Protein AF-A0A060T8F5-F1 (afdb_monomer_lite)

Structure (mmCIF, N/CA/C/O backbone):
data_AF-A0A060T8F5-F1
#
_entry.id   AF-A0A060T8F5-F1
#
loop_
_atom_site.group_PDB
_atom_site.id
_atom_site.type_symbol
_atom_site.label_atom_id
_atom_site.label_alt_id
_atom_site.label_comp_id
_atom_site.label_asym_id
_atom_site.label_entity_id
_atom_site.label_seq_id
_atom_site.pdbx_PDB_ins_code
_atom_site.Cartn_x
_atom_site.Cartn_y
_atom_site.Cartn_z
_atom_site.occupancy
_atom_site.B_iso_or_equiv
_atom_site.auth_seq_id
_atom_site.auth_comp_id
_atom_site.auth_asym_id
_atom_site.auth_atom_id
_atom_site.pdbx_PDB_model_num
ATOM 1 N N . MET A 1 1 ? 33.736 33.006 -17.320 1.00 47.75 1 MET A N 1
ATOM 2 C CA . MET A 1 1 ? 34.765 32.594 -16.337 1.00 47.75 1 MET A CA 1
ATOM 3 C C . MET A 1 1 ? 36.110 33.322 -16.463 1.00 47.75 1 MET A C 1
ATOM 5 O O . MET A 1 1 ? 36.777 33.414 -15.450 1.00 47.75 1 MET A O 1
ATOM 9 N N . ILE A 1 2 ? 36.495 33.928 -17.602 1.00 40.06 2 ILE A N 1
ATOM 10 C CA . ILE A 1 2 ? 37.771 34.688 -17.709 1.00 40.06 2 ILE A CA 1
ATOM 11 C C . ILE A 1 2 ? 37.631 36.182 -17.318 1.00 40.06 2 ILE A C 1
ATOM 13 O O . ILE A 1 2 ? 38.547 36.765 -16.749 1.00 40.06 2 ILE A O 1
ATOM 17 N N . ARG A 1 3 ? 36.452 36.802 -17.501 1.00 36.38 3 ARG A N 1
ATOM 18 C CA . ARG A 1 3 ? 36.210 38.214 -17.112 1.00 36.38 3 ARG A CA 1
ATOM 19 C C . ARG A 1 3 ? 36.099 38.466 -15.600 1.00 36.38 3 ARG A C 1
ATOM 21 O O . ARG A 1 3 ? 36.427 39.557 -15.153 1.00 36.38 3 ARG A O 1
ATOM 28 N N . ALA A 1 4 ? 35.692 37.468 -14.813 1.00 43.38 4 ALA A N 1
ATOM 29 C CA . ALA A 1 4 ? 35.615 37.589 -13.351 1.00 43.38 4 ALA A CA 1
ATOM 30 C C . ALA A 1 4 ? 36.998 37.516 -12.673 1.00 43.38 4 ALA A C 1
ATOM 32 O O . ALA A 1 4 ? 37.165 38.043 -11.580 1.00 43.38 4 ALA A O 1
ATOM 33 N N . ALA A 1 5 ? 37.993 36.921 -13.343 1.00 42.16 5 ALA A N 1
ATOM 34 C CA . ALA A 1 5 ? 39.367 36.846 -12.849 1.00 42.16 5 ALA A CA 1
ATOM 35 C C . ALA A 1 5 ? 40.129 38.174 -13.018 1.00 42.16 5 ALA A C 1
ATOM 37 O O . ALA A 1 5 ? 40.972 38.503 -12.193 1.00 42.16 5 ALA A O 1
ATOM 38 N N . TYR A 1 6 ? 39.806 38.979 -14.038 1.00 38.91 6 TYR A N 1
ATOM 39 C CA . TYR A 1 6 ? 40.457 40.281 -14.244 1.00 38.91 6 TYR A CA 1
ATOM 40 C C . TYR A 1 6 ? 39.983 41.358 -13.254 1.00 38.91 6 TYR A C 1
ATOM 42 O O . TYR A 1 6 ? 40.784 42.184 -12.826 1.00 38.91 6 TYR A O 1
ATOM 50 N N . GLY A 1 7 ? 38.712 41.319 -12.835 1.00 41.12 7 GLY A N 1
ATOM 51 C CA . GLY A 1 7 ? 38.159 42.279 -11.869 1.00 41.12 7 GLY A CA 1
ATOM 52 C C . GLY A 1 7 ? 38.635 42.080 -10.424 1.00 41.12 7 GLY A C 1
ATOM 53 O O . GLY A 1 7 ? 38.581 43.015 -9.629 1.00 41.12 7 GLY A O 1
ATOM 54 N N . SER A 1 8 ? 39.126 40.886 -10.066 1.00 44.28 8 SER A N 1
ATOM 55 C CA . SER A 1 8 ? 39.681 40.625 -8.730 1.00 44.28 8 SER A CA 1
ATOM 56 C C . SER A 1 8 ? 41.169 40.960 -8.621 1.00 44.28 8 SER A C 1
ATOM 58 O O . SER A 1 8 ? 41.644 41.228 -7.522 1.00 44.28 8 SER A O 1
ATOM 60 N N . VAL A 1 9 ? 41.907 40.979 -9.737 1.00 43.19 9 VAL A N 1
ATOM 61 C CA . VAL A 1 9 ? 43.336 41.345 -9.753 1.00 43.19 9 VAL A CA 1
ATOM 62 C C . VAL A 1 9 ? 43.525 42.853 -9.550 1.00 43.19 9 VAL A C 1
ATOM 64 O O . VAL A 1 9 ? 44.496 43.267 -8.920 1.00 43.19 9 VAL A O 1
ATOM 67 N N . THR A 1 10 ? 42.581 43.684 -10.000 1.00 43.75 10 THR A N 1
ATOM 68 C CA . THR A 1 10 ? 42.615 45.136 -9.756 1.00 43.75 10 THR A CA 1
ATOM 69 C C . THR A 1 10 ? 42.258 45.494 -8.313 1.00 43.75 10 THR A C 1
ATOM 71 O O . THR A 1 10 ? 42.968 46.295 -7.714 1.00 43.75 10 THR A O 1
ATOM 74 N N . ARG A 1 11 ? 41.264 44.831 -7.697 1.00 42.28 11 ARG A N 1
ATOM 75 C CA . ARG A 1 11 ? 40.965 45.010 -6.259 1.00 42.28 11 ARG A CA 1
ATOM 76 C C . ARG A 1 11 ? 42.057 44.475 -5.336 1.00 42.28 11 ARG A C 1
ATOM 78 O O . ARG A 1 11 ? 42.319 45.087 -4.309 1.00 42.28 11 ARG A O 1
ATOM 85 N N . ALA A 1 12 ? 42.731 43.387 -5.716 1.00 42.69 12 ALA A N 1
ATOM 86 C CA . ALA A 1 12 ? 43.883 42.890 -4.965 1.00 42.69 12 ALA A CA 1
ATOM 87 C C . ALA A 1 12 ? 45.044 43.899 -4.958 1.00 42.69 12 ALA A C 1
ATOM 89 O O . ALA A 1 12 ? 45.800 43.949 -3.996 1.00 42.69 12 ALA A O 1
ATOM 90 N N . ARG A 1 13 ? 45.170 44.733 -6.001 1.00 42.34 13 ARG A N 1
ATOM 91 C CA . ARG A 1 13 ? 46.188 45.789 -6.073 1.00 42.34 13 ARG A CA 1
ATOM 92 C C . ARG A 1 13 ? 45.905 46.959 -5.126 1.00 42.34 13 ARG A C 1
ATOM 94 O O . ARG A 1 13 ? 46.855 47.544 -4.621 1.00 42.34 13 ARG A O 1
ATOM 101 N N . GLU A 1 14 ? 44.636 47.259 -4.853 1.00 43.53 14 GLU A N 1
ATOM 102 C CA . GLU A 1 14 ? 44.235 48.309 -3.902 1.00 43.53 14 GLU A CA 1
ATOM 103 C C . GLU A 1 14 ? 44.240 47.827 -2.443 1.00 43.53 14 GLU A C 1
ATOM 105 O O . GLU A 1 14 ? 44.524 48.613 -1.547 1.00 43.53 14 GLU A O 1
ATOM 110 N N . SER A 1 15 ? 44.011 46.533 -2.180 1.00 45.06 15 SER A N 1
ATOM 111 C CA . SER A 1 15 ? 44.070 45.968 -0.820 1.00 45.06 15 SER A CA 1
ATOM 112 C C . SER A 1 15 ? 45.477 45.547 -0.365 1.00 45.06 15 SER A C 1
ATOM 114 O O . SER A 1 15 ? 45.664 45.222 0.803 1.00 45.06 15 SER A O 1
ATOM 116 N N . LEU A 1 16 ? 46.467 45.538 -1.267 1.00 42.34 16 LEU A N 1
ATOM 117 C CA . LEU A 1 16 ? 47.881 45.242 -0.979 1.00 42.34 16 LEU A CA 1
ATOM 118 C C . LEU A 1 16 ? 48.726 46.498 -0.717 1.00 42.34 16 LEU A C 1
ATOM 120 O O . LEU A 1 16 ? 49.955 46.439 -0.766 1.00 42.34 16 LEU A O 1
ATOM 124 N N . THR A 1 17 ? 48.111 47.629 -0.359 1.00 44.22 17 THR A N 1
ATOM 125 C CA . THR A 1 17 ? 48.830 48.658 0.400 1.00 44.22 17 THR A CA 1
ATOM 126 C C . THR A 1 17 ? 49.016 48.149 1.827 1.00 44.22 17 THR A C 1
ATOM 128 O O . THR A 1 17 ? 48.292 48.534 2.745 1.00 44.22 17 THR A O 1
ATOM 131 N N . LEU A 1 18 ? 49.979 47.241 2.012 1.00 48.50 18 LEU A N 1
ATOM 132 C CA . LEU A 1 18 ? 50.565 46.971 3.319 1.00 48.50 18 LEU A CA 1
ATOM 133 C C . LEU A 1 18 ? 50.968 48.331 3.894 1.00 48.50 18 LEU A C 1
ATOM 135 O O . LEU A 1 18 ? 51.899 48.965 3.397 1.00 48.50 18 LEU A O 1
ATOM 139 N N . ARG A 1 19 ? 50.229 48.812 4.901 1.00 45.88 19 ARG A N 1
ATOM 140 C CA . ARG A 1 19 ? 50.664 49.933 5.735 1.00 45.88 19 ARG A CA 1
ATOM 141 C C . ARG A 1 19 ? 52.030 49.524 6.273 1.00 45.88 19 ARG A C 1
ATOM 143 O O . ARG A 1 19 ? 52.108 48.643 7.126 1.00 45.88 19 ARG A O 1
ATOM 150 N N . ALA A 1 20 ? 53.093 50.098 5.714 1.00 46.47 20 ALA A N 1
ATOM 151 C CA . ALA A 1 20 ? 54.439 49.854 6.196 1.00 46.47 20 ALA A CA 1
ATOM 152 C C . ALA A 1 20 ? 54.451 50.219 7.688 1.00 46.47 20 ALA A C 1
ATOM 154 O O . ALA A 1 20 ? 54.057 51.339 8.032 1.00 46.47 20 ALA A O 1
ATOM 155 N N . PRO A 1 21 ? 54.817 49.291 8.585 1.00 47.00 21 PRO A N 1
ATOM 156 C CA . PRO A 1 21 ? 54.898 49.610 9.995 1.00 47.00 21 PRO A CA 1
ATOM 157 C C . PRO A 1 21 ? 55.969 50.688 10.158 1.00 47.00 21 PRO A C 1
ATOM 159 O O . PRO A 1 21 ? 57.104 50.531 9.710 1.00 47.00 21 PRO A O 1
ATOM 162 N N . SER A 1 22 ? 55.590 51.816 10.753 1.00 49.50 22 SER A N 1
ATOM 163 C CA . SER A 1 22 ? 56.523 52.878 11.109 1.00 49.50 22 SER A CA 1
ATOM 164 C C . SER A 1 22 ? 57.575 52.305 12.059 1.00 49.50 22 SER A C 1
ATOM 166 O O . SER A 1 22 ? 57.242 51.908 13.176 1.00 49.50 22 SER A O 1
ATOM 168 N N . PHE A 1 23 ? 58.829 52.237 11.608 1.00 46.91 23 PHE A N 1
ATOM 169 C CA . PHE A 1 23 ? 59.956 51.815 12.435 1.00 46.91 23 PHE A CA 1
ATOM 170 C C . PHE A 1 23 ? 60.158 52.820 13.583 1.00 46.91 23 PHE A C 1
ATOM 172 O O . PHE A 1 23 ? 60.399 53.996 13.303 1.00 46.91 23 PHE A O 1
ATOM 179 N N . PRO A 1 24 ? 60.105 52.403 14.861 1.00 50.03 24 PRO A N 1
ATOM 180 C CA . PRO A 1 24 ? 60.522 53.263 15.957 1.00 50.03 24 PRO A CA 1
ATOM 181 C C . PRO A 1 24 ? 62.050 53.386 15.923 1.00 50.03 24 PRO A C 1
ATOM 183 O O . PRO A 1 24 ? 62.775 52.416 16.145 1.00 50.03 24 PRO A O 1
ATOM 186 N N . THR A 1 25 ? 62.554 54.578 15.613 1.00 52.16 25 THR A N 1
ATOM 187 C CA . THR A 1 25 ? 63.979 54.920 15.684 1.00 52.16 25 THR A CA 1
ATOM 188 C C . THR A 1 25 ? 64.357 55.313 17.107 1.00 52.16 25 THR A C 1
ATOM 190 O O . THR A 1 25 ? 64.558 56.486 17.400 1.00 52.16 25 THR A O 1
ATOM 193 N N . THR A 1 26 ? 64.464 54.332 17.993 1.00 51.72 26 THR A N 1
ATOM 194 C CA . THR A 1 26 ? 65.253 54.404 19.231 1.00 51.72 26 THR A CA 1
ATOM 195 C C . THR A 1 26 ? 65.775 53.000 19.531 1.00 51.72 26 THR A C 1
ATOM 197 O O . THR A 1 26 ? 65.230 52.018 19.030 1.00 51.72 26 THR A O 1
ATOM 200 N N . ALA A 1 27 ? 66.898 52.891 20.244 1.00 55.97 27 ALA A N 1
ATOM 201 C CA . ALA A 1 27 ? 67.583 51.629 20.520 1.00 55.97 27 ALA A CA 1
ATOM 202 C C . ALA A 1 27 ? 66.697 50.682 21.348 1.00 55.97 27 ALA A C 1
ATOM 204 O O . ALA A 1 27 ? 66.729 50.679 22.573 1.00 55.97 27 ALA A O 1
ATOM 205 N N . VAL A 1 28 ? 65.870 49.912 20.648 1.00 57.38 28 VAL A N 1
ATOM 206 C CA . VAL A 1 28 ? 65.001 48.881 21.201 1.00 57.38 28 VAL A CA 1
ATOM 207 C C . VAL A 1 28 ? 65.767 47.560 21.204 1.00 57.38 28 VAL A C 1
ATOM 209 O O . VAL A 1 28 ? 66.386 47.180 20.201 1.00 57.38 28 VAL A O 1
ATOM 212 N N . ASP A 1 29 ? 65.736 46.909 22.363 1.00 66.69 29 ASP A N 1
ATOM 213 C CA . ASP A 1 29 ? 66.496 45.720 22.729 1.00 66.69 29 ASP A CA 1
ATOM 214 C C . ASP A 1 29 ? 66.274 44.575 21.723 1.00 66.69 29 ASP A C 1
ATOM 216 O O . ASP A 1 29 ? 65.180 44.406 21.176 1.00 66.69 29 ASP A O 1
ATOM 220 N N . VAL A 1 30 ? 67.304 43.764 21.451 1.00 67.88 30 VAL A N 1
ATOM 221 C CA . VAL A 1 30 ? 67.250 42.687 20.431 1.00 67.88 30 VAL A CA 1
ATOM 222 C C . VAL A 1 30 ? 66.065 41.738 20.676 1.00 67.88 30 VAL A C 1
ATOM 224 O O . VAL A 1 30 ? 65.455 41.233 19.731 1.00 67.88 30 VAL A O 1
ATOM 227 N N . ARG A 1 31 ? 65.682 41.568 21.947 1.00 70.06 31 ARG A N 1
ATOM 228 C CA . ARG A 1 31 ? 64.527 40.782 22.392 1.00 70.06 31 ARG A CA 1
ATOM 229 C C . ARG A 1 31 ? 63.195 41.302 21.845 1.00 70.06 31 ARG A C 1
ATOM 231 O O . ARG A 1 31 ? 62.372 40.506 21.401 1.00 70.06 31 ARG A O 1
ATOM 238 N N . ASP A 1 32 ? 62.997 42.613 21.820 1.00 73.94 32 ASP A N 1
ATOM 239 C CA . ASP A 1 32 ? 61.736 43.227 21.396 1.00 73.94 32 ASP A CA 1
ATOM 240 C C . ASP A 1 32 ? 61.579 43.179 19.869 1.00 73.94 32 ASP A C 1
ATOM 242 O O . ASP A 1 32 ? 60.474 42.989 19.357 1.00 73.94 32 ASP A O 1
ATOM 246 N N . LYS A 1 33 ? 62.694 43.223 19.124 1.00 76.62 33 LYS A N 1
ATOM 247 C CA . LYS A 1 33 ? 62.691 42.958 17.674 1.00 76.62 33 LYS A CA 1
ATOM 248 C C . LYS A 1 33 ? 62.319 41.509 17.359 1.00 76.62 33 LYS A C 1
ATOM 250 O O . LYS A 1 33 ? 61.544 41.274 16.436 1.00 76.62 33 LYS A O 1
ATOM 255 N N . ILE A 1 34 ? 62.829 40.544 18.130 1.00 79.00 34 ILE A N 1
ATOM 256 C CA . ILE A 1 34 ? 62.482 39.122 17.971 1.00 79.00 34 ILE A CA 1
ATOM 257 C C . ILE A 1 34 ? 60.999 38.886 18.285 1.00 79.00 34 ILE A C 1
ATOM 259 O O . ILE A 1 34 ? 60.323 38.190 17.528 1.00 79.00 34 ILE A O 1
ATOM 263 N N . LEU A 1 35 ? 60.473 39.503 19.349 1.00 80.12 35 LEU A N 1
ATOM 264 C CA . LEU A 1 35 ? 59.050 39.428 19.700 1.00 80.12 35 LEU A CA 1
ATOM 265 C C . LEU A 1 35 ? 58.154 40.035 18.613 1.00 80.12 35 LEU A C 1
ATOM 267 O O . LEU A 1 35 ? 57.124 39.454 18.280 1.00 80.12 35 LEU A O 1
ATOM 271 N N . TRP A 1 36 ? 58.561 41.156 18.014 1.00 82.56 36 TRP A N 1
ATOM 272 C CA . TRP A 1 36 ? 57.813 41.776 16.920 1.00 82.56 36 TRP A CA 1
ATOM 273 C C . TRP A 1 36 ? 57.826 40.926 15.642 1.00 82.56 36 TRP A C 1
ATOM 275 O O . TRP A 1 36 ? 56.794 40.777 14.991 1.00 82.56 36 TRP A O 1
ATOM 285 N N . ILE A 1 37 ? 58.964 40.306 15.311 1.00 84.06 37 ILE A N 1
ATOM 286 C CA . ILE A 1 37 ? 59.059 39.359 14.192 1.00 84.06 37 ILE A CA 1
ATOM 287 C C . ILE A 1 37 ? 58.152 38.150 14.455 1.00 84.06 37 ILE A C 1
ATOM 289 O O . ILE A 1 37 ? 57.360 37.795 13.588 1.00 84.06 37 ILE A O 1
ATOM 293 N N . LEU A 1 38 ? 58.194 37.556 15.651 1.00 82.31 38 LEU A N 1
ATOM 294 C CA . LEU A 1 38 ? 57.297 36.458 16.032 1.00 82.31 38 LEU A CA 1
ATOM 295 C C . LEU A 1 38 ? 55.821 36.851 15.915 1.00 82.31 38 LEU A C 1
ATOM 297 O O . LEU A 1 38 ? 55.038 36.093 15.349 1.00 82.31 38 LEU A O 1
ATOM 301 N N . TYR A 1 39 ? 55.449 38.043 16.384 1.00 86.06 39 TYR A N 1
ATOM 302 C CA . TYR A 1 39 ? 54.090 38.569 16.251 1.00 86.06 39 TYR A CA 1
ATOM 303 C C . TYR A 1 39 ? 53.672 38.726 14.781 1.00 86.06 39 TYR A C 1
ATOM 305 O O . TYR A 1 39 ? 52.582 38.300 14.406 1.00 86.06 39 TYR A O 1
ATOM 313 N N . ALA A 1 40 ? 54.549 39.263 13.927 1.00 83.44 40 ALA A N 1
ATOM 314 C CA . ALA A 1 40 ? 54.289 39.401 12.495 1.00 83.44 40 ALA A CA 1
ATOM 315 C C . ALA A 1 40 ? 54.142 38.039 11.790 1.00 83.44 40 ALA A C 1
ATOM 317 O O . ALA A 1 40 ? 53.263 37.873 10.946 1.00 83.44 40 ALA A O 1
ATOM 318 N N . TRP A 1 41 ? 54.955 37.046 12.163 1.00 87.38 41 TRP A N 1
ATOM 319 C CA . TRP A 1 41 ? 54.850 35.682 11.639 1.00 87.38 41 TRP A CA 1
ATOM 320 C C . TRP A 1 41 ? 53.562 34.989 12.085 1.00 87.38 41 TRP A C 1
ATOM 322 O O . TRP A 1 41 ? 52.891 34.372 11.260 1.00 87.38 41 TRP A O 1
ATOM 332 N N . ILE A 1 42 ? 53.186 35.117 13.361 1.00 86.19 42 ILE A N 1
ATOM 333 C CA . ILE A 1 42 ? 51.917 34.589 13.878 1.00 86.19 42 ILE A CA 1
ATOM 334 C C . ILE A 1 42 ? 50.745 35.252 13.148 1.00 86.19 42 ILE A C 1
ATOM 336 O O . ILE A 1 42 ? 49.880 34.532 12.661 1.00 86.19 42 ILE A O 1
ATOM 340 N N . GLY A 1 43 ? 50.765 36.581 12.987 1.00 86.06 43 GLY A N 1
ATOM 341 C CA . GLY A 1 43 ? 49.755 37.331 12.234 1.00 86.06 43 GLY A CA 1
ATOM 342 C C . GLY A 1 43 ? 49.615 36.854 10.785 1.00 86.06 43 GLY A C 1
ATOM 343 O O . GLY A 1 43 ? 48.513 36.578 10.317 1.00 86.06 43 GLY A O 1
ATOM 344 N N . MET A 1 44 ? 50.737 36.647 10.091 1.00 89.69 44 MET A N 1
ATOM 345 C CA . MET A 1 44 ? 50.735 36.111 8.728 1.00 89.69 44 MET A CA 1
ATOM 346 C C . MET A 1 44 ? 50.142 34.695 8.670 1.00 89.69 44 MET A C 1
ATOM 348 O O . MET A 1 44 ? 49.341 34.397 7.785 1.00 89.69 44 MET A O 1
ATOM 352 N N . PHE A 1 45 ? 50.503 33.810 9.605 1.00 89.00 45 PHE A N 1
ATOM 353 C CA . PHE A 1 45 ? 49.947 32.457 9.647 1.00 89.00 45 PHE A CA 1
ATOM 354 C C . PHE A 1 45 ? 48.456 32.448 9.987 1.00 89.00 45 PHE A C 1
ATOM 356 O O . PHE A 1 45 ? 47.718 31.668 9.386 1.00 89.00 45 PHE A O 1
ATOM 363 N N . THR A 1 46 ? 47.995 33.311 10.896 1.00 87.31 46 THR A N 1
ATOM 364 C CA . THR A 1 46 ? 46.567 33.438 11.212 1.00 87.31 46 THR A CA 1
ATOM 365 C C . THR A 1 46 ? 45.771 33.978 10.032 1.00 87.31 46 THR A C 1
ATOM 367 O O . THR A 1 46 ? 44.688 33.462 9.776 1.00 87.31 46 THR A O 1
ATOM 370 N N . ASP A 1 47 ? 46.318 34.929 9.271 1.00 87.12 47 ASP A N 1
ATOM 371 C CA . ASP A 1 47 ? 45.663 35.492 8.083 1.00 87.12 47 ASP A CA 1
ATOM 372 C C . ASP A 1 47 ? 45.610 34.489 6.923 1.00 87.12 47 ASP A C 1
ATOM 374 O O . ASP A 1 47 ? 44.606 34.370 6.221 1.00 87.12 47 ASP A O 1
ATOM 378 N N . VAL A 1 48 ? 46.674 33.706 6.728 1.00 87.06 48 VAL A N 1
ATOM 379 C CA . VAL A 1 48 ? 46.686 32.630 5.728 1.00 87.06 48 VAL A CA 1
ATOM 380 C C . VAL A 1 48 ? 45.722 31.515 6.135 1.00 87.06 48 VAL A C 1
ATOM 382 O O . VAL A 1 48 ? 44.978 31.007 5.294 1.00 87.06 48 VAL A O 1
ATOM 385 N N . PHE A 1 49 ? 45.699 31.141 7.415 1.00 88.88 49 PHE A N 1
ATOM 386 C CA . PHE A 1 49 ? 44.771 30.139 7.925 1.00 88.88 49 PHE A CA 1
ATOM 387 C C . PHE A 1 49 ? 43.320 30.616 7.805 1.00 88.88 49 PHE A C 1
ATOM 389 O O . PHE A 1 49 ? 42.499 29.879 7.264 1.00 88.88 49 PHE A O 1
ATOM 396 N N . SER A 1 50 ? 43.001 31.851 8.202 1.00 83.62 50 SER A N 1
ATOM 397 C CA . SER A 1 50 ? 41.654 32.419 8.068 1.00 83.62 50 SER A CA 1
ATOM 398 C C . SER A 1 50 ? 41.219 32.471 6.600 1.00 83.62 50 SER A C 1
ATOM 400 O O . SER A 1 50 ? 40.169 31.924 6.267 1.00 83.62 50 SER A O 1
ATOM 402 N N . PHE A 1 51 ? 42.072 32.951 5.690 1.00 86.62 51 PHE A N 1
ATOM 403 C CA . PHE A 1 51 ? 41.797 32.976 4.250 1.00 86.62 51 PHE A CA 1
ATOM 404 C C . PHE A 1 51 ? 41.492 31.586 3.673 1.00 86.62 51 PHE A C 1
ATOM 406 O O . PHE A 1 51 ? 40.523 31.407 2.928 1.00 86.62 51 PHE A O 1
ATOM 413 N N . TRP A 1 52 ? 42.305 30.577 4.005 1.00 83.94 52 TRP A N 1
ATOM 414 C CA . TRP A 1 52 ? 42.066 29.217 3.522 1.00 83.94 52 TRP A CA 1
ATOM 415 C C . TRP A 1 52 ? 40.856 28.575 4.193 1.00 83.94 52 TRP A C 1
ATOM 417 O O . TRP A 1 52 ? 40.109 27.880 3.507 1.00 83.94 52 TRP A O 1
ATOM 427 N N . THR A 1 53 ? 40.601 28.835 5.478 1.00 82.69 53 THR A N 1
ATOM 428 C CA . THR A 1 53 ? 39.382 28.353 6.141 1.00 82.69 53 THR A CA 1
ATOM 429 C C . THR A 1 53 ? 38.131 28.968 5.528 1.00 82.69 53 THR A C 1
ATOM 431 O O . THR A 1 53 ? 37.228 28.214 5.193 1.00 82.69 53 THR A O 1
ATOM 434 N N . GLU A 1 54 ? 38.088 30.274 5.256 1.00 81.12 54 GLU A N 1
ATOM 435 C CA . GLU A 1 54 ? 36.958 30.927 4.584 1.00 81.12 54 GLU A CA 1
ATOM 436 C C . GLU A 1 54 ? 36.762 30.419 3.155 1.00 81.12 54 GLU A C 1
ATOM 438 O O . GLU A 1 54 ? 35.633 30.206 2.716 1.00 81.12 54 GLU A O 1
ATOM 443 N N . ARG A 1 55 ? 37.847 30.169 2.415 1.00 80.81 55 ARG A N 1
ATOM 444 C CA . ARG A 1 55 ? 37.768 29.689 1.030 1.00 80.81 55 ARG A CA 1
ATOM 445 C C . ARG A 1 55 ? 37.360 28.220 0.938 1.00 80.81 55 ARG A C 1
ATOM 447 O O . ARG A 1 55 ? 36.549 27.867 0.082 1.00 80.81 55 ARG A O 1
ATOM 454 N N . VAL A 1 56 ? 37.893 27.368 1.815 1.00 78.19 56 VAL A N 1
ATOM 455 C CA . VAL A 1 56 ? 37.497 25.956 1.929 1.00 78.19 56 VAL A CA 1
ATOM 456 C C . VAL A 1 56 ? 36.071 25.865 2.456 1.00 78.19 56 VAL A C 1
ATOM 458 O O . VAL A 1 56 ? 35.273 25.123 1.892 1.00 78.19 56 VAL A O 1
ATOM 461 N N . TRP A 1 57 ? 35.712 26.670 3.456 1.00 74.00 57 TRP A N 1
ATOM 462 C CA . TRP A 1 57 ? 34.345 26.763 3.955 1.00 74.00 57 TRP A CA 1
ATOM 463 C C . TRP A 1 57 ? 33.396 27.260 2.871 1.00 74.00 57 TRP A C 1
ATOM 465 O O . TRP A 1 57 ? 32.344 26.666 2.692 1.00 74.00 57 TRP A O 1
ATOM 475 N N . GLY A 1 58 ? 33.773 28.268 2.084 1.00 71.75 58 GLY A N 1
ATOM 476 C CA . GLY A 1 58 ? 32.992 28.764 0.952 1.00 71.75 58 GLY A CA 1
ATOM 477 C C . GLY A 1 58 ? 32.782 27.703 -0.128 1.00 71.75 58 GLY A C 1
ATOM 478 O O . GLY A 1 58 ? 31.660 27.509 -0.579 1.00 71.75 58 GLY A O 1
ATOM 479 N N . TYR A 1 59 ? 33.825 26.952 -0.490 1.00 71.44 59 TYR A N 1
ATOM 480 C CA . TYR A 1 59 ? 33.731 25.870 -1.477 1.00 71.44 59 TYR A CA 1
ATOM 481 C C . TYR A 1 59 ? 32.915 24.667 -0.972 1.00 71.44 59 TYR A C 1
ATOM 483 O O . TYR A 1 59 ? 32.128 24.088 -1.717 1.00 71.44 59 TYR A O 1
ATOM 491 N N . VAL A 1 60 ? 33.059 24.303 0.306 1.00 70.50 60 VAL A N 1
ATOM 492 C CA . VAL A 1 60 ? 32.282 23.224 0.944 1.00 70.50 60 VAL A CA 1
ATOM 493 C C . VAL A 1 60 ? 30.835 23.658 1.216 1.00 70.50 60 VAL A C 1
ATOM 495 O O . VAL A 1 60 ? 29.930 22.826 1.172 1.00 70.50 60 VAL A O 1
ATOM 498 N N . SER A 1 61 ? 30.598 24.951 1.451 1.00 68.38 61 SER A N 1
ATOM 499 C CA . SER A 1 61 ? 29.275 25.512 1.747 1.00 68.38 61 SER A CA 1
ATOM 500 C C . SER A 1 61 ? 28.485 25.908 0.505 1.00 68.38 61 SER A C 1
ATOM 502 O O . SER A 1 61 ? 27.276 26.098 0.625 1.00 68.38 61 SER A O 1
ATOM 504 N N . THR A 1 62 ? 29.101 26.033 -0.681 1.00 71.31 62 THR A N 1
ATOM 505 C CA . THR A 1 62 ? 28.324 26.240 -1.911 1.00 71.31 62 THR A CA 1
ATOM 506 C C . THR A 1 62 ? 27.462 25.006 -2.174 1.00 71.31 62 THR A C 1
ATOM 508 O O . THR A 1 62 ? 28.010 23.931 -2.440 1.00 71.31 62 THR A O 1
ATOM 511 N N . PRO A 1 63 ? 26.123 25.116 -2.102 1.00 75.00 63 PRO A N 1
ATOM 512 C CA . PRO A 1 63 ? 25.261 23.966 -2.301 1.00 75.00 63 PRO A CA 1
ATOM 513 C C . PRO A 1 63 ? 25.397 23.487 -3.749 1.00 75.00 63 PRO A C 1
ATOM 515 O O . PRO A 1 63 ? 25.245 24.258 -4.700 1.00 75.00 63 PRO A O 1
ATOM 518 N N . THR A 1 64 ? 25.711 22.206 -3.930 1.00 82.75 64 THR A N 1
ATOM 519 C CA . THR A 1 64 ? 25.734 21.584 -5.253 1.00 82.75 64 THR A CA 1
ATOM 520 C C . THR A 1 64 ? 24.338 21.627 -5.877 1.00 82.75 64 THR A C 1
ATOM 522 O O . THR A 1 64 ? 23.327 21.572 -5.181 1.00 82.75 64 THR A O 1
ATOM 525 N N . LYS A 1 65 ? 24.250 21.672 -7.214 1.00 84.31 65 LYS A N 1
ATOM 526 C CA . LYS A 1 65 ? 22.950 21.603 -7.916 1.00 84.31 65 LYS A CA 1
ATOM 527 C C . LYS A 1 65 ? 22.116 20.395 -7.465 1.00 84.31 65 LYS A C 1
ATOM 529 O O . LYS A 1 65 ? 20.905 20.498 -7.318 1.00 84.31 65 LYS A O 1
ATOM 534 N N . GLU A 1 66 ? 22.788 19.280 -7.180 1.00 84.62 66 GLU A N 1
ATOM 535 C CA . GLU A 1 66 ? 22.191 18.078 -6.598 1.00 84.62 66 GLU A CA 1
ATOM 536 C C . GLU A 1 66 ? 21.569 18.327 -5.215 1.00 84.62 66 GLU A C 1
ATOM 538 O O . GLU A 1 66 ? 20.447 17.891 -4.968 1.00 84.62 66 GLU A O 1
ATOM 543 N N . SER A 1 67 ? 22.260 19.020 -4.301 1.00 84.12 67 SER A N 1
ATOM 544 C CA . SER A 1 67 ? 21.726 19.273 -2.958 1.00 84.12 67 SER A CA 1
ATOM 545 C C . SER A 1 67 ? 20.539 20.236 -2.985 1.00 84.12 67 SER A C 1
ATOM 547 O O . SER A 1 67 ? 19.583 20.033 -2.236 1.00 84.12 67 SER A O 1
ATOM 549 N N . ILE A 1 68 ? 20.554 21.219 -3.893 1.00 88.31 68 ILE A N 1
ATOM 550 C CA . ILE A 1 68 ? 19.429 22.135 -4.127 1.00 88.31 68 ILE A CA 1
ATOM 551 C C . ILE A 1 68 ? 18.204 21.357 -4.615 1.00 88.31 68 ILE A C 1
ATOM 553 O O . ILE A 1 68 ? 17.135 21.480 -4.023 1.00 88.31 68 ILE A O 1
ATOM 557 N N . LEU A 1 69 ? 18.359 20.514 -5.641 1.00 87.38 69 LEU A N 1
ATOM 558 C CA . LEU A 1 69 ? 17.253 19.715 -6.179 1.00 87.38 69 LEU A CA 1
ATOM 559 C C . LEU A 1 69 ? 16.710 18.713 -5.163 1.00 87.38 69 LEU A C 1
ATOM 561 O O . LEU A 1 69 ? 15.503 18.539 -5.072 1.00 87.38 69 LEU A O 1
ATOM 565 N N . ARG A 1 70 ? 17.573 18.085 -4.357 1.00 86.31 70 ARG A N 1
ATOM 566 C CA . ARG A 1 70 ? 17.127 17.203 -3.266 1.00 86.31 70 ARG A CA 1
ATOM 567 C C . ARG A 1 70 ? 16.306 17.954 -2.222 1.00 86.31 70 ARG A C 1
ATOM 569 O O . ARG A 1 70 ? 15.316 17.417 -1.738 1.00 86.31 70 ARG A O 1
ATOM 576 N N . LYS A 1 71 ? 16.693 19.189 -1.891 1.00 86.12 71 LYS A N 1
ATOM 577 C CA . LYS A 1 71 ? 15.920 20.037 -0.979 1.00 86.12 71 LYS A CA 1
ATOM 578 C C . LYS A 1 71 ? 14.562 20.409 -1.583 1.00 86.12 71 LYS A C 1
ATOM 580 O O . LYS A 1 71 ? 13.553 20.282 -0.904 1.00 86.12 71 LYS A O 1
ATOM 585 N N . GLN A 1 72 ? 14.531 20.782 -2.863 1.00 89.75 72 GLN A N 1
ATOM 586 C CA . GLN A 1 72 ? 13.283 21.055 -3.586 1.00 89.75 72 GLN A CA 1
ATOM 587 C C . GLN A 1 72 ? 12.378 19.816 -3.655 1.00 89.75 72 GLN A C 1
ATOM 589 O O . GLN A 1 72 ? 11.175 19.931 -3.458 1.00 89.75 72 GLN A O 1
ATOM 594 N N . LEU A 1 73 ? 12.956 18.627 -3.853 1.00 86.75 73 LEU A N 1
ATOM 595 C CA . LEU A 1 73 ? 12.231 17.355 -3.859 1.00 86.75 73 LEU A CA 1
ATOM 596 C C . LEU A 1 73 ? 11.565 17.071 -2.499 1.00 86.75 73 LEU A C 1
ATOM 598 O O . LEU A 1 73 ? 10.412 16.652 -2.458 1.00 86.75 73 LEU A O 1
ATOM 602 N N . ASP A 1 74 ? 12.269 17.332 -1.391 1.00 81.88 74 ASP A N 1
ATOM 603 C CA . ASP A 1 74 ? 11.735 17.176 -0.027 1.00 81.88 74 ASP A CA 1
ATOM 604 C C . ASP A 1 74 ? 10.658 18.249 0.306 1.00 81.88 74 ASP A C 1
ATOM 606 O O . ASP A 1 74 ? 9.786 18.042 1.161 1.00 81.88 74 ASP A O 1
ATOM 610 N N . GLU A 1 75 ? 10.676 19.397 -0.380 1.00 86.94 75 GLU A N 1
ATOM 611 C CA . GLU A 1 75 ? 9.730 20.511 -0.205 1.00 86.94 75 GLU A CA 1
ATOM 612 C C . GLU A 1 75 ? 8.517 20.462 -1.158 1.00 86.94 75 GLU A C 1
ATOM 614 O O . GLU A 1 75 ? 7.528 21.155 -0.894 1.00 86.94 75 GLU A O 1
ATOM 619 N N . ALA A 1 76 ? 8.532 19.597 -2.179 1.00 88.44 76 ALA A N 1
ATOM 620 C CA . ALA A 1 76 ? 7.508 19.497 -3.224 1.00 88.44 76 ALA A CA 1
ATOM 621 C C . ALA A 1 76 ? 6.080 19.345 -2.667 1.00 88.44 76 ALA A C 1
ATOM 623 O O . ALA A 1 76 ? 5.824 18.589 -1.719 1.00 88.44 76 ALA A O 1
ATOM 624 N N . LYS A 1 77 ? 5.125 20.094 -3.227 1.00 87.12 77 LYS A N 1
ATOM 625 C CA . LYS A 1 77 ? 3.739 20.146 -2.728 1.00 87.12 77 LYS A CA 1
ATOM 626 C C . LYS A 1 77 ? 2.801 19.197 -3.458 1.00 87.12 77 LYS A C 1
ATOM 628 O O . LYS A 1 77 ? 1.802 18.813 -2.862 1.00 87.12 77 LYS A O 1
ATOM 633 N N . SER A 1 78 ? 3.118 18.841 -4.698 1.00 90.44 78 SER A N 1
ATOM 634 C CA . SER A 1 78 ? 2.314 17.950 -5.534 1.00 90.44 78 SER A CA 1
ATOM 635 C C . SER A 1 78 ? 3.160 16.811 -6.095 1.00 90.44 78 SER A C 1
ATOM 637 O O . SER A 1 78 ? 4.378 16.942 -6.229 1.00 90.44 78 SER A O 1
ATOM 639 N N . TYR A 1 79 ? 2.500 15.712 -6.464 1.00 90.19 79 TYR A N 1
ATOM 640 C CA . TYR A 1 79 ? 3.169 14.595 -7.123 1.00 90.19 79 TYR A CA 1
ATOM 641 C C . TYR A 1 79 ? 3.783 15.001 -8.471 1.00 90.19 79 TYR A C 1
ATOM 643 O O . TYR A 1 79 ? 4.923 14.652 -8.734 1.00 90.19 79 TYR A O 1
ATOM 651 N N . HIS A 1 80 ? 3.081 15.803 -9.277 1.00 92.06 80 HIS A N 1
ATOM 652 C CA . HIS A 1 80 ? 3.588 16.276 -10.571 1.00 92.06 80 HIS A CA 1
ATOM 653 C C . HIS A 1 80 ? 4.882 17.093 -10.425 1.00 92.06 80 HIS A C 1
ATOM 655 O O . HIS A 1 80 ? 5.861 16.869 -11.132 1.00 92.06 80 HIS A O 1
ATOM 661 N N . GLU A 1 81 ? 4.925 18.016 -9.457 1.00 93.38 81 GLU A N 1
ATOM 662 C CA . GLU A 1 81 ? 6.145 18.768 -9.137 1.00 93.38 81 GLU A CA 1
ATOM 663 C C . GLU A 1 81 ? 7.276 17.833 -8.681 1.00 93.38 81 GLU A C 1
ATOM 665 O O . GLU A 1 81 ? 8.419 17.971 -9.120 1.00 93.38 81 GLU A O 1
ATOM 670 N N . TRP A 1 82 ? 6.958 16.861 -7.821 1.00 91.94 82 TRP A N 1
ATOM 671 C CA . TRP A 1 82 ? 7.920 15.863 -7.362 1.00 91.94 82 TRP A CA 1
ATOM 672 C C . TRP A 1 82 ? 8.469 15.024 -8.525 1.00 91.94 82 TRP A C 1
ATOM 674 O O . TRP A 1 82 ? 9.677 14.804 -8.605 1.00 91.94 82 TRP A O 1
ATOM 684 N N . GLU A 1 83 ? 7.609 14.612 -9.455 1.00 92.00 83 GLU A N 1
ATOM 685 C CA . GLU A 1 83 ? 7.966 13.832 -10.635 1.00 92.00 83 GLU A CA 1
ATOM 686 C C . GLU A 1 83 ? 8.886 14.629 -11.572 1.00 92.00 83 GLU A C 1
ATOM 688 O O . GLU A 1 83 ? 9.960 14.146 -11.937 1.00 92.00 83 GLU A O 1
ATOM 693 N N . GLU A 1 84 ? 8.559 15.880 -11.900 1.00 93.06 84 GLU A N 1
ATOM 694 C CA . GLU A 1 84 ? 9.436 16.725 -12.721 1.00 93.06 84 GLU A CA 1
ATOM 695 C C . GLU A 1 84 ? 10.826 16.920 -12.095 1.00 93.06 84 GLU A C 1
ATOM 697 O O . GLU A 1 84 ? 11.854 16.882 -12.783 1.00 93.06 84 GLU A O 1
ATOM 702 N N . LEU A 1 85 ? 10.871 17.154 -10.779 1.00 92.88 85 LEU A N 1
ATOM 703 C CA . LEU A 1 85 ? 12.123 17.285 -10.035 1.00 92.88 85 LEU A CA 1
ATOM 704 C C . LEU A 1 85 ? 12.902 15.966 -10.024 1.00 92.88 85 LEU A C 1
ATOM 706 O O . LEU A 1 85 ? 14.132 15.990 -10.124 1.00 92.88 85 LEU A O 1
ATOM 710 N N . SER A 1 86 ? 12.204 14.830 -9.966 1.00 91.06 86 SER A N 1
ATOM 711 C CA . SER A 1 86 ? 12.797 13.495 -10.035 1.00 91.06 86 SER A CA 1
ATOM 712 C C . SER A 1 86 ? 13.533 13.265 -11.361 1.00 91.06 86 SER A C 1
ATOM 714 O O . SER A 1 86 ? 14.691 12.844 -11.349 1.00 91.06 86 SER A O 1
ATOM 716 N N . TYR A 1 87 ? 12.932 13.656 -12.493 1.00 91.94 87 TYR A N 1
ATOM 717 C CA . TYR A 1 87 ? 13.555 13.569 -13.818 1.00 91.94 87 TYR A CA 1
ATOM 718 C C . TYR A 1 87 ? 14.790 14.468 -13.933 1.00 91.94 87 TYR A C 1
ATOM 720 O O . TYR A 1 87 ? 15.841 14.036 -14.413 1.00 91.94 87 TYR A O 1
ATOM 728 N N . LYS A 1 88 ? 14.696 15.716 -13.449 1.00 92.31 88 LYS A N 1
ATOM 729 C CA . LYS A 1 88 ? 15.829 16.661 -13.435 1.00 92.31 88 LYS A CA 1
ATOM 730 C C . LYS A 1 88 ? 16.988 16.129 -12.589 1.00 92.31 88 LYS A C 1
ATOM 732 O O . LYS A 1 88 ? 18.147 16.234 -12.993 1.00 92.31 88 LYS A O 1
ATOM 737 N N . LEU A 1 89 ? 16.685 15.545 -11.430 1.00 90.44 89 LEU A N 1
ATOM 738 C CA . LEU A 1 89 ? 17.681 14.954 -10.542 1.00 90.44 89 LEU A CA 1
ATOM 739 C C . LEU A 1 89 ? 18.335 13.720 -11.176 1.00 90.44 89 LEU A C 1
ATOM 741 O O . LEU A 1 89 ? 19.558 13.593 -11.129 1.00 90.44 89 LEU A O 1
ATOM 745 N N . ASP A 1 90 ? 17.550 12.850 -11.812 1.00 91.38 90 ASP A N 1
ATOM 746 C CA . ASP A 1 90 ? 18.062 11.665 -12.500 1.00 91.38 90 ASP A CA 1
ATOM 747 C C . ASP A 1 90 ? 18.988 12.012 -13.668 1.00 91.38 90 ASP A C 1
ATOM 749 O O . ASP A 1 90 ? 20.016 11.353 -13.825 1.00 91.38 90 ASP A O 1
ATOM 753 N N . SER A 1 91 ? 18.683 13.067 -14.429 1.00 91.31 91 SER A N 1
ATOM 754 C CA . SER A 1 91 ? 19.545 13.543 -15.518 1.00 91.31 91 SER A CA 1
ATOM 755 C C . SER A 1 91 ? 20.906 14.039 -15.013 1.00 91.31 91 SER A C 1
ATOM 757 O O . SER A 1 91 ? 21.944 13.736 -15.599 1.00 91.31 91 SER A O 1
ATOM 759 N N . ILE A 1 92 ? 20.943 14.736 -13.870 1.00 89.69 92 ILE A N 1
ATOM 760 C CA . ILE A 1 92 ? 22.208 15.188 -13.261 1.00 89.69 92 ILE A CA 1
ATOM 761 C C . ILE A 1 92 ? 23.012 14.013 -12.690 1.00 89.69 92 ILE A C 1
ATOM 763 O O . ILE A 1 92 ? 24.242 14.032 -12.730 1.00 89.69 92 ILE A O 1
ATOM 767 N N . LEU A 1 93 ? 22.333 12.995 -12.157 1.00 87.69 93 LEU A N 1
ATOM 768 C CA . LEU A 1 93 ? 22.971 11.801 -11.597 1.00 87.69 93 LEU A CA 1
ATOM 769 C C . LEU A 1 93 ? 23.390 10.774 -12.665 1.00 87.69 93 LEU A C 1
ATOM 771 O O . LEU A 1 93 ? 24.114 9.831 -12.337 1.00 87.69 93 LEU A O 1
ATOM 775 N N . GLY A 1 94 ? 22.953 10.933 -13.920 1.00 88.62 94 GLY A N 1
ATOM 776 C CA . GLY A 1 94 ? 23.162 9.957 -14.997 1.00 88.62 94 GLY A CA 1
ATOM 777 C C . GLY A 1 94 ? 22.326 8.678 -14.834 1.00 88.62 94 GLY A C 1
ATOM 778 O O . GLY A 1 94 ? 22.690 7.608 -15.335 1.00 88.62 94 GLY A O 1
ATOM 779 N N . ASN A 1 95 ? 21.235 8.749 -14.068 1.00 89.94 95 ASN A N 1
ATOM 780 C CA . ASN A 1 95 ? 20.331 7.625 -13.829 1.00 89.94 95 ASN A CA 1
ATOM 781 C C . ASN A 1 95 ? 19.439 7.334 -15.042 1.00 89.94 95 ASN A C 1
ATOM 783 O O . ASN A 1 95 ? 19.071 6.184 -15.266 1.00 89.94 95 ASN A O 1
ATOM 787 N N . ASP A 1 96 ? 19.144 8.346 -15.846 1.00 91.19 96 ASP A N 1
ATOM 788 C CA . ASP A 1 96 ? 18.504 8.261 -17.160 1.00 91.19 96 ASP A CA 1
ATOM 789 C C . ASP A 1 96 ? 19.243 7.302 -18.110 1.00 91.19 96 ASP A C 1
ATOM 791 O O . ASP A 1 96 ? 18.644 6.366 -18.647 1.00 91.19 96 ASP A O 1
ATOM 795 N N . ILE A 1 97 ? 20.567 7.439 -18.226 1.00 92.56 97 ILE A N 1
ATOM 796 C CA . ILE A 1 97 ? 21.416 6.533 -19.019 1.00 92.56 97 ILE A CA 1
ATOM 797 C C . ILE A 1 97 ? 21.327 5.106 -18.464 1.00 92.56 97 ILE A C 1
ATOM 799 O O . ILE A 1 97 ? 21.275 4.118 -19.206 1.00 92.56 97 ILE A O 1
ATOM 803 N N . TRP A 1 98 ? 21.275 4.968 -17.136 1.00 92.25 98 TRP A N 1
ATOM 804 C CA . TRP A 1 98 ? 21.075 3.664 -16.519 1.00 92.25 98 TRP A CA 1
ATOM 805 C C . TRP A 1 98 ? 19.697 3.074 -16.835 1.00 92.25 98 TRP A C 1
ATOM 807 O O . TRP A 1 98 ? 19.638 1.867 -17.067 1.00 92.25 98 TRP A O 1
ATOM 817 N N . ARG A 1 99 ? 18.613 3.860 -16.857 1.00 93.00 99 ARG A N 1
ATOM 818 C CA . ARG A 1 99 ? 17.265 3.374 -17.207 1.00 93.00 99 ARG A CA 1
ATOM 819 C C . ARG A 1 99 ? 17.208 2.859 -18.645 1.00 93.00 99 ARG A C 1
ATOM 821 O O . ARG A 1 99 ? 16.608 1.810 -18.878 1.00 93.00 99 ARG A O 1
ATOM 828 N N . GLN A 1 100 ? 17.884 3.548 -19.569 1.00 93.62 100 GLN A N 1
ATOM 829 C CA . GLN A 1 100 ? 17.972 3.168 -20.983 1.00 93.62 100 GLN A CA 1
ATOM 830 C C . GLN A 1 100 ? 18.762 1.876 -21.209 1.00 93.62 100 GLN A C 1
ATOM 832 O O . GLN A 1 100 ? 18.409 1.080 -22.073 1.00 93.62 100 GLN A O 1
ATOM 837 N N . ASN A 1 101 ? 19.819 1.629 -20.431 1.00 94.31 101 ASN A N 1
ATOM 838 C CA . ASN A 1 101 ? 20.590 0.396 -20.561 1.00 94.31 101 ASN A CA 1
ATOM 839 C C . ASN A 1 101 ? 19.810 -0.805 -19.981 1.00 94.31 101 ASN A C 1
ATOM 841 O O . ASN A 1 101 ? 19.656 -0.885 -18.758 1.00 94.31 101 ASN A O 1
ATOM 845 N N . PRO A 1 102 ? 19.385 -1.797 -20.787 1.00 93.69 102 PRO A N 1
ATOM 846 C CA . PRO A 1 102 ? 18.632 -2.940 -20.276 1.00 93.69 102 PRO A CA 1
ATOM 847 C C . PRO A 1 102 ? 19.487 -3.873 -19.405 1.00 93.69 102 PRO A C 1
ATOM 849 O O . PRO A 1 102 ? 18.957 -4.566 -18.540 1.00 93.69 102 PRO A O 1
ATOM 852 N N . VAL A 1 103 ? 20.811 -3.895 -19.564 1.00 94.06 103 VAL A N 1
ATOM 853 C CA . VAL A 1 103 ? 21.668 -4.879 -18.895 1.00 94.06 103 VAL A CA 1
ATOM 854 C C . VAL A 1 103 ? 21.733 -4.619 -17.386 1.00 94.06 103 VAL A C 1
ATOM 856 O O . VAL A 1 103 ? 22.068 -3.529 -16.914 1.00 94.06 103 VAL A O 1
ATOM 859 N N . SER A 1 104 ? 21.428 -5.650 -16.599 1.00 91.19 104 SER A N 1
ATOM 860 C CA . SER A 1 104 ? 21.553 -5.636 -15.141 1.00 91.19 104 SER A CA 1
ATOM 861 C C . SER A 1 104 ? 21.690 -7.056 -14.600 1.00 91.19 104 SER A C 1
ATOM 863 O O . SER A 1 104 ? 21.188 -8.002 -15.192 1.00 91.19 104 SER A O 1
ATOM 865 N N . ARG A 1 105 ? 22.342 -7.200 -13.442 1.00 90.31 105 ARG A N 1
ATOM 866 C CA . ARG A 1 105 ? 22.406 -8.468 -12.689 1.00 90.31 105 ARG A CA 1
ATOM 867 C C . ARG A 1 105 ? 21.193 -8.691 -11.781 1.00 90.31 105 ARG A C 1
ATOM 869 O O . ARG A 1 105 ? 21.068 -9.748 -11.182 1.00 90.31 105 ARG A O 1
ATOM 876 N N . LYS A 1 106 ? 20.355 -7.664 -11.602 1.00 87.75 106 LYS A N 1
ATOM 877 C CA . LYS A 1 106 ? 19.228 -7.678 -10.654 1.00 87.75 106 LYS A CA 1
ATOM 878 C C . LYS A 1 106 ? 17.940 -8.258 -11.247 1.00 87.75 106 LYS A C 1
ATOM 880 O O . LYS A 1 106 ? 17.033 -8.564 -10.486 1.00 87.75 106 LYS A O 1
ATOM 885 N N . TYR A 1 107 ? 17.874 -8.405 -12.569 1.00 94.19 107 TYR A N 1
ATOM 886 C CA . TYR A 1 107 ? 16.756 -9.022 -13.276 1.00 94.19 107 TYR A CA 1
ATOM 887 C C . TYR A 1 107 ? 17.250 -9.688 -14.562 1.00 94.19 107 TYR A C 1
ATOM 889 O O . TYR A 1 107 ? 18.298 -9.311 -15.096 1.00 94.19 107 TYR A O 1
ATOM 897 N N . ASP A 1 108 ? 16.502 -10.671 -15.051 1.00 95.06 108 ASP A N 1
ATOM 898 C CA . ASP A 1 108 ? 16.829 -11.382 -16.283 1.00 95.06 108 ASP A CA 1
ATOM 899 C C . ASP A 1 108 ? 16.331 -10.607 -17.509 1.00 95.06 108 ASP A C 1
ATOM 901 O O . ASP A 1 108 ? 15.260 -10.857 -18.063 1.00 95.06 108 ASP A O 1
ATOM 905 N N . TYR A 1 109 ? 17.137 -9.641 -17.946 1.00 95.00 109 TYR A N 1
ATOM 906 C CA . TYR A 1 109 ? 16.825 -8.819 -19.116 1.00 95.00 109 TYR A CA 1
ATOM 907 C C . TYR A 1 109 ? 16.718 -9.635 -20.417 1.00 95.00 109 TYR A C 1
ATOM 909 O O . TYR A 1 109 ? 16.037 -9.202 -21.347 1.00 95.00 109 TYR A O 1
ATOM 917 N N . ARG A 1 110 ? 17.373 -10.804 -20.509 1.00 95.94 110 ARG A N 1
ATOM 918 C CA . ARG A 1 110 ? 17.331 -11.651 -21.713 1.00 95.94 110 ARG A CA 1
ATOM 919 C C . ARG A 1 110 ? 15.992 -12.358 -21.813 1.00 95.94 110 ARG A C 1
ATOM 921 O O . ARG A 1 110 ? 15.381 -12.324 -22.879 1.00 95.94 110 ARG A O 1
ATOM 928 N N . LEU A 1 111 ? 15.518 -12.918 -20.699 1.00 94.75 111 LEU A N 1
ATOM 929 C CA . LEU A 1 111 ? 14.188 -13.511 -20.608 1.00 94.75 111 LEU A CA 1
ATOM 930 C C . LEU A 1 111 ? 13.107 -12.487 -20.971 1.00 94.75 111 LEU A C 1
ATOM 932 O O . LEU A 1 111 ? 12.269 -12.761 -21.827 1.00 94.75 111 LEU A O 1
ATOM 936 N N . ILE A 1 112 ? 13.155 -11.292 -20.372 1.00 95.06 112 ILE A N 1
ATOM 937 C CA . ILE A 1 112 ? 12.165 -10.238 -20.637 1.00 95.06 112 ILE A CA 1
ATOM 938 C C . ILE A 1 112 ? 12.214 -9.782 -22.098 1.00 95.06 112 ILE A C 1
ATOM 940 O O . ILE A 1 112 ? 11.173 -9.686 -22.740 1.00 95.06 112 ILE A O 1
ATOM 944 N N . SER A 1 113 ? 13.408 -9.573 -22.660 1.00 95.50 113 SER A N 1
ATOM 945 C CA . SER A 1 113 ? 13.551 -9.173 -24.064 1.00 95.50 113 SER A CA 1
ATOM 946 C C . SER A 1 113 ? 13.057 -10.248 -25.040 1.00 95.50 113 SER A C 1
ATOM 948 O O . SER A 1 113 ? 12.398 -9.908 -26.021 1.00 95.50 113 SER A O 1
ATOM 950 N N . SER A 1 114 ? 13.326 -11.534 -24.778 1.00 95.06 114 SER A N 1
ATOM 951 C CA . SER A 1 114 ? 12.811 -12.636 -25.609 1.00 95.06 114 SER A CA 1
ATOM 952 C C . SER A 1 114 ? 11.288 -12.657 -25.599 1.00 95.06 114 SER A C 1
ATOM 954 O O . S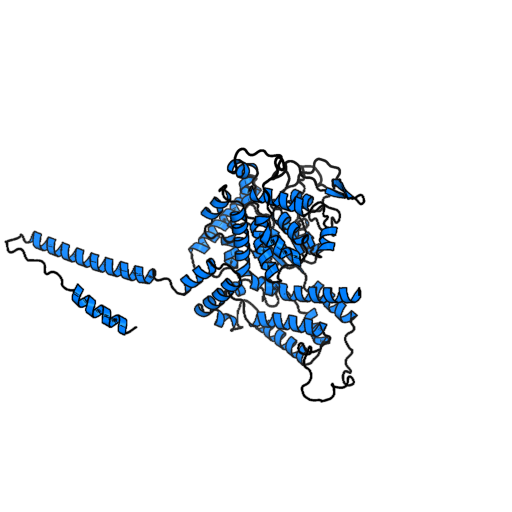ER A 1 114 ? 10.659 -12.623 -26.654 1.00 95.06 114 SER A O 1
ATOM 956 N N . ARG A 1 115 ? 10.687 -12.605 -24.405 1.00 93.88 115 ARG A N 1
ATOM 957 C CA . ARG A 1 115 ? 9.228 -12.611 -24.245 1.00 93.88 115 ARG A CA 1
ATOM 958 C C . ARG A 1 115 ? 8.567 -11.398 -24.884 1.00 93.88 115 ARG A C 1
ATOM 960 O O . ARG A 1 115 ? 7.534 -11.544 -25.525 1.00 93.88 115 ARG A O 1
ATOM 967 N N . LEU A 1 116 ? 9.170 -10.218 -24.747 1.00 94.38 116 LEU A N 1
ATOM 968 C CA . LEU A 1 116 ? 8.695 -9.005 -25.407 1.00 94.38 116 LEU A CA 1
ATOM 969 C C . LEU A 1 116 ? 8.606 -9.211 -26.924 1.00 94.38 116 LEU A C 1
ATOM 971 O O . LEU A 1 116 ? 7.566 -8.950 -27.520 1.00 94.38 116 LEU A O 1
ATOM 975 N N . LYS A 1 117 ? 9.672 -9.740 -27.539 1.00 94.94 117 LYS A N 1
ATOM 976 C CA . LYS A 1 117 ? 9.705 -10.030 -28.980 1.00 94.94 117 LYS A CA 1
ATOM 977 C C . LYS A 1 117 ? 8.665 -11.072 -29.378 1.00 94.94 117 LYS A C 1
ATOM 979 O O . LYS A 1 117 ? 8.026 -10.909 -30.409 1.00 94.94 117 LYS A O 1
ATOM 984 N N . GLU A 1 118 ? 8.473 -12.112 -28.570 1.00 93.25 118 GLU A N 1
ATOM 985 C CA . GLU A 1 118 ? 7.461 -13.145 -28.816 1.00 93.25 118 GLU A CA 1
ATOM 986 C C . GLU A 1 118 ? 6.035 -12.582 -28.782 1.00 93.25 118 GLU A C 1
ATOM 988 O O . GLU A 1 118 ? 5.242 -12.882 -29.674 1.00 93.25 118 GLU A O 1
ATOM 993 N N . LEU A 1 119 ? 5.709 -11.742 -27.794 1.00 93.38 119 LEU A N 1
ATOM 994 C CA . LEU A 1 119 ? 4.391 -11.109 -27.676 1.00 93.38 119 LEU A CA 1
ATOM 995 C C . LEU A 1 119 ? 4.124 -10.142 -28.832 1.00 93.38 119 LEU A C 1
ATOM 997 O O . LEU A 1 119 ? 3.050 -10.189 -29.436 1.00 93.38 119 LEU A O 1
ATOM 1001 N N . VAL A 1 120 ? 5.114 -9.316 -29.181 1.00 93.12 120 VAL A N 1
ATOM 1002 C CA . VAL A 1 120 ? 5.030 -8.401 -30.328 1.00 93.12 120 VAL A CA 1
ATOM 1003 C C . VAL A 1 120 ? 4.856 -9.190 -31.625 1.00 93.12 120 VAL A C 1
ATOM 1005 O O . VAL A 1 120 ? 3.913 -8.930 -32.365 1.00 93.12 120 VAL A O 1
ATOM 1008 N N . ALA A 1 121 ? 5.666 -10.224 -31.863 1.00 92.62 121 ALA A N 1
ATOM 1009 C CA . ALA A 1 121 ? 5.546 -11.060 -33.054 1.00 92.62 121 ALA A CA 1
ATOM 1010 C C . ALA A 1 121 ? 4.187 -11.778 -33.132 1.00 92.62 121 ALA A C 1
ATOM 1012 O O . ALA A 1 121 ? 3.589 -11.851 -34.204 1.00 92.62 121 ALA A O 1
ATOM 1013 N N . ALA A 1 122 ? 3.663 -12.298 -32.016 1.00 89.88 122 ALA A N 1
ATOM 1014 C CA . ALA A 1 122 ? 2.348 -12.941 -31.985 1.00 89.88 122 ALA A CA 1
ATOM 1015 C C . ALA A 1 122 ? 1.212 -11.951 -32.300 1.00 89.88 122 ALA A C 1
ATOM 1017 O O . ALA A 1 122 ? 0.285 -12.294 -33.042 1.00 89.88 122 ALA A O 1
ATOM 1018 N N . ARG A 1 123 ? 1.306 -10.721 -31.777 1.00 88.56 123 ARG A N 1
ATOM 1019 C CA . ARG A 1 123 ? 0.369 -9.627 -32.060 1.00 88.56 123 ARG A CA 1
ATOM 1020 C C . ARG A 1 123 ? 0.429 -9.201 -33.527 1.00 88.56 123 ARG A C 1
ATOM 1022 O O . ARG A 1 123 ? -0.612 -9.129 -34.175 1.00 88.56 123 ARG A O 1
ATOM 1029 N N . ASP A 1 124 ? 1.625 -8.973 -34.060 1.00 88.62 124 ASP A N 1
ATOM 1030 C CA . ASP A 1 124 ? 1.831 -8.474 -35.424 1.00 88.62 124 ASP A CA 1
ATOM 1031 C C . ASP A 1 124 ? 1.417 -9.521 -36.474 1.00 88.62 124 ASP A C 1
ATOM 1033 O O . ASP A 1 124 ? 0.764 -9.191 -37.465 1.00 88.62 124 ASP A O 1
ATOM 1037 N N . ASN A 1 125 ? 1.660 -10.807 -36.192 1.00 88.00 125 ASN A N 1
ATOM 1038 C CA . ASN A 1 125 ? 1.162 -11.937 -36.987 1.00 88.00 125 ASN A CA 1
ATOM 1039 C C . ASN A 1 125 ? -0.347 -12.204 -36.805 1.00 88.00 125 ASN A C 1
ATOM 1041 O O . ASN A 1 125 ? -0.878 -13.165 -37.367 1.00 88.00 125 ASN A O 1
ATOM 1045 N N . ARG A 1 126 ? -1.048 -11.395 -35.996 1.00 85.75 126 ARG A N 1
ATOM 1046 C CA . ARG A 1 126 ? -2.485 -11.517 -35.684 1.00 85.75 126 ARG A CA 1
ATOM 1047 C C . ARG A 1 126 ? -2.870 -12.917 -35.197 1.00 85.75 126 ARG A C 1
ATOM 1049 O O . ARG A 1 126 ? -3.962 -13.430 -35.473 1.00 85.75 126 ARG A O 1
ATOM 1056 N N . ASN A 1 127 ? -1.962 -13.577 -34.476 1.00 87.06 127 ASN A N 1
ATOM 1057 C CA . ASN A 1 127 ? -2.199 -14.910 -33.950 1.00 87.06 127 ASN A CA 1
ATOM 1058 C C . ASN A 1 127 ? -2.725 -14.851 -32.516 1.00 87.06 127 ASN A C 1
ATOM 1060 O O . ASN A 1 127 ? -1.985 -15.040 -31.555 1.00 87.06 127 ASN A O 1
ATOM 1064 N N . ILE A 1 128 ? -4.026 -14.586 -32.390 1.00 87.31 128 ILE A N 1
ATOM 1065 C CA . ILE A 1 128 ? -4.666 -14.369 -31.090 1.00 87.31 128 ILE A CA 1
ATOM 1066 C C . ILE A 1 128 ? -4.628 -15.630 -30.214 1.00 87.31 128 ILE A C 1
ATOM 1068 O O . ILE A 1 128 ? -4.451 -15.512 -29.011 1.00 87.31 128 ILE A O 1
ATOM 1072 N N . GLU A 1 129 ? -4.747 -16.830 -30.789 1.00 88.56 129 GLU A N 1
ATOM 1073 C CA . GLU A 1 129 ? -4.689 -18.078 -30.010 1.00 88.56 129 GLU A CA 1
ATOM 1074 C C . GLU A 1 129 ? -3.321 -18.271 -29.360 1.00 88.56 129 GLU A C 1
ATOM 1076 O O . GLU A 1 129 ? -3.240 -18.438 -28.148 1.00 88.56 129 GLU A O 1
ATOM 1081 N N . LEU A 1 130 ? -2.248 -18.111 -30.140 1.00 90.19 130 LEU A N 1
ATOM 1082 C CA . LEU A 1 130 ? -0.888 -18.140 -29.607 1.00 90.19 130 LEU A CA 1
ATOM 1083 C C . LEU A 1 130 ? -0.677 -17.052 -28.546 1.00 90.19 130 LEU A C 1
ATOM 1085 O O . LEU A 1 130 ? -0.009 -17.290 -27.543 1.00 90.19 130 LEU A O 1
ATOM 1089 N N . LEU A 1 131 ? -1.241 -15.860 -28.758 1.00 91.38 131 LEU A N 1
ATOM 1090 C CA . LEU A 1 131 ? -1.140 -14.764 -27.800 1.00 91.38 131 LEU A CA 1
ATOM 1091 C C . LEU A 1 131 ? -1.851 -15.098 -26.480 1.00 91.38 131 LEU A C 1
ATOM 1093 O O . LEU A 1 131 ? -1.261 -14.910 -25.418 1.00 91.38 131 LEU A O 1
ATOM 1097 N N . MET A 1 132 ? -3.074 -15.635 -26.537 1.00 91.44 132 MET A N 1
ATOM 1098 C CA . MET A 1 132 ? -3.810 -16.098 -25.355 1.00 91.44 132 MET A CA 1
ATOM 1099 C C . MET A 1 132 ? -3.029 -17.184 -24.613 1.00 91.44 132 MET A C 1
ATOM 1101 O O . MET A 1 132 ? -2.869 -17.090 -23.399 1.00 91.44 132 MET A O 1
ATOM 1105 N N . ASP A 1 133 ? -2.479 -18.167 -25.325 1.00 91.06 133 ASP A N 1
ATOM 1106 C CA . ASP A 1 133 ? -1.705 -19.244 -24.706 1.00 91.06 133 ASP A CA 1
ATOM 1107 C C . ASP A 1 133 ? -0.464 -18.698 -23.983 1.00 91.06 133 ASP A C 1
ATOM 1109 O O . ASP A 1 133 ? -0.188 -19.070 -22.842 1.00 91.06 133 ASP A O 1
ATOM 1113 N N . ARG A 1 134 ? 0.264 -17.763 -24.608 1.00 91.88 134 ARG A N 1
ATOM 1114 C CA . ARG A 1 134 ? 1.483 -17.155 -24.042 1.00 91.88 134 ARG A CA 1
ATOM 1115 C C . ARG A 1 134 ? 1.211 -16.228 -22.861 1.00 91.88 134 ARG A C 1
ATOM 1117 O O . ARG A 1 134 ? 2.023 -16.193 -21.931 1.00 91.88 134 ARG A O 1
ATOM 1124 N N . LEU A 1 135 ? 0.104 -15.485 -22.897 1.00 92.25 135 LEU A N 1
ATOM 1125 C CA . LEU A 1 135 ? -0.338 -14.648 -21.783 1.00 92.25 135 LEU A CA 1
ATOM 1126 C C . LEU A 1 135 ? -0.780 -15.530 -20.610 1.00 92.25 135 LEU A C 1
ATOM 1128 O O . LEU A 1 135 ? -0.261 -15.382 -19.507 1.00 92.25 135 LEU A O 1
ATOM 1132 N N . ARG A 1 136 ? -1.635 -16.528 -20.855 1.00 90.12 136 ARG A N 1
ATOM 1133 C CA . ARG A 1 136 ? -2.114 -17.442 -19.810 1.00 90.12 136 ARG A CA 1
ATOM 1134 C C . ARG A 1 136 ? -0.974 -18.206 -19.135 1.00 90.12 136 ARG A C 1
ATOM 1136 O O . ARG A 1 136 ? -0.977 -18.360 -17.922 1.00 90.12 136 ARG A O 1
ATOM 1143 N N . SER A 1 137 ? 0.003 -18.694 -19.902 1.00 87.94 137 SER A N 1
ATOM 1144 C CA . SER A 1 137 ? 1.056 -19.564 -19.363 1.00 87.94 137 SER A CA 1
ATOM 1145 C C . SER A 1 137 ? 2.244 -18.823 -18.746 1.00 87.94 137 SER A C 1
ATOM 1147 O O . SER A 1 137 ? 3.152 -19.471 -18.231 1.00 87.94 137 SER A O 1
ATOM 1149 N N . GLY A 1 138 ? 2.335 -17.497 -18.877 1.00 83.69 138 GLY A N 1
ATOM 1150 C CA . GLY A 1 138 ? 3.575 -16.794 -18.544 1.00 83.69 138 GLY A CA 1
ATOM 1151 C C . GLY A 1 138 ? 3.423 -15.396 -17.966 1.00 83.69 138 GLY A C 1
ATOM 1152 O O . GLY A 1 138 ? 4.417 -14.671 -17.881 1.00 83.69 138 GLY A O 1
ATOM 1153 N N . LEU A 1 139 ? 2.216 -15.019 -17.549 1.00 88.00 139 LEU A N 1
ATOM 1154 C CA . LEU A 1 139 ? 2.001 -13.858 -16.698 1.00 88.00 139 LEU A CA 1
ATOM 1155 C C . LEU A 1 139 ? 2.292 -14.232 -15.244 1.00 88.00 139 LEU A C 1
ATOM 1157 O O . LEU A 1 139 ? 1.466 -14.806 -14.547 1.00 88.00 139 LEU A O 1
ATOM 1161 N N . LEU A 1 140 ? 3.497 -13.891 -14.791 1.00 88.44 140 LEU A N 1
ATOM 1162 C CA . LEU A 1 140 ? 3.885 -13.952 -13.386 1.00 88.44 140 LEU A CA 1
ATOM 1163 C C . LEU A 1 140 ? 4.245 -12.545 -12.919 1.00 88.44 140 LEU A C 1
ATOM 1165 O O . LEU A 1 140 ? 5.020 -11.851 -13.581 1.00 88.44 140 LEU A O 1
ATOM 1169 N N . ARG A 1 141 ? 3.736 -12.146 -11.750 1.00 86.94 141 ARG A N 1
ATOM 1170 C CA . ARG A 1 141 ? 3.904 -10.787 -11.207 1.00 86.94 141 ARG A CA 1
ATOM 1171 C C . ARG A 1 141 ? 5.371 -10.364 -11.049 1.00 86.94 141 ARG A C 1
ATOM 1173 O O . ARG A 1 141 ? 5.704 -9.202 -11.241 1.00 86.94 141 ARG A O 1
ATOM 1180 N N . ASN A 1 142 ? 6.260 -11.307 -10.729 1.00 87.56 142 ASN A N 1
ATOM 1181 C CA . ASN A 1 142 ? 7.700 -11.064 -10.589 1.00 87.56 142 ASN A CA 1
ATOM 1182 C C . ASN A 1 142 ? 8.541 -11.914 -11.560 1.00 87.56 142 ASN A C 1
ATOM 1184 O O . ASN A 1 142 ? 9.561 -12.495 -11.180 1.00 87.56 142 ASN A O 1
ATOM 1188 N N . ILE A 1 143 ? 8.108 -12.017 -12.819 1.00 90.12 143 ILE A N 1
ATOM 1189 C CA . ILE A 1 143 ? 8.863 -12.735 -13.853 1.00 90.12 143 ILE A CA 1
ATOM 1190 C C . ILE A 1 143 ? 10.273 -12.158 -14.015 1.00 90.12 143 ILE A C 1
ATOM 1192 O O . ILE A 1 143 ? 10.450 -10.950 -14.112 1.00 90.12 143 ILE A O 1
ATOM 1196 N N . GLY A 1 144 ? 11.300 -13.010 -13.997 1.00 87.06 144 GLY A N 1
ATOM 1197 C CA . GLY A 1 144 ? 12.691 -12.571 -14.157 1.00 87.06 144 GLY A CA 1
ATOM 1198 C C . GLY A 1 144 ? 13.164 -11.535 -13.126 1.00 87.06 144 GLY A C 1
ATOM 1199 O O . GLY A 1 144 ? 14.127 -10.828 -13.407 1.00 87.06 144 GLY A O 1
ATOM 1200 N N . SER A 1 145 ? 12.513 -11.419 -11.961 1.00 90.50 145 SER A N 1
ATOM 1201 C CA . SER A 1 145 ? 12.812 -10.423 -10.916 1.00 90.50 145 SER A CA 1
ATOM 1202 C C . SER A 1 145 ? 12.576 -8.951 -11.311 1.00 90.50 145 SER A C 1
ATOM 1204 O O . SER A 1 145 ? 13.232 -8.048 -10.774 1.00 90.50 145 SER A O 1
ATOM 1206 N N . ILE A 1 146 ? 11.625 -8.682 -12.219 1.00 89.75 146 ILE A N 1
ATOM 1207 C CA . ILE A 1 146 ? 11.266 -7.312 -12.647 1.00 89.75 146 ILE A CA 1
ATOM 1208 C C . ILE A 1 146 ? 10.708 -6.426 -11.523 1.00 89.75 146 ILE A C 1
ATOM 1210 O O . ILE A 1 146 ? 10.813 -5.202 -11.593 1.00 89.75 146 ILE A O 1
ATOM 1214 N N . ALA A 1 147 ? 10.154 -7.021 -10.464 1.00 86.62 147 ALA A N 1
ATOM 1215 C CA . ALA A 1 147 ? 9.568 -6.311 -9.328 1.00 86.62 147 ALA A CA 1
ATOM 1216 C C . ALA A 1 147 ? 10.542 -6.188 -8.136 1.00 86.62 147 ALA A C 1
ATOM 1218 O O . ALA A 1 147 ? 10.118 -5.968 -6.993 1.00 86.62 147 ALA A O 1
ATOM 1219 N N . SER A 1 148 ? 11.848 -6.357 -8.381 1.00 85.88 148 SER A N 1
ATOM 1220 C CA . SER A 1 148 ? 12.885 -6.239 -7.354 1.00 85.88 148 SER A CA 1
ATOM 1221 C C . SER A 1 148 ? 13.110 -4.782 -6.935 1.00 85.88 148 SER A C 1
ATOM 1223 O O . SER A 1 148 ? 13.404 -3.915 -7.754 1.00 85.88 148 SER A O 1
ATOM 1225 N N . THR A 1 149 ? 13.043 -4.518 -5.628 1.00 81.69 149 THR A N 1
ATOM 1226 C CA . THR A 1 149 ? 13.180 -3.173 -5.027 1.00 81.69 149 THR A CA 1
ATOM 1227 C C . THR A 1 149 ? 14.460 -2.448 -5.442 1.00 81.69 149 THR A C 1
ATOM 1229 O O . THR A 1 149 ? 14.451 -1.257 -5.729 1.00 81.69 149 THR A O 1
ATOM 1232 N N . HIS A 1 150 ? 15.562 -3.184 -5.595 1.00 82.44 150 HIS A N 1
ATOM 1233 C CA . HIS A 1 150 ? 16.860 -2.648 -6.009 1.00 82.44 150 HIS A CA 1
ATOM 1234 C C . HIS A 1 150 ? 16.845 -1.892 -7.346 1.00 82.44 150 HIS A C 1
ATOM 1236 O O . HIS A 1 150 ? 17.718 -1.051 -7.563 1.00 82.44 150 HIS A O 1
ATOM 1242 N N . LEU A 1 151 ? 15.920 -2.213 -8.255 1.00 86.44 151 LEU A N 1
ATOM 1243 C CA . LEU A 1 151 ? 15.781 -1.505 -9.528 1.00 86.44 151 LEU A CA 1
ATOM 1244 C C . LEU A 1 151 ? 15.106 -0.144 -9.329 1.00 86.44 151 LEU A C 1
ATOM 1246 O O . LEU A 1 151 ? 15.598 0.859 -9.835 1.00 86.44 151 LEU A O 1
ATOM 1250 N N . TYR A 1 152 ? 14.049 -0.103 -8.523 1.00 87.19 152 TYR A N 1
ATOM 1251 C CA . TYR A 1 152 ? 13.250 1.098 -8.253 1.00 87.19 152 TYR A CA 1
ATOM 1252 C C . TYR A 1 152 ? 13.926 2.074 -7.280 1.00 87.19 152 TYR A C 1
ATOM 1254 O O . TYR A 1 152 ? 13.460 3.192 -7.111 1.00 87.19 152 TYR A O 1
ATOM 1262 N N . ASN A 1 153 ? 15.048 1.678 -6.671 1.00 83.12 153 ASN A N 1
ATOM 1263 C CA . ASN A 1 153 ? 15.851 2.539 -5.793 1.00 83.12 153 ASN A CA 1
ATOM 1264 C C . ASN A 1 153 ? 16.953 3.304 -6.519 1.00 83.12 153 ASN A C 1
ATOM 1266 O O . ASN A 1 153 ? 17.688 4.061 -5.878 1.00 83.12 153 ASN A O 1
ATOM 1270 N N . ARG A 1 154 ? 17.178 3.012 -7.806 1.00 83.56 154 ARG A N 1
ATOM 1271 C CA . ARG A 1 154 ? 18.318 3.560 -8.542 1.00 83.56 154 ARG A CA 1
ATOM 1272 C C . ARG A 1 154 ? 17.978 4.807 -9.346 1.00 83.56 154 ARG A C 1
ATOM 1274 O O . ARG A 1 154 ? 18.848 5.669 -9.402 1.00 83.56 154 ARG A O 1
ATOM 1281 N N . ALA A 1 155 ? 16.767 4.944 -9.891 1.00 85.94 155 ALA A N 1
ATOM 1282 C CA . ALA A 1 155 ? 16.324 6.152 -10.600 1.00 85.94 155 ALA A CA 1
ATOM 1283 C C . ALA A 1 155 ? 14.983 6.676 -10.061 1.00 85.94 155 ALA A C 1
ATOM 1285 O O . ALA A 1 155 ? 14.006 5.933 -10.050 1.00 85.94 155 ALA A O 1
ATOM 1286 N N . TYR A 1 156 ? 14.928 7.933 -9.606 1.00 84.12 156 TYR A N 1
ATOM 1287 C CA . TYR A 1 156 ? 13.755 8.480 -8.902 1.00 84.12 156 TYR A CA 1
ATOM 1288 C C . TYR A 1 156 ? 12.487 8.448 -9.763 1.00 84.12 156 TYR A C 1
ATOM 1290 O O . TYR A 1 156 ? 11.399 8.192 -9.255 1.00 84.12 156 TYR A O 1
ATOM 1298 N N . SER A 1 157 ? 12.655 8.668 -11.064 1.00 84.94 157 SER A N 1
ATOM 1299 C CA . SER A 1 157 ? 11.586 8.737 -12.058 1.00 84.94 157 SER A CA 1
ATOM 1300 C C . SER A 1 157 ? 11.032 7.380 -12.506 1.00 84.94 157 SER A C 1
ATOM 1302 O O . SER A 1 157 ? 10.027 7.352 -13.207 1.00 84.94 157 SER A O 1
ATOM 1304 N N . GLY A 1 158 ? 11.656 6.246 -12.155 1.00 85.69 158 GLY A N 1
ATOM 1305 C CA . GLY A 1 158 ? 11.182 4.942 -12.629 1.00 85.69 158 GLY A CA 1
ATOM 1306 C C . GLY A 1 158 ? 12.205 3.816 -12.574 1.00 85.69 158 GLY A C 1
ATOM 1307 O O . GLY A 1 158 ? 13.178 3.839 -11.824 1.00 85.69 158 GLY A O 1
ATOM 1308 N N . THR A 1 159 ? 11.980 2.790 -13.388 1.00 91.75 159 THR A N 1
ATOM 1309 C CA . THR A 1 159 ? 12.851 1.614 -13.465 1.00 91.75 159 THR A CA 1
ATOM 1310 C C . THR A 1 159 ? 13.508 1.529 -14.843 1.00 91.75 159 THR A C 1
ATOM 1312 O O . THR A 1 159 ? 13.637 2.516 -15.568 1.00 91.75 159 THR A O 1
ATOM 1315 N N . LYS A 1 160 ? 14.015 0.350 -15.196 1.00 94.56 160 LYS A N 1
ATOM 1316 C CA . LYS A 1 160 ? 14.520 0.059 -16.537 1.00 94.56 160 LYS A CA 1
ATOM 1317 C C . LYS A 1 160 ? 13.402 0.211 -17.566 1.00 94.56 160 LYS A C 1
ATOM 1319 O O . LYS A 1 160 ? 12.365 -0.428 -17.412 1.00 94.56 160 LYS A O 1
ATOM 1324 N N . LEU A 1 161 ? 13.672 0.929 -18.658 1.00 94.62 161 LEU A N 1
ATOM 1325 C CA . LEU A 1 161 ? 12.694 1.123 -19.737 1.00 94.62 161 LEU A CA 1
ATOM 1326 C C . LEU A 1 161 ? 12.209 -0.211 -20.320 1.00 94.62 161 LEU A C 1
ATOM 1328 O O . LEU A 1 161 ? 11.023 -0.380 -20.540 1.00 94.62 161 LEU A O 1
ATOM 1332 N N . LEU A 1 162 ? 13.088 -1.218 -20.430 1.00 95.38 162 LEU A N 1
ATOM 1333 C CA . LEU A 1 162 ? 12.702 -2.563 -20.884 1.00 95.38 162 LEU A CA 1
ATOM 1334 C C . LEU A 1 162 ? 11.578 -3.197 -20.037 1.00 95.38 162 LEU A C 1
ATOM 1336 O O . LEU A 1 162 ? 10.783 -3.975 -20.559 1.00 95.38 162 LEU A O 1
ATOM 1340 N N . ILE A 1 163 ? 11.531 -2.910 -18.732 1.00 94.88 163 ILE A N 1
ATOM 1341 C CA . ILE A 1 163 ? 10.490 -3.429 -17.834 1.00 94.88 163 ILE A CA 1
ATOM 1342 C C . ILE A 1 163 ? 9.181 -2.676 -18.067 1.00 94.88 163 ILE A C 1
ATOM 1344 O O . ILE A 1 163 ? 8.134 -3.308 -18.180 1.00 94.88 163 ILE A O 1
ATOM 1348 N N . GLU A 1 164 ? 9.252 -1.349 -18.169 1.00 94.56 164 GLU A N 1
ATOM 1349 C CA . GLU A 1 164 ? 8.100 -0.487 -18.458 1.00 94.56 164 GLU A CA 1
ATOM 1350 C C . GLU A 1 164 ? 7.483 -0.849 -19.821 1.00 94.56 164 GLU A C 1
ATOM 1352 O O . GLU A 1 164 ? 6.283 -1.109 -19.908 1.00 94.56 164 GLU A O 1
ATOM 1357 N N . ASP A 1 165 ? 8.312 -1.005 -20.857 1.00 95.06 165 ASP A N 1
ATOM 1358 C CA . ASP A 1 165 ? 7.911 -1.446 -22.196 1.00 95.06 165 ASP A CA 1
ATOM 1359 C C . ASP A 1 165 ? 7.251 -2.827 -22.171 1.00 95.06 165 ASP A C 1
ATOM 1361 O O . ASP A 1 165 ? 6.230 -3.043 -22.823 1.00 95.06 165 ASP A O 1
ATOM 1365 N N . TYR A 1 166 ? 7.802 -3.772 -21.403 1.00 95.44 166 TYR A N 1
ATOM 1366 C CA . TYR A 1 166 ? 7.221 -5.107 -21.268 1.00 95.44 166 TYR A CA 1
ATOM 1367 C C . TYR A 1 166 ? 5.821 -5.078 -20.663 1.00 95.44 166 TYR A C 1
ATOM 1369 O O . TYR A 1 166 ? 4.911 -5.704 -21.206 1.00 95.44 166 TYR A O 1
ATOM 1377 N N . ILE A 1 167 ? 5.635 -4.332 -19.575 1.00 94.94 167 ILE A N 1
ATOM 1378 C CA . ILE A 1 167 ? 4.335 -4.201 -18.910 1.00 94.94 167 ILE A CA 1
ATOM 1379 C C . ILE A 1 167 ? 3.325 -3.540 -19.853 1.00 94.94 167 ILE A C 1
ATOM 1381 O O . ILE A 1 167 ? 2.224 -4.061 -20.035 1.00 94.94 167 ILE A O 1
ATOM 1385 N N . ASN A 1 168 ? 3.726 -2.463 -20.530 1.00 95.44 168 ASN A N 1
ATOM 1386 C CA . ASN A 1 168 ? 2.880 -1.765 -21.495 1.00 95.44 168 ASN A CA 1
ATOM 1387 C C . ASN A 1 168 ? 2.485 -2.658 -22.680 1.00 95.44 168 ASN A C 1
ATOM 1389 O O . ASN A 1 168 ? 1.323 -2.669 -23.083 1.00 95.44 168 ASN A O 1
ATOM 1393 N N . VAL A 1 169 ? 3.413 -3.449 -23.227 1.00 94.69 169 VAL A N 1
ATOM 1394 C CA . VAL A 1 169 ? 3.102 -4.393 -24.312 1.00 94.69 169 VAL A CA 1
ATOM 1395 C C . VAL A 1 169 ? 2.154 -5.490 -23.838 1.00 94.69 169 VAL A C 1
ATOM 1397 O O . VAL A 1 169 ? 1.232 -5.838 -24.571 1.00 94.69 169 VAL A O 1
ATOM 1400 N N . VAL A 1 170 ? 2.323 -6.014 -22.622 1.00 95.06 170 VAL A N 1
ATOM 1401 C CA . VAL A 1 170 ? 1.383 -6.988 -22.047 1.00 95.06 170 VAL A CA 1
ATOM 1402 C C . VAL A 1 170 ? -0.027 -6.402 -21.953 1.00 95.06 170 VAL A C 1
ATOM 1404 O O . VAL A 1 170 ? -0.974 -7.053 -22.393 1.00 95.06 170 VAL A O 1
ATOM 1407 N N . ILE A 1 171 ? -0.164 -5.173 -21.446 1.00 94.62 171 ILE A N 1
ATOM 1408 C CA . ILE A 1 171 ? -1.448 -4.461 -21.359 1.00 94.62 171 ILE A CA 1
ATOM 1409 C C . ILE A 1 171 ? -2.072 -4.306 -22.752 1.00 94.62 171 ILE A C 1
ATOM 1411 O O . ILE A 1 171 ? -3.198 -4.746 -22.979 1.00 94.62 171 ILE A O 1
ATOM 1415 N N . GLN A 1 172 ? -1.306 -3.809 -23.727 1.00 93.12 172 GLN A N 1
ATOM 1416 C CA . GLN A 1 172 ? -1.762 -3.682 -25.117 1.00 93.12 172 GLN A CA 1
ATOM 1417 C C . GLN A 1 172 ? -2.180 -5.029 -25.725 1.00 93.12 172 GLN A C 1
ATOM 1419 O O . GLN A 1 172 ? -3.115 -5.096 -26.521 1.00 93.12 172 GLN A O 1
ATOM 1424 N N . CYS A 1 173 ? -1.485 -6.116 -25.387 1.00 92.94 173 CYS A N 1
ATOM 1425 C CA . CYS A 1 173 ? -1.831 -7.459 -25.838 1.00 92.94 173 CYS A CA 1
ATOM 1426 C C . CYS A 1 173 ? -3.149 -7.952 -25.221 1.00 92.94 173 CYS A C 1
ATOM 1428 O O . CYS A 1 173 ? -3.939 -8.570 -25.934 1.00 92.94 173 CYS A O 1
ATOM 1430 N N . LEU A 1 174 ? -3.418 -7.662 -23.944 1.00 93.00 174 LEU A N 1
ATOM 1431 C CA . LEU A 1 174 ? -4.694 -7.985 -23.293 1.00 93.00 174 LEU A CA 1
ATOM 1432 C C . LEU A 1 174 ? -5.861 -7.226 -23.938 1.00 93.00 174 LEU A C 1
ATOM 1434 O O . LEU A 1 174 ? -6.862 -7.840 -24.312 1.00 93.00 174 LEU A O 1
ATOM 1438 N N . GLU A 1 175 ? -5.695 -5.925 -24.174 1.00 91.56 175 GLU A N 1
ATOM 1439 C CA . GLU A 1 175 ? -6.670 -5.096 -24.897 1.00 91.56 175 GLU A CA 1
ATOM 1440 C C . GLU A 1 175 ? -6.875 -5.571 -26.346 1.00 91.56 175 GLU A C 1
ATOM 1442 O O . GLU A 1 175 ? -7.984 -5.556 -26.881 1.00 91.56 175 GLU A O 1
ATOM 1447 N N . TYR A 1 176 ? -5.818 -6.045 -27.007 1.00 89.75 176 TYR A N 1
ATOM 1448 C CA . TYR A 1 176 ? -5.915 -6.600 -28.356 1.00 89.75 176 TYR A CA 1
ATOM 1449 C C . TYR A 1 176 ? -6.731 -7.906 -28.394 1.00 89.75 176 TYR A C 1
ATOM 1451 O O . TYR A 1 176 ? -7.539 -8.111 -29.310 1.00 89.75 176 TYR A O 1
ATOM 1459 N N . VAL A 1 177 ? -6.561 -8.783 -27.395 1.00 89.50 177 VAL A N 1
ATOM 1460 C CA . VAL A 1 177 ? -7.367 -10.009 -27.236 1.00 89.50 177 VAL A CA 1
ATOM 1461 C C . VAL A 1 177 ? -8.836 -9.661 -26.979 1.00 89.50 177 VAL A C 1
ATOM 1463 O O . VAL A 1 177 ? -9.728 -10.243 -27.611 1.00 89.50 177 VAL A O 1
ATOM 1466 N N . GLU A 1 178 ? -9.088 -8.678 -26.112 1.00 87.75 178 GLU A N 1
ATOM 1467 C CA . GLU A 1 178 ? -10.418 -8.141 -25.807 1.00 87.75 178 GLU A CA 1
ATOM 1468 C C . GLU A 1 178 ? -11.141 -7.755 -27.108 1.00 87.75 178 GLU A C 1
ATOM 1470 O O . GLU A 1 178 ? -12.152 -8.376 -27.471 1.00 87.75 178 GLU A O 1
ATOM 1475 N N . ARG A 1 179 ? -10.521 -6.888 -27.917 1.00 84.50 179 ARG A N 1
ATOM 1476 C CA . ARG A 1 179 ? -11.073 -6.390 -29.189 1.00 84.50 179 ARG A CA 1
ATOM 1477 C C . ARG A 1 179 ? -11.184 -7.452 -30.289 1.00 84.50 179 ARG A C 1
ATOM 1479 O O . ARG A 1 179 ? -11.643 -7.164 -31.394 1.00 84.50 179 ARG A O 1
ATOM 1486 N N . GLY A 1 180 ? -10.769 -8.694 -30.024 1.00 79.19 180 GLY A N 1
ATOM 1487 C CA . GLY A 1 180 ? -10.830 -9.803 -30.979 1.00 79.19 180 GLY A CA 1
ATOM 1488 C C . GLY A 1 180 ? -9.825 -9.674 -32.114 1.00 79.19 180 GLY A C 1
ATOM 1489 O O . GLY A 1 180 ? -10.111 -10.095 -33.230 1.00 79.19 180 GLY A O 1
ATOM 1490 N N . GLY A 1 181 ? -8.670 -9.074 -31.832 1.00 72.38 181 GLY A N 1
ATOM 1491 C CA . GLY A 1 181 ? -7.593 -8.900 -32.795 1.00 72.38 181 GLY A CA 1
ATOM 1492 C C . GLY A 1 181 ? -7.744 -7.695 -33.724 1.00 72.38 181 GLY A C 1
ATOM 1493 O O . GLY A 1 181 ? -7.045 -7.604 -34.738 1.00 72.38 181 GLY A O 1
ATOM 1494 N N . ARG A 1 182 ? -8.641 -6.757 -33.394 1.00 71.38 182 ARG A N 1
ATOM 1495 C CA . ARG A 1 182 ? -8.731 -5.469 -34.090 1.00 71.38 182 ARG A CA 1
ATOM 1496 C C . ARG A 1 182 ? -7.609 -4.534 -33.609 1.00 71.38 182 ARG A C 1
ATOM 1498 O O . ARG A 1 182 ? -7.361 -4.477 -32.404 1.00 71.38 182 ARG A O 1
ATOM 1505 N N . PRO A 1 183 ? -6.932 -3.798 -34.510 1.00 64.69 183 PRO A N 1
ATOM 1506 C CA . PRO A 1 183 ? -5.893 -2.845 -34.126 1.00 64.69 183 PRO A CA 1
ATOM 1507 C C . PRO A 1 183 ? -6.405 -1.777 -33.151 1.00 64.69 183 PRO A C 1
ATOM 1509 O O . PRO A 1 183 ? -7.554 -1.340 -33.246 1.00 64.69 183 PRO A O 1
ATOM 1512 N N . LEU A 1 184 ? -5.530 -1.311 -32.253 1.00 59.97 184 LEU A N 1
ATOM 1513 C CA . LEU A 1 184 ? -5.861 -0.290 -31.250 1.00 59.97 184 LEU A CA 1
ATOM 1514 C C . LEU A 1 184 ? -6.316 1.047 -31.878 1.00 59.97 184 LEU A C 1
ATOM 1516 O O . LEU A 1 184 ? -7.150 1.742 -31.304 1.00 59.97 184 LEU A O 1
ATOM 1520 N N . THR A 1 185 ? -5.834 1.354 -33.086 1.00 56.09 185 THR A N 1
ATOM 1521 C CA . THR A 1 185 ? -6.090 2.586 -33.856 1.00 56.09 185 THR A CA 1
ATOM 1522 C C . THR A 1 185 ? -7.367 2.560 -34.705 1.00 56.09 185 THR A C 1
ATOM 1524 O O . THR A 1 185 ? -7.640 3.508 -35.434 1.00 56.09 185 THR A O 1
ATOM 1527 N N . ALA A 1 186 ? -8.162 1.487 -34.644 1.00 49.97 186 ALA A N 1
ATOM 1528 C CA . ALA A 1 186 ? -9.347 1.333 -35.492 1.00 49.97 186 ALA A CA 1
ATOM 1529 C C . ALA A 1 186 ? -10.599 2.085 -34.990 1.00 49.97 186 ALA A C 1
ATOM 1531 O O . ALA A 1 186 ? -11.646 2.002 -35.630 1.00 49.97 186 ALA A O 1
ATOM 1532 N N . SER A 1 187 ? -10.505 2.838 -33.889 1.00 42.12 187 SER A N 1
ATOM 1533 C CA . SER A 1 187 ? -11.507 3.856 -33.555 1.00 42.12 187 SER A CA 1
ATOM 1534 C C . SER A 1 187 ? -11.105 5.181 -34.203 1.00 42.12 187 SER A C 1
ATOM 1536 O O . SER A 1 187 ? -10.111 5.784 -33.818 1.00 42.12 187 SER A O 1
ATOM 1538 N N . ALA A 1 188 ? -11.908 5.624 -35.174 1.00 40.47 188 ALA A N 1
ATOM 1539 C CA . ALA A 1 188 ? -11.907 6.967 -35.764 1.00 40.47 188 ALA A CA 1
ATOM 1540 C C . ALA A 1 188 ? -10.776 7.346 -36.748 1.00 40.47 188 ALA A C 1
ATOM 1542 O O . ALA A 1 188 ? -10.189 8.419 -36.645 1.00 40.47 188 ALA A O 1
ATOM 1543 N N . SER A 1 189 ? -10.582 6.575 -37.823 1.00 34.75 189 SER A N 1
ATOM 1544 C CA . SER A 1 189 ? -10.209 7.206 -39.101 1.00 34.75 189 SER A CA 1
ATOM 1545 C C . SER A 1 189 ? -11.249 6.888 -40.171 1.00 34.75 189 SER A C 1
ATOM 1547 O O . SER A 1 189 ? -11.370 5.766 -40.659 1.00 34.75 189 SER A O 1
ATOM 1549 N N . LYS A 1 190 ? -12.031 7.915 -40.533 1.00 38.78 190 LYS A N 1
ATOM 1550 C CA . LYS A 1 190 ? -12.586 8.018 -41.883 1.00 38.78 190 LYS A CA 1
ATOM 1551 C C . LYS A 1 190 ? -11.412 7.821 -42.839 1.00 38.78 190 LYS A C 1
ATOM 1553 O O . LYS A 1 190 ? -10.442 8.572 -42.780 1.00 38.78 190 LYS A O 1
ATOM 1558 N N . ILE A 1 191 ? -11.494 6.795 -43.671 1.00 38.38 191 ILE A N 1
ATOM 1559 C CA . ILE A 1 191 ? -10.528 6.524 -44.731 1.00 38.38 191 ILE A CA 1
ATOM 1560 C C . ILE A 1 191 ? -10.496 7.768 -45.648 1.00 38.38 191 ILE A C 1
ATOM 1562 O O . ILE A 1 191 ? -11.549 8.119 -46.180 1.00 38.38 191 ILE A O 1
ATOM 1566 N N . PRO A 1 192 ? -9.353 8.458 -45.855 1.00 39.75 192 PRO A N 1
ATOM 1567 C CA . PRO A 1 192 ? -9.297 9.644 -46.715 1.00 39.75 192 PRO A CA 1
ATOM 1568 C C . PRO A 1 192 ? -9.313 9.354 -48.217 1.00 39.75 192 PRO A C 1
ATOM 1570 O O . PRO A 1 192 ? -9.067 10.268 -48.985 1.00 39.75 192 PRO A O 1
ATOM 1573 N N . ASN A 1 193 ? -9.562 8.123 -48.661 1.00 41.38 193 ASN A N 1
ATOM 1574 C CA . ASN A 1 193 ? -9.658 7.779 -50.078 1.00 41.38 193 ASN A CA 1
ATOM 1575 C C . ASN A 1 193 ? -10.612 6.597 -50.228 1.00 41.38 193 ASN A C 1
ATOM 1577 O O . ASN A 1 193 ? -10.404 5.575 -49.581 1.00 41.38 193 ASN A O 1
ATOM 1581 N N . GLY A 1 194 ? -11.653 6.751 -51.049 1.00 40.19 194 GLY A N 1
ATOM 1582 C CA . GLY A 1 194 ? -12.740 5.790 -51.266 1.00 40.19 194 GLY A CA 1
ATOM 1583 C C . GLY A 1 194 ? -12.320 4.461 -51.902 1.00 40.19 194 GLY A C 1
ATOM 1584 O O . GLY A 1 194 ? -12.791 4.116 -52.978 1.00 40.19 194 GLY A O 1
ATOM 1585 N N . GLY A 1 195 ? -11.454 3.709 -51.230 1.00 36.12 195 GLY A N 1
ATOM 1586 C CA . GLY A 1 195 ? -11.327 2.272 -51.402 1.00 36.12 195 GLY A CA 1
ATOM 1587 C C . GLY A 1 195 ? -12.356 1.584 -50.514 1.00 36.12 195 GLY A C 1
ATOM 1588 O O . GLY A 1 195 ? -12.521 1.955 -49.349 1.00 36.12 195 GLY A O 1
ATOM 1589 N N . GLU A 1 196 ? -13.072 0.618 -51.081 1.00 36.19 196 GLU A N 1
ATOM 1590 C CA . GLU A 1 196 ? -14.047 -0.203 -50.370 1.00 36.19 196 GLU A CA 1
ATOM 1591 C C . GLU A 1 196 ? -13.477 -0.715 -49.034 1.00 36.19 196 GLU A C 1
ATOM 1593 O O . GLU A 1 196 ? -12.296 -1.082 -48.964 1.00 36.19 196 GLU A O 1
ATOM 1598 N N . PRO A 1 197 ? -14.289 -0.774 -47.960 1.00 44.38 197 PRO A N 1
ATOM 1599 C CA . PRO A 1 197 ? -13.882 -1.481 -46.757 1.00 44.38 197 PRO A CA 1
ATOM 1600 C C . PRO A 1 197 ? -13.476 -2.905 -47.161 1.00 44.38 197 PRO A C 1
ATOM 1602 O O . PRO A 1 197 ? -14.204 -3.537 -47.933 1.00 44.38 197 PRO A O 1
ATOM 1605 N N . PRO A 1 198 ? -12.328 -3.428 -46.686 1.00 42.53 198 PRO A N 1
ATOM 1606 C CA . PRO A 1 198 ? -11.903 -4.772 -47.039 1.00 42.53 198 PRO A CA 1
ATOM 1607 C C . PRO A 1 198 ? -13.050 -5.736 -46.737 1.00 42.53 198 PRO A C 1
ATOM 1609 O O . PRO A 1 198 ? -13.534 -5.817 -45.606 1.00 42.53 198 PRO A O 1
ATOM 1612 N N . SER A 1 199 ? -13.519 -6.411 -47.786 1.00 35.91 199 SER A N 1
ATOM 1613 C CA . SER A 1 199 ? -14.648 -7.333 -47.735 1.00 35.91 199 SER A CA 1
ATOM 1614 C C . SER A 1 199 ? -14.464 -8.334 -46.580 1.00 35.91 199 SER A C 1
ATOM 1616 O O . SER A 1 199 ? -13.364 -8.868 -46.422 1.00 35.91 199 SER A O 1
ATOM 1618 N N . PRO A 1 200 ? -15.512 -8.688 -45.809 1.00 46.00 200 PRO A N 1
ATOM 1619 C CA . PRO A 1 200 ? -15.400 -9.602 -44.664 1.00 46.00 200 PRO A CA 1
ATOM 1620 C C . PRO A 1 200 ? -15.063 -11.063 -45.040 1.00 46.00 200 PRO A C 1
ATOM 1622 O O . PRO A 1 200 ? -15.138 -11.955 -44.202 1.00 46.00 200 PRO A O 1
ATOM 1625 N N . ARG A 1 201 ? -14.690 -11.337 -46.296 1.00 36.69 201 ARG A N 1
ATOM 1626 C CA . ARG A 1 201 ? -14.592 -12.678 -46.893 1.00 36.69 201 ARG A CA 1
ATOM 1627 C C . ARG A 1 201 ? -13.192 -13.308 -46.904 1.00 36.69 201 ARG A C 1
ATOM 1629 O O . ARG A 1 201 ? -13.044 -14.394 -47.449 1.00 36.69 201 ARG A O 1
ATOM 1636 N N . THR A 1 202 ? -12.200 -12.712 -46.236 1.00 42.41 202 THR A N 1
ATOM 1637 C CA . THR A 1 202 ? -10.843 -13.300 -46.113 1.00 42.41 202 THR A CA 1
ATOM 1638 C C . THR A 1 202 ? -10.400 -13.484 -44.656 1.00 42.41 202 THR A C 1
ATOM 1640 O O . THR A 1 202 ? -9.223 -13.375 -44.330 1.00 42.41 202 THR A O 1
ATOM 1643 N N . TYR A 1 203 ? -11.336 -13.779 -43.751 1.00 44.84 203 TYR A N 1
ATOM 1644 C CA . TYR A 1 203 ? -11.024 -14.178 -42.374 1.00 44.84 203 TYR A CA 1
ATOM 1645 C C . TYR A 1 203 ? -11.548 -15.594 -42.097 1.00 44.84 203 TYR A C 1
ATOM 1647 O O . TYR A 1 203 ? -12.439 -15.797 -41.281 1.00 44.84 203 TYR A O 1
ATOM 1655 N N . ASN A 1 204 ? -10.959 -16.599 -42.753 1.00 41.44 204 ASN A N 1
ATOM 1656 C CA . ASN A 1 204 ? -11.118 -18.016 -42.390 1.00 41.44 204 ASN A CA 1
ATOM 1657 C C . ASN A 1 204 ? -10.294 -18.355 -41.133 1.00 41.44 204 ASN A C 1
ATOM 1659 O O . ASN A 1 204 ? -9.475 -19.271 -41.130 1.00 41.44 204 ASN A O 1
ATOM 1663 N N . LYS A 1 205 ? -10.466 -17.586 -40.057 1.00 51.09 205 LYS A N 1
ATOM 1664 C CA . LYS A 1 205 ? -9.947 -17.932 -38.733 1.00 51.09 205 LYS A CA 1
ATOM 1665 C C . LYS A 1 205 ? -11.132 -17.860 -37.775 1.00 51.09 205 LYS A C 1
ATOM 1667 O O . LYS A 1 205 ? -11.841 -16.854 -37.822 1.00 51.09 205 LYS A O 1
ATOM 1672 N N . PRO A 1 206 ? -11.400 -18.900 -36.964 1.00 52.12 206 PRO A N 1
ATOM 1673 C CA . PRO A 1 206 ? -12.565 -18.908 -36.093 1.00 52.12 206 PRO A CA 1
ATOM 1674 C C . PRO A 1 206 ? -12.519 -17.666 -35.205 1.00 52.12 206 PRO A C 1
ATOM 1676 O O . PRO A 1 206 ? -11.574 -17.455 -34.443 1.00 52.12 206 PRO A O 1
ATOM 1679 N N . MET A 1 207 ? -13.522 -16.805 -35.360 1.00 62.97 207 MET A N 1
ATOM 1680 C CA . MET A 1 207 ? -13.715 -15.653 -34.496 1.00 62.97 207 MET A CA 1
ATOM 1681 C C . MET A 1 207 ? -13.817 -16.183 -33.064 1.00 62.97 207 MET A C 1
ATOM 1683 O O . MET A 1 207 ? -14.654 -17.037 -32.780 1.00 62.97 207 MET A O 1
ATOM 1687 N N . ILE A 1 208 ? -12.921 -15.743 -32.175 1.00 75.62 208 ILE A N 1
ATOM 1688 C CA . ILE A 1 208 ? -12.885 -16.253 -30.801 1.00 75.62 208 ILE A CA 1
ATOM 1689 C C . ILE A 1 208 ? -14.232 -15.961 -30.147 1.00 75.62 208 ILE A C 1
ATOM 1691 O O . ILE A 1 208 ? -14.607 -14.796 -29.976 1.00 75.62 208 ILE A O 1
ATOM 1695 N N . THR A 1 209 ? -14.935 -17.027 -29.768 1.00 83.25 209 THR A N 1
ATOM 1696 C CA . THR A 1 209 ? -16.230 -16.957 -29.095 1.00 83.25 209 THR A CA 1
ATOM 1697 C C . THR A 1 209 ? -16.137 -16.0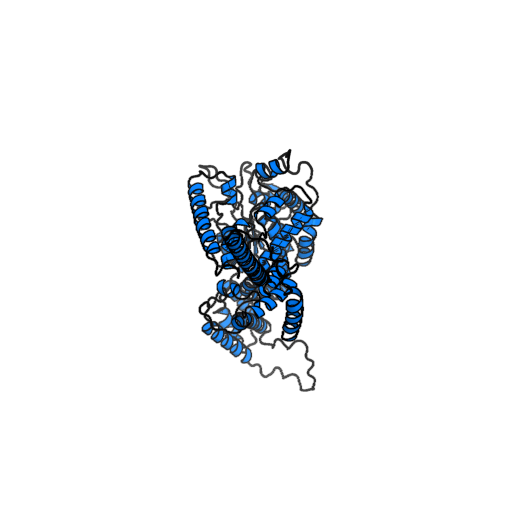95 -27.841 1.00 83.25 209 THR A C 1
ATOM 1699 O O . THR A 1 209 ? -15.155 -16.167 -27.098 1.00 83.25 209 THR A O 1
ATOM 1702 N N . ARG A 1 210 ? -17.189 -15.318 -27.560 1.00 81.75 210 ARG A N 1
ATOM 1703 C CA . ARG A 1 210 ? -17.293 -14.482 -26.353 1.00 81.75 210 ARG A CA 1
ATOM 1704 C C . ARG A 1 210 ? -16.984 -15.273 -25.076 1.00 81.75 210 ARG A C 1
ATOM 1706 O O . ARG A 1 210 ? -16.153 -14.828 -24.290 1.00 81.75 210 ARG A O 1
ATOM 1713 N N . GLN A 1 211 ? -17.539 -16.481 -24.951 1.00 85.38 211 GLN A N 1
ATOM 1714 C CA . GLN A 1 211 ? -17.285 -17.383 -23.824 1.00 85.38 211 GLN A CA 1
ATOM 1715 C C . GLN A 1 211 ? -15.806 -17.756 -23.675 1.00 85.38 211 GLN A C 1
ATOM 1717 O O . GLN A 1 211 ? -15.267 -17.750 -22.575 1.00 85.38 211 GLN A O 1
ATOM 1722 N N . ARG A 1 212 ? -15.114 -18.048 -24.785 1.00 87.38 212 ARG A N 1
ATOM 1723 C CA . ARG A 1 212 ? -13.689 -18.411 -24.753 1.00 87.38 212 ARG A CA 1
ATOM 1724 C C . ARG A 1 212 ? -12.835 -17.248 -24.249 1.00 87.38 212 ARG A C 1
ATOM 1726 O O . ARG A 1 212 ? -11.888 -17.482 -23.507 1.00 87.38 212 ARG A O 1
ATOM 1733 N N . LYS A 1 213 ? -13.195 -16.008 -24.598 1.00 87.31 213 LYS A N 1
ATOM 1734 C CA . LYS A 1 213 ? -12.538 -14.806 -24.060 1.00 87.31 213 LYS A CA 1
ATOM 1735 C C . LYS A 1 213 ? -12.802 -14.629 -22.568 1.00 87.31 213 LYS A C 1
ATOM 1737 O O . LYS A 1 213 ? -11.868 -14.352 -21.830 1.00 87.31 213 LYS A O 1
ATOM 1742 N N . LEU A 1 214 ? -14.047 -14.797 -22.128 1.00 87.62 214 LEU A N 1
ATOM 1743 C CA . LEU A 1 214 ? -14.407 -14.691 -20.712 1.00 87.62 214 LEU A CA 1
ATOM 1744 C C . LEU A 1 214 ? -13.670 -15.721 -19.862 1.00 87.62 214 LEU A C 1
ATOM 1746 O O . LEU A 1 214 ? -13.045 -15.350 -18.874 1.00 87.62 214 LEU A O 1
ATOM 1750 N N . ASN A 1 215 ? -13.655 -16.980 -20.303 1.00 90.44 215 ASN A N 1
ATOM 1751 C CA . ASN A 1 215 ? -12.888 -18.035 -19.648 1.00 90.44 215 ASN A CA 1
ATOM 1752 C C . ASN A 1 215 ? -11.394 -17.684 -19.631 1.00 90.44 215 ASN A C 1
ATOM 1754 O O . ASN A 1 215 ? -10.748 -17.817 -18.601 1.00 90.44 215 ASN A O 1
ATOM 1758 N N . PHE A 1 216 ? -10.848 -17.164 -20.737 1.00 91.75 216 PHE A N 1
ATOM 1759 C CA . PHE A 1 216 ? -9.459 -16.705 -20.783 1.00 91.75 216 PHE A CA 1
ATOM 1760 C C . PHE A 1 216 ? -9.165 -15.617 -19.740 1.00 91.75 216 PHE A C 1
ATOM 1762 O O . PHE A 1 216 ? -8.201 -15.765 -18.991 1.00 91.75 216 PHE A O 1
ATOM 1769 N N . PHE A 1 217 ? -9.970 -14.553 -19.657 1.00 92.06 217 PHE A N 1
ATOM 1770 C CA . PHE A 1 217 ? -9.746 -13.474 -18.690 1.00 92.06 217 PHE A CA 1
ATOM 1771 C C . PHE A 1 217 ? -9.955 -13.943 -17.250 1.00 92.06 217 PHE A C 1
ATOM 1773 O O . PHE A 1 217 ? -9.116 -13.653 -16.404 1.00 92.06 217 PHE A O 1
ATOM 1780 N N . SER A 1 218 ? -11.006 -14.723 -16.985 1.00 91.00 218 SER A N 1
ATOM 1781 C CA . SER A 1 218 ? -11.270 -15.317 -15.670 1.00 91.00 218 SER A CA 1
ATOM 1782 C C . SER A 1 218 ? -10.104 -16.191 -15.203 1.00 91.00 218 SER A C 1
ATOM 1784 O O . SER A 1 218 ? -9.577 -15.998 -14.108 1.00 91.00 218 SER A O 1
ATOM 1786 N N . ASP A 1 219 ? -9.645 -17.109 -16.056 1.00 91.75 219 ASP A N 1
ATOM 1787 C CA . ASP A 1 219 ? -8.552 -18.027 -15.735 1.00 91.75 219 ASP A CA 1
ATOM 1788 C C . ASP A 1 219 ? -7.220 -17.282 -15.577 1.00 91.75 219 ASP A C 1
ATOM 1790 O O . ASP A 1 219 ? -6.442 -17.573 -14.668 1.00 91.75 219 ASP A O 1
ATOM 1794 N N . THR A 1 220 ? -6.955 -16.298 -16.444 1.00 92.81 220 THR A N 1
ATOM 1795 C CA . THR A 1 220 ? -5.728 -15.491 -16.384 1.00 92.81 220 THR A CA 1
ATOM 1796 C C . THR A 1 220 ? -5.694 -14.662 -15.104 1.00 92.81 220 THR A C 1
ATOM 1798 O O . THR A 1 220 ? -4.686 -14.681 -14.399 1.00 92.81 220 THR A O 1
ATOM 1801 N N . ARG A 1 221 ? -6.807 -14.014 -14.747 1.00 91.44 221 ARG A N 1
ATOM 1802 C CA . ARG A 1 221 ? -6.981 -13.265 -13.496 1.00 91.44 221 ARG A CA 1
ATOM 1803 C C . ARG A 1 221 ? -6.761 -14.159 -12.276 1.00 91.44 221 ARG A C 1
ATOM 1805 O O . ARG A 1 221 ? -5.978 -13.811 -11.397 1.00 91.44 221 ARG A O 1
ATOM 1812 N N . GLN A 1 222 ? -7.367 -15.348 -12.261 1.00 90.31 222 GLN A N 1
ATOM 1813 C CA . GLN A 1 222 ? -7.179 -16.321 -11.183 1.00 90.31 222 GLN A CA 1
ATOM 1814 C C . GLN A 1 222 ? -5.712 -16.765 -11.056 1.00 90.31 222 GLN A C 1
ATOM 1816 O O . GLN A 1 222 ? -5.200 -16.880 -9.944 1.00 90.31 222 GLN A O 1
ATOM 1821 N N . SER A 1 223 ? -5.022 -16.988 -12.178 1.00 91.00 223 SER A N 1
ATOM 1822 C CA . SER A 1 223 ? -3.611 -17.398 -12.180 1.00 91.00 223 SER A CA 1
ATOM 1823 C C . SER A 1 223 ? -2.645 -16.280 -11.770 1.00 91.00 223 SER A C 1
ATOM 1825 O O . SER A 1 223 ? -1.625 -16.552 -11.138 1.00 91.00 223 SER A O 1
ATOM 1827 N N . PHE A 1 224 ? -2.967 -15.024 -12.099 1.00 91.88 224 PHE A N 1
ATOM 1828 C CA . PHE A 1 224 ? -2.146 -13.863 -11.749 1.00 91.88 224 PHE A CA 1
ATOM 1829 C C . PHE A 1 224 ? -2.286 -13.488 -10.268 1.00 91.88 224 PHE A C 1
ATOM 1831 O O . PHE A 1 224 ? -1.325 -13.011 -9.656 1.00 91.88 224 PHE A O 1
ATOM 1838 N N . GLY A 1 225 ? -3.463 -13.750 -9.690 1.00 91.75 225 GLY A N 1
ATOM 1839 C CA . GLY A 1 225 ? -3.835 -13.419 -8.317 1.00 91.75 225 GLY A CA 1
ATOM 1840 C C . GLY A 1 225 ? -4.112 -11.930 -8.112 1.00 91.75 225 GLY A C 1
ATOM 1841 O O . GLY A 1 225 ? -3.961 -11.122 -9.029 1.00 91.75 225 GLY A O 1
ATOM 1842 N N . SER A 1 226 ? -4.490 -11.569 -6.888 1.00 91.88 226 SER A N 1
ATOM 1843 C CA . SER A 1 226 ? -4.937 -10.213 -6.551 1.00 91.88 226 SER A CA 1
ATOM 1844 C C . SER A 1 226 ? -4.007 -9.487 -5.575 1.00 91.88 226 SER A C 1
ATOM 1846 O O . SER A 1 226 ? -3.227 -10.099 -4.835 1.00 91.88 226 SER A O 1
ATOM 1848 N N . THR A 1 227 ? -4.112 -8.162 -5.569 1.00 94.06 227 THR A N 1
ATOM 1849 C CA . THR A 1 227 ? -3.427 -7.252 -4.657 1.00 94.06 227 THR A CA 1
ATOM 1850 C C . THR A 1 227 ? -4.374 -6.781 -3.565 1.00 94.06 227 THR A C 1
ATOM 1852 O O . THR A 1 227 ? -5.478 -6.316 -3.844 1.00 94.06 227 THR A O 1
ATOM 1855 N N . ALA A 1 228 ? -3.909 -6.828 -2.317 1.00 94.31 228 ALA A N 1
ATOM 1856 C CA . ALA A 1 228 ? -4.595 -6.197 -1.197 1.00 94.31 228 ALA A CA 1
ATOM 1857 C C . ALA A 1 228 ? -3.798 -5.012 -0.647 1.00 94.31 228 ALA A C 1
ATOM 1859 O O . ALA A 1 228 ? -2.583 -5.098 -0.436 1.00 94.31 228 ALA A O 1
ATOM 1860 N N . LEU A 1 229 ? -4.503 -3.919 -0.360 1.00 94.56 229 LEU A N 1
ATOM 1861 C CA . LEU A 1 229 ? -3.987 -2.814 0.437 1.00 94.56 229 LEU A CA 1
ATOM 1862 C C . LEU A 1 229 ? -4.211 -3.122 1.917 1.00 94.56 229 LEU A C 1
ATOM 1864 O O . LEU A 1 229 ? -5.346 -3.208 2.375 1.00 94.56 229 LEU A O 1
ATOM 1868 N N . VAL A 1 230 ? -3.127 -3.266 2.671 1.00 92.31 230 VAL A N 1
ATOM 1869 C CA . VAL A 1 230 ? -3.145 -3.497 4.115 1.00 92.31 230 VAL A CA 1
ATOM 1870 C C . VAL A 1 230 ? -2.772 -2.204 4.829 1.00 92.31 230 VAL A C 1
ATOM 1872 O O . VAL A 1 230 ? -1.613 -1.790 4.842 1.00 92.31 230 VAL A O 1
ATOM 1875 N N . LEU A 1 231 ? -3.757 -1.569 5.452 1.00 90.94 231 LEU A N 1
ATOM 1876 C CA . LEU A 1 231 ? -3.576 -0.435 6.349 1.00 90.94 231 LEU A CA 1
ATOM 1877 C C . LEU A 1 231 ? -3.267 -0.977 7.739 1.00 90.94 231 LEU A C 1
ATOM 1879 O O . LEU A 1 231 ? -4.161 -1.235 8.550 1.00 90.94 231 LEU A O 1
ATOM 1883 N N . HIS A 1 232 ? -1.980 -1.202 7.987 1.00 85.06 232 HIS A N 1
ATOM 1884 C CA . HIS A 1 232 ? -1.526 -1.688 9.273 1.00 85.06 232 HIS A CA 1
ATOM 1885 C C . HIS A 1 232 ? -1.502 -0.529 10.269 1.00 85.06 232 HIS A C 1
ATOM 1887 O O . HIS A 1 232 ? -0.626 0.342 10.225 1.00 85.06 232 HIS A O 1
ATOM 1893 N N . GLY A 1 233 ? -2.459 -0.534 11.194 1.00 69.69 233 GLY A N 1
ATOM 1894 C CA . GLY A 1 233 ? -2.633 0.575 12.115 1.00 69.69 233 GLY A CA 1
ATOM 1895 C C . GLY A 1 233 ? -1.590 0.628 13.235 1.00 69.69 233 GLY A C 1
ATOM 1896 O O . GLY A 1 233 ? -1.200 -0.379 13.840 1.00 69.69 233 GLY A O 1
ATOM 1897 N N . GLY A 1 234 ? -1.149 1.853 13.507 1.00 64.00 234 GLY A N 1
ATOM 1898 C CA . GLY A 1 234 ? -0.460 2.287 14.716 1.00 64.00 234 GLY A CA 1
ATOM 1899 C C . GLY A 1 234 ? -1.015 3.662 15.082 1.00 64.00 234 GLY A C 1
ATOM 1900 O O . GLY A 1 234 ? -1.030 4.544 14.227 1.00 64.00 234 GLY A O 1
ATOM 1901 N N . SER A 1 235 ? -1.517 3.793 16.313 1.00 64.75 235 SER A N 1
ATOM 1902 C CA . SER A 1 235 ? -2.296 4.918 16.856 1.00 64.75 235 SER A CA 1
ATOM 1903 C C . SER A 1 235 ? -1.944 6.286 16.251 1.00 64.75 235 SER A C 1
ATOM 1905 O O . SER A 1 235 ? -2.623 6.750 15.341 1.00 64.75 235 SER A O 1
ATOM 1907 N N . LEU A 1 236 ? -0.852 6.897 16.715 1.00 65.06 236 LEU A N 1
ATOM 1908 C CA . LEU A 1 236 ? -0.515 8.319 16.558 1.00 65.06 236 LEU A CA 1
ATOM 1909 C C . LEU A 1 236 ? -0.486 8.841 15.112 1.00 65.06 236 LEU A C 1
ATOM 1911 O O . LEU A 1 236 ? -0.774 10.009 14.877 1.00 65.06 236 LEU A O 1
ATOM 1915 N N . PHE A 1 237 ? -0.145 7.988 14.148 1.00 76.19 237 PHE A N 1
ATOM 1916 C CA . PHE A 1 237 ? 0.076 8.381 12.753 1.00 76.19 237 PHE A CA 1
ATOM 1917 C C . PHE A 1 237 ? -0.942 7.755 11.796 1.00 76.19 237 PHE A C 1
ATOM 1919 O O . PHE A 1 237 ? -0.737 7.775 10.583 1.00 76.19 237 PHE A O 1
ATOM 1926 N N . GLY A 1 238 ? -2.033 7.176 12.312 1.00 81.12 238 GLY A N 1
ATOM 1927 C CA . GLY A 1 238 ? -3.026 6.484 11.489 1.00 81.12 238 GLY A CA 1
ATOM 1928 C C . GLY A 1 238 ? -3.681 7.375 10.425 1.00 81.12 238 GLY A C 1
ATOM 1929 O O . GLY A 1 238 ? -4.043 6.882 9.360 1.00 81.12 238 GLY A O 1
ATOM 1930 N N . LEU A 1 239 ? -3.742 8.694 10.643 1.00 86.81 239 LEU A N 1
ATOM 1931 C CA . LEU A 1 239 ? -4.243 9.658 9.653 1.00 86.81 239 LEU A CA 1
ATOM 1932 C C . LEU A 1 239 ? -3.364 9.748 8.392 1.00 86.81 239 LEU A C 1
ATOM 1934 O O . LEU A 1 239 ? -3.864 10.096 7.325 1.00 86.81 239 LEU A O 1
ATOM 1938 N N . CYS A 1 240 ? -2.088 9.345 8.454 1.00 88.19 240 CYS A N 1
ATOM 1939 C CA . CYS A 1 240 ? -1.233 9.245 7.266 1.00 88.19 240 CYS A CA 1
ATOM 1940 C C . CYS A 1 240 ? -1.789 8.248 6.232 1.00 88.19 240 CYS A C 1
ATOM 1942 O O . CYS A 1 240 ? -1.510 8.381 5.041 1.00 88.19 240 CYS A O 1
ATOM 1944 N N . HIS A 1 241 ? -2.587 7.257 6.656 1.00 90.94 241 HIS A N 1
ATOM 1945 C CA . HIS A 1 241 ? -3.236 6.313 5.743 1.00 90.94 241 HIS A CA 1
ATOM 1946 C C . HIS A 1 241 ? -4.181 7.013 4.756 1.00 90.94 241 HIS A C 1
ATOM 1948 O O . HIS A 1 241 ? -4.260 6.586 3.607 1.00 90.94 241 HIS A O 1
ATOM 1954 N N . ILE A 1 242 ? -4.839 8.107 5.166 1.00 91.75 242 ILE A N 1
ATOM 1955 C CA . ILE A 1 242 ? -5.721 8.893 4.290 1.00 91.75 242 ILE A CA 1
ATOM 1956 C C . ILE A 1 242 ? -4.921 9.467 3.118 1.00 91.75 242 ILE A C 1
ATOM 1958 O O . ILE A 1 242 ? -5.288 9.257 1.966 1.00 91.75 242 ILE A O 1
ATOM 1962 N N . GLY A 1 243 ? -3.781 10.107 3.395 1.00 90.69 243 GLY A N 1
ATOM 1963 C CA . GLY A 1 243 ? -2.914 10.655 2.349 1.00 90.69 243 GLY A CA 1
ATOM 1964 C C . GLY A 1 243 ? -2.344 9.595 1.410 1.00 90.69 243 GLY A C 1
ATOM 1965 O O . GLY A 1 243 ? -2.247 9.807 0.198 1.00 90.69 243 GLY A O 1
ATOM 1966 N N . MET A 1 244 ? -2.019 8.415 1.948 1.00 91.19 244 MET A N 1
ATOM 1967 C CA . MET A 1 244 ? -1.567 7.301 1.118 1.00 91.19 244 MET A CA 1
ATOM 1968 C C . MET A 1 244 ? -2.654 6.829 0.152 1.00 91.19 244 MET A C 1
ATOM 1970 O O . MET A 1 244 ? -2.392 6.691 -1.042 1.00 91.19 244 MET A O 1
ATOM 1974 N N . ILE A 1 245 ? -3.877 6.626 0.648 1.00 93.12 245 ILE A N 1
ATOM 1975 C CA . ILE A 1 245 ? -5.013 6.217 -0.183 1.00 93.12 245 ILE A CA 1
ATOM 1976 C C . ILE A 1 245 ? -5.348 7.294 -1.203 1.00 93.12 245 ILE A C 1
ATOM 1978 O O . ILE A 1 245 ? -5.529 6.961 -2.366 1.00 93.12 245 ILE A O 1
ATOM 1982 N N . LYS A 1 246 ? -5.367 8.569 -0.802 1.00 92.25 246 LYS A N 1
ATOM 1983 C CA . LYS A 1 246 ? -5.604 9.698 -1.708 1.00 92.25 246 LYS A CA 1
ATOM 1984 C C . LYS A 1 246 ? -4.610 9.695 -2.868 1.00 92.25 246 LYS A C 1
ATOM 1986 O O . LYS A 1 246 ? -5.004 9.821 -4.021 1.00 92.25 246 LYS A O 1
ATOM 1991 N N . THR A 1 247 ? -3.329 9.461 -2.584 1.00 92.50 247 THR A N 1
ATOM 1992 C CA . THR A 1 247 ? -2.302 9.366 -3.631 1.00 92.50 247 THR A CA 1
ATOM 1993 C C . THR A 1 247 ? -2.502 8.146 -4.527 1.00 92.50 247 THR A C 1
ATOM 1995 O O . THR A 1 247 ? -2.437 8.282 -5.745 1.00 92.50 247 THR A O 1
ATOM 1998 N N . LEU A 1 248 ? -2.775 6.966 -3.959 1.00 93.38 248 LEU A N 1
ATOM 1999 C CA . LEU A 1 248 ? -3.040 5.756 -4.746 1.00 93.38 248 LEU A CA 1
ATOM 2000 C C . LEU A 1 248 ? -4.287 5.909 -5.622 1.00 93.38 248 LEU A C 1
ATOM 2002 O O . LEU A 1 248 ? -4.259 5.526 -6.784 1.00 93.38 248 LEU A O 1
ATOM 2006 N N . PHE A 1 249 ? -5.352 6.504 -5.089 1.00 93.19 249 PHE A N 1
ATOM 2007 C CA . PHE A 1 249 ? -6.596 6.758 -5.805 1.00 93.19 249 PHE A CA 1
ATOM 2008 C C . PHE A 1 249 ? -6.384 7.732 -6.970 1.00 93.19 249 PHE A C 1
ATOM 2010 O O . PHE A 1 249 ? -6.734 7.407 -8.099 1.00 93.19 249 PHE A O 1
ATOM 2017 N N . ASN A 1 250 ? -5.703 8.860 -6.735 1.00 91.69 250 ASN A N 1
ATOM 2018 C CA . ASN A 1 250 ? -5.399 9.850 -7.777 1.00 91.69 250 ASN A CA 1
ATOM 2019 C C . ASN A 1 250 ? -4.541 9.290 -8.919 1.00 91.69 250 ASN A C 1
ATOM 2021 O O . ASN A 1 250 ? -4.589 9.805 -10.031 1.00 91.69 250 ASN A O 1
ATOM 2025 N N . GLN A 1 251 ? -3.732 8.266 -8.642 1.00 91.38 251 GLN A N 1
ATOM 2026 C CA . GLN A 1 251 ? -2.899 7.596 -9.641 1.00 91.38 251 GLN A CA 1
ATOM 2027 C C . GLN A 1 251 ? -3.594 6.393 -10.300 1.00 91.38 251 GLN A C 1
ATOM 2029 O O . GLN A 1 251 ? -2.974 5.712 -11.110 1.00 91.38 251 GLN A O 1
ATOM 2034 N N . GLY A 1 252 ? -4.850 6.090 -9.947 1.00 91.81 252 GLY A N 1
ATOM 2035 C CA . GLY A 1 252 ? -5.548 4.894 -10.433 1.00 91.81 252 GLY A CA 1
ATOM 2036 C C . GLY A 1 252 ? -4.904 3.587 -9.954 1.00 91.81 252 GLY A C 1
ATOM 2037 O O . GLY A 1 252 ? -4.987 2.565 -10.627 1.00 91.81 252 GLY A O 1
ATOM 2038 N N . LEU A 1 253 ? -4.214 3.625 -8.809 1.00 93.38 253 LEU A N 1
ATOM 2039 C CA . LEU A 1 253 ? -3.456 2.511 -8.240 1.00 93.38 253 LEU A CA 1
ATOM 2040 C C . LEU A 1 253 ? -4.061 1.941 -6.947 1.00 93.38 253 LEU A C 1
ATOM 2042 O O . LEU A 1 253 ? -3.397 1.172 -6.248 1.00 93.38 253 LEU A O 1
ATOM 2046 N N . LEU A 1 254 ? -5.288 2.331 -6.589 1.00 93.81 254 LEU A N 1
ATOM 2047 C CA . LEU A 1 254 ? -5.969 1.842 -5.390 1.00 93.81 254 LEU A CA 1
ATOM 2048 C C . LEU A 1 254 ? -6.531 0.425 -5.627 1.00 93.81 254 LEU A C 1
ATOM 2050 O O . LEU A 1 254 ? -7.443 0.274 -6.438 1.00 93.81 254 LEU A O 1
ATOM 2054 N N . PRO A 1 255 ? -6.058 -0.613 -4.907 1.00 93.81 255 PRO A N 1
ATOM 2055 C CA . PRO A 1 255 ? -6.605 -1.958 -5.050 1.00 93.81 255 PRO A CA 1
ATOM 2056 C C . PRO A 1 255 ? -8.042 -2.054 -4.535 1.00 93.81 255 PRO A C 1
ATOM 2058 O O . PRO A 1 255 ? -8.415 -1.413 -3.551 1.00 93.81 255 PRO A O 1
ATOM 2061 N N . ARG A 1 256 ? -8.826 -2.948 -5.142 1.00 92.12 256 ARG A N 1
ATOM 2062 C CA . ARG A 1 256 ? -10.214 -3.220 -4.742 1.00 92.12 256 ARG A CA 1
ATOM 2063 C C . ARG A 1 256 ? -10.332 -3.880 -3.362 1.00 92.12 256 ARG A C 1
ATOM 2065 O O . ARG A 1 256 ? -11.348 -3.711 -2.689 1.00 92.12 256 ARG A O 1
ATOM 2072 N N . ILE A 1 257 ? -9.326 -4.660 -2.960 1.00 95.44 257 ILE A N 1
ATOM 2073 C CA . ILE A 1 257 ? -9.284 -5.359 -1.671 1.00 95.44 257 ILE A CA 1
ATOM 2074 C C . ILE A 1 257 ? -8.536 -4.485 -0.669 1.00 95.44 257 ILE A C 1
ATOM 2076 O O . ILE A 1 257 ? -7.336 -4.248 -0.817 1.00 95.44 257 ILE A O 1
ATOM 2080 N N . ILE A 1 258 ? -9.237 -4.034 0.370 1.00 95.81 258 ILE A N 1
ATOM 2081 C CA . ILE A 1 258 ? -8.682 -3.177 1.416 1.00 95.81 258 ILE A CA 1
ATOM 2082 C C . ILE A 1 258 ? -8.869 -3.874 2.763 1.00 95.81 258 ILE A C 1
ATOM 2084 O O . ILE A 1 258 ? -9.970 -4.272 3.139 1.00 95.81 258 ILE A O 1
ATOM 2088 N N . CYS A 1 259 ? -7.774 -4.029 3.497 1.00 93.94 259 CYS A N 1
ATOM 2089 C CA . CYS A 1 259 ? -7.749 -4.576 4.843 1.00 93.94 259 CYS A CA 1
ATOM 2090 C C . CYS A 1 259 ? -7.207 -3.517 5.798 1.00 93.94 259 CYS A C 1
ATOM 2092 O O . CYS A 1 259 ? -6.111 -3.007 5.583 1.00 93.94 259 CYS A O 1
ATOM 2094 N N . GLY A 1 260 ? -7.933 -3.196 6.864 1.00 92.19 260 GLY A N 1
ATOM 2095 C CA . GLY A 1 260 ? -7.499 -2.191 7.832 1.00 92.19 260 GLY A CA 1
ATOM 2096 C C . GLY A 1 260 ? -7.533 -2.719 9.253 1.00 92.19 260 GLY A C 1
ATOM 2097 O O . GLY A 1 260 ? -8.530 -3.306 9.644 1.00 92.19 260 GLY A O 1
ATOM 2098 N N . SER A 1 261 ? -6.469 -2.495 10.029 1.00 87.94 261 SER A N 1
ATOM 2099 C CA . SER A 1 261 ? -6.406 -2.852 11.454 1.00 87.94 261 SER A CA 1
ATOM 2100 C C . SER A 1 261 ? -6.383 -1.607 12.342 1.00 87.94 261 SER A C 1
ATOM 2102 O O . SER A 1 261 ? -5.690 -0.636 12.033 1.00 87.94 261 SER A O 1
ATOM 2104 N N . THR A 1 262 ? -7.096 -1.615 13.475 1.00 87.44 262 THR A N 1
ATOM 2105 C CA . THR A 1 262 ? -7.193 -0.473 14.417 1.00 87.44 262 THR A CA 1
ATOM 2106 C C . THR A 1 262 ? -7.608 0.839 13.711 1.00 87.44 262 THR A C 1
ATOM 2108 O O . THR A 1 262 ? -8.648 0.883 13.065 1.00 87.44 262 THR A O 1
ATOM 2111 N N . VAL A 1 263 ? -6.790 1.900 13.739 1.00 88.06 263 VAL A N 1
ATOM 2112 C CA . VAL A 1 263 ? -7.050 3.167 13.020 1.00 88.06 263 VAL A CA 1
ATOM 2113 C C . VAL A 1 263 ? -7.081 2.967 11.499 1.00 88.06 263 VAL A C 1
ATOM 2115 O O . VAL A 1 263 ? -7.814 3.650 10.792 1.00 88.06 263 VAL A O 1
ATOM 2118 N N . GLY A 1 264 ? -6.340 1.986 10.978 1.00 90.19 264 GLY A N 1
ATOM 2119 C CA . GLY A 1 264 ? -6.434 1.591 9.574 1.00 90.19 264 GLY A CA 1
ATOM 2120 C C . GLY A 1 264 ? -7.812 1.027 9.216 1.00 90.19 264 GLY A C 1
ATOM 2121 O O . GLY A 1 264 ? -8.257 1.220 8.090 1.00 90.19 264 GLY A O 1
ATOM 2122 N N . ALA A 1 265 ? -8.519 0.390 10.161 1.00 92.44 265 ALA A N 1
ATOM 2123 C CA . ALA A 1 265 ? -9.884 -0.103 9.953 1.00 92.44 265 ALA A CA 1
ATOM 2124 C C . ALA A 1 265 ? -10.872 1.055 9.781 1.00 92.44 265 ALA A C 1
ATOM 2126 O O . ALA A 1 265 ? -11.720 1.005 8.895 1.00 92.44 265 ALA A O 1
ATOM 2127 N N . LEU A 1 266 ? -10.717 2.122 10.572 1.00 92.44 266 LEU A N 1
ATOM 2128 C CA . LEU A 1 266 ? -11.492 3.358 10.439 1.00 92.44 266 LEU A CA 1
ATOM 2129 C C . LEU A 1 266 ? -11.322 3.969 9.038 1.00 92.44 266 LEU A C 1
ATOM 2131 O O . LEU A 1 266 ? -12.302 4.193 8.328 1.00 92.44 266 LEU A O 1
ATOM 2135 N N . VAL A 1 267 ? -10.074 4.150 8.597 1.00 93.06 267 VAL A N 1
ATOM 2136 C CA . VAL A 1 267 ? -9.775 4.700 7.264 1.00 93.06 267 VAL A CA 1
ATOM 2137 C C . VAL A 1 267 ? -10.281 3.780 6.143 1.00 93.06 267 VAL A C 1
ATOM 2139 O O . VAL A 1 267 ? -10.898 4.256 5.192 1.00 93.06 267 VAL A O 1
ATOM 2142 N N . ALA A 1 268 ? -10.074 2.463 6.257 1.00 94.38 268 ALA A N 1
ATOM 2143 C CA . ALA A 1 268 ? -10.578 1.492 5.286 1.00 94.38 268 ALA A CA 1
ATOM 2144 C C . ALA A 1 268 ? -12.110 1.530 5.184 1.00 94.38 268 ALA A C 1
ATOM 2146 O O . ALA A 1 268 ? -12.648 1.491 4.078 1.00 94.38 268 ALA A O 1
ATOM 2147 N N . SER A 1 269 ? -12.799 1.649 6.323 1.00 94.75 269 SER A N 1
ATOM 2148 C CA . SER A 1 269 ? -14.261 1.717 6.398 1.00 94.75 269 SER A CA 1
ATOM 2149 C C . SER A 1 269 ? -14.805 2.951 5.690 1.00 94.75 269 SER A C 1
ATOM 2151 O O . SER A 1 269 ? -15.761 2.837 4.928 1.00 94.75 269 SER A O 1
ATOM 2153 N N . LEU A 1 270 ? -14.168 4.111 5.883 1.00 93.25 270 LEU A N 1
ATOM 2154 C CA . LEU A 1 270 ? -14.534 5.350 5.196 1.00 93.25 270 LEU A CA 1
ATOM 2155 C C . LEU A 1 270 ? -14.443 5.185 3.671 1.00 93.25 270 LEU A C 1
ATOM 2157 O O . LEU A 1 270 ? -15.397 5.467 2.951 1.00 93.25 270 LEU A O 1
ATOM 2161 N N . VAL A 1 271 ? -13.317 4.662 3.179 1.00 93.19 271 VAL A N 1
ATOM 2162 C CA . VAL A 1 271 ? -13.048 4.519 1.738 1.00 93.19 271 VAL A CA 1
ATOM 2163 C C . VAL A 1 271 ? -13.932 3.453 1.093 1.00 93.19 271 VAL A C 1
ATOM 2165 O O . VAL A 1 271 ? -14.421 3.649 -0.014 1.00 93.19 271 VAL A O 1
ATOM 2168 N N . CYS A 1 272 ? -14.183 2.331 1.770 1.00 93.75 272 CYS A N 1
ATOM 2169 C CA . CYS A 1 272 ? -15.042 1.267 1.235 1.00 93.75 272 CYS A CA 1
ATOM 2170 C C . CYS A 1 272 ? -16.539 1.602 1.287 1.00 93.75 272 CYS A C 1
ATOM 2172 O O . CYS A 1 272 ? -17.341 0.843 0.751 1.00 93.75 272 CYS A O 1
ATOM 2174 N N . SER A 1 273 ? -16.911 2.719 1.913 1.00 91.06 273 SER A N 1
ATOM 2175 C CA . SER A 1 273 ? -18.302 3.168 2.039 1.00 91.06 273 SER A CA 1
ATOM 2176 C C . SER A 1 273 ? -18.669 4.307 1.089 1.00 91.06 273 SER A C 1
ATOM 2178 O O . SER A 1 273 ? -19.855 4.567 0.890 1.00 91.06 273 SER A O 1
ATOM 2180 N N . CYS A 1 274 ? -17.671 4.972 0.500 1.00 89.12 274 CYS A N 1
ATOM 2181 C CA . CYS A 1 274 ? -17.858 6.066 -0.452 1.00 89.12 274 CYS A CA 1
ATOM 2182 C C . CYS A 1 274 ? -17.718 5.555 -1.892 1.00 89.12 274 CYS A C 1
ATOM 2184 O O . CYS A 1 274 ? -16.819 4.760 -2.188 1.00 89.12 274 CYS A O 1
ATOM 2186 N N . VAL A 1 275 ? -18.583 6.037 -2.784 1.00 88.69 275 VAL A N 1
ATOM 2187 C CA . VAL A 1 275 ? -18.520 5.731 -4.224 1.00 88.69 275 VAL A CA 1
ATOM 2188 C C . VAL A 1 275 ? -17.310 6.441 -4.838 1.00 88.69 275 VAL A C 1
ATOM 2190 O O . VAL A 1 275 ? -16.893 7.472 -4.323 1.00 88.69 275 VAL A O 1
ATOM 2193 N N . ASP A 1 276 ? -16.732 5.909 -5.918 1.00 85.69 276 ASP A N 1
ATOM 2194 C CA . ASP A 1 276 ? -15.504 6.433 -6.542 1.00 85.69 276 ASP A CA 1
ATOM 2195 C C . ASP A 1 276 ? -15.527 7.957 -6.774 1.00 85.69 276 ASP A C 1
ATOM 2197 O O . ASP A 1 276 ? -14.540 8.629 -6.482 1.00 85.69 276 ASP A O 1
ATOM 2201 N N . GLU A 1 277 ? -16.661 8.513 -7.204 1.00 85.25 277 GLU A N 1
ATOM 2202 C CA . GLU A 1 277 ? -16.853 9.954 -7.438 1.00 85.25 277 GLU A CA 1
ATOM 2203 C C . GLU A 1 277 ? -16.752 10.791 -6.147 1.00 85.25 277 GLU A C 1
ATOM 2205 O O . GLU A 1 277 ? -16.153 11.862 -6.137 1.00 85.25 277 GLU A O 1
ATOM 2210 N N . GLU A 1 278 ? -17.272 10.272 -5.033 1.00 86.44 278 GLU A N 1
ATOM 2211 C CA . GLU A 1 278 ? -17.330 10.954 -3.731 1.00 86.44 278 GLU A CA 1
ATOM 2212 C C . GLU A 1 278 ? -16.032 10.800 -2.921 1.00 86.44 278 GLU A C 1
ATOM 2214 O O . GLU A 1 278 ? -15.813 11.508 -1.932 1.00 86.44 278 GLU A O 1
ATOM 2219 N N . VAL A 1 279 ? -15.176 9.837 -3.286 1.00 86.00 279 VAL A N 1
ATOM 2220 C CA . VAL A 1 279 ? -13.983 9.467 -2.507 1.00 86.00 279 VAL A CA 1
ATOM 2221 C C . VAL A 1 279 ? -12.993 10.616 -2.440 1.00 86.00 279 VAL A C 1
ATOM 2223 O O . VAL A 1 279 ? -12.482 10.902 -1.360 1.00 86.00 279 VAL A O 1
ATOM 2226 N N . TYR A 1 280 ? -12.728 11.284 -3.563 1.00 86.31 280 TYR A N 1
ATOM 2227 C CA . TYR A 1 280 ? -11.766 12.383 -3.587 1.00 86.31 280 TYR A CA 1
ATOM 2228 C C . TYR A 1 280 ? -12.220 13.541 -2.691 1.00 86.31 280 TYR A C 1
ATOM 2230 O O . TYR A 1 280 ? -11.467 13.964 -1.815 1.00 86.31 280 TYR A O 1
ATOM 2238 N N . GLU A 1 281 ? -13.467 13.992 -2.856 1.00 86.56 281 GLU A N 1
ATOM 2239 C CA . GLU A 1 281 ? -14.043 15.078 -2.055 1.00 86.56 281 GLU A CA 1
ATOM 2240 C C . GLU A 1 281 ? -14.088 14.714 -0.573 1.00 86.56 281 GLU A C 1
ATOM 2242 O O . GLU A 1 281 ? -13.683 15.503 0.276 1.00 86.56 281 GLU A O 1
ATOM 2247 N N . THR A 1 282 ? -14.499 13.483 -0.257 1.00 86.19 282 THR A N 1
ATOM 2248 C CA . THR A 1 282 ? -14.510 12.988 1.120 1.00 86.19 282 THR A CA 1
ATOM 2249 C C . THR A 1 282 ? -13.118 13.020 1.735 1.00 86.19 282 THR A C 1
ATOM 2251 O O . THR A 1 282 ? -12.991 13.467 2.869 1.00 86.19 282 THR A O 1
ATOM 2254 N N . LEU A 1 283 ? -12.086 12.547 1.024 1.00 86.06 283 LEU A N 1
ATOM 2255 C CA . LEU A 1 283 ? -10.716 12.484 1.541 1.00 86.06 283 LEU A CA 1
ATOM 2256 C C . LEU A 1 283 ? -10.067 13.869 1.679 1.00 86.06 283 LEU A C 1
ATOM 2258 O O . LEU A 1 283 ? -9.235 14.049 2.567 1.00 86.06 283 LEU A O 1
ATOM 2262 N N . ASP A 1 284 ? -10.435 14.831 0.832 1.00 84.88 284 ASP A N 1
ATOM 2263 C CA . ASP A 1 284 ? -9.926 16.206 0.898 1.00 84.88 284 ASP A CA 1
ATOM 2264 C C . ASP A 1 284 ? -10.622 17.025 1.998 1.00 84.88 284 ASP A C 1
ATOM 2266 O O . ASP A 1 284 ? -9.977 17.781 2.722 1.00 84.88 284 ASP A O 1
ATOM 2270 N N . ASN A 1 285 ? -11.924 16.804 2.198 1.00 84.88 285 ASN A N 1
ATOM 2271 C CA . ASN A 1 285 ? -12.725 17.538 3.177 1.00 84.88 285 ASN A CA 1
ATOM 2272 C C . ASN A 1 285 ? -12.673 16.958 4.596 1.00 84.88 285 ASN A C 1
ATOM 2274 O O . ASN A 1 285 ? -13.206 17.590 5.509 1.00 84.88 285 ASN A O 1
ATOM 2278 N N . VAL A 1 286 ? -12.006 15.816 4.825 1.00 83.19 286 VAL A N 1
ATOM 2279 C CA . VAL A 1 286 ? -11.925 15.161 6.150 1.00 83.19 286 VAL A CA 1
ATOM 2280 C C . VAL A 1 286 ? -11.559 16.151 7.257 1.00 83.19 286 VAL A C 1
ATOM 2282 O O . VAL A 1 286 ? -12.223 16.193 8.289 1.00 83.19 286 VAL A O 1
ATOM 2285 N N . SER A 1 287 ? -10.531 16.976 7.050 1.00 79.38 287 SER A N 1
ATOM 2286 C CA . SER A 1 287 ? -10.065 17.927 8.067 1.00 79.38 287 SER A CA 1
ATOM 2287 C C . SER A 1 287 ? -11.060 19.060 8.340 1.00 79.38 287 SER A C 1
ATOM 2289 O O . SER A 1 287 ? -11.042 19.658 9.415 1.00 79.38 287 SER A O 1
ATOM 2291 N N . SER A 1 288 ? -11.936 19.360 7.380 1.00 77.44 288 SER A N 1
ATOM 2292 C CA . SER A 1 288 ? -12.958 20.402 7.484 1.00 77.44 288 SER A CA 1
ATOM 2293 C C . SER A 1 288 ? -14.277 19.884 8.064 1.00 77.44 288 SER A C 1
ATOM 2295 O O . SER A 1 288 ? -14.963 20.640 8.744 1.00 77.44 288 SER A O 1
ATOM 2297 N N . GLU A 1 289 ? -14.625 18.620 7.815 1.00 80.25 289 GLU A N 1
ATOM 2298 C CA . GLU A 1 289 ? -15.870 17.994 8.285 1.00 80.25 289 GLU A CA 1
ATOM 2299 C C . GLU A 1 289 ? -15.768 17.410 9.704 1.00 80.25 289 GLU A C 1
ATOM 2301 O O . GLU A 1 289 ? -16.789 17.138 10.342 1.00 80.25 289 GLU A O 1
ATOM 2306 N N . MET A 1 290 ? -14.548 17.228 10.221 1.00 79.12 290 MET A N 1
ATOM 2307 C CA . MET A 1 290 ? -14.303 16.801 11.598 1.00 79.12 290 MET A CA 1
ATOM 2308 C C . MET A 1 290 ? -14.881 17.812 12.598 1.00 79.12 290 MET A C 1
ATOM 2310 O O . MET A 1 290 ? -14.276 18.837 12.914 1.00 79.12 290 MET A O 1
ATOM 2314 N N . SER A 1 291 ? -16.068 17.500 13.113 1.00 72.44 291 SER A N 1
ATOM 2315 C CA . SER A 1 291 ? -16.733 18.291 14.146 1.00 72.44 291 SER A CA 1
ATOM 2316 C C . SER A 1 291 ? -16.056 18.102 15.511 1.00 72.44 291 SER A C 1
ATOM 2318 O O . SER A 1 291 ? -15.492 17.037 15.771 1.00 72.44 291 SER A O 1
ATOM 2320 N N . PRO A 1 292 ? -16.129 19.092 16.422 1.00 76.00 292 PRO A N 1
ATOM 2321 C CA . PRO A 1 292 ? -15.656 18.924 17.792 1.00 76.00 292 PRO A CA 1
ATOM 2322 C C . PRO A 1 292 ? -16.304 17.714 18.476 1.00 76.00 292 PRO A C 1
ATOM 2324 O O . PRO A 1 292 ? -17.466 17.385 18.219 1.00 76.00 292 PRO A O 1
ATOM 2327 N N . LEU A 1 293 ? -15.552 17.071 19.372 1.00 73.19 293 LEU A N 1
ATOM 2328 C CA . LEU A 1 293 ? -16.008 15.883 20.091 1.00 73.19 293 LEU A CA 1
ATOM 2329 C C . LEU A 1 293 ? -17.302 16.184 20.868 1.00 73.19 293 LEU A C 1
ATOM 2331 O O . LEU A 1 293 ? -17.362 17.147 21.639 1.00 73.19 293 LEU A O 1
ATOM 2335 N N . ARG A 1 294 ? -18.335 15.352 20.693 1.00 72.31 294 ARG A N 1
ATOM 2336 C CA . ARG A 1 294 ? -19.590 15.487 21.448 1.00 72.31 294 ARG A CA 1
ATOM 2337 C C . ARG A 1 294 ? -19.348 15.186 22.928 1.00 72.31 294 ARG A C 1
ATOM 2339 O O . ARG A 1 294 ? -18.614 14.266 23.292 1.00 72.31 294 ARG A O 1
ATOM 2346 N N . GLN A 1 295 ? -20.003 15.946 23.802 1.00 65.62 295 GLN A N 1
ATOM 2347 C CA . GLN A 1 295 ? -19.887 15.752 25.244 1.00 65.62 295 GLN A CA 1
ATOM 2348 C C . GLN A 1 295 ? -20.423 14.365 25.641 1.00 65.62 295 GLN A C 1
ATOM 2350 O O . GLN A 1 295 ? -21.565 14.031 25.339 1.00 65.62 295 GLN A O 1
ATOM 2355 N N . GLY A 1 296 ? -19.593 13.558 26.310 1.00 61.50 296 GLY A N 1
ATOM 2356 C CA . GLY A 1 296 ? -19.952 12.196 26.729 1.00 61.50 296 GLY A CA 1
ATOM 2357 C C . GLY A 1 296 ? -19.804 11.121 25.648 1.00 61.50 296 GLY A C 1
ATOM 2358 O O . GLY A 1 296 ? -20.240 9.999 25.867 1.00 61.50 296 GLY A O 1
ATOM 2359 N N . TYR A 1 297 ? -19.186 11.434 24.503 1.00 64.69 297 TYR A N 1
ATOM 2360 C CA . TYR A 1 297 ? -18.910 10.435 23.467 1.00 64.69 297 TYR A CA 1
ATOM 2361 C C . TYR A 1 297 ? -17.936 9.341 23.938 1.00 64.69 297 TYR A C 1
ATOM 2363 O O . TYR A 1 297 ? -18.025 8.198 23.500 1.00 64.69 297 TYR A O 1
ATOM 2371 N N . THR A 1 298 ? -17.036 9.681 24.863 1.00 60.38 298 THR A N 1
ATOM 2372 C CA . THR A 1 298 ? -16.139 8.734 25.529 1.00 60.38 298 THR A CA 1
ATOM 2373 C C . THR A 1 298 ? -16.473 8.623 27.014 1.00 60.38 298 THR A C 1
ATOM 2375 O O . THR A 1 298 ? -16.670 9.629 27.697 1.00 60.38 298 THR A O 1
ATOM 2378 N N . ASP A 1 299 ? -16.432 7.402 27.549 1.00 52.75 299 ASP A N 1
ATOM 2379 C CA . ASP A 1 299 ? -16.633 7.117 28.983 1.00 52.75 299 ASP A CA 1
ATOM 2380 C C . ASP A 1 299 ? -15.474 7.588 29.883 1.00 52.75 299 ASP A C 1
ATOM 2382 O O . ASP A 1 299 ? -15.504 7.422 31.112 1.00 52.75 299 ASP A O 1
ATOM 2386 N N . ILE A 1 300 ? -14.412 8.114 29.272 1.00 55.88 300 ILE A N 1
ATOM 2387 C CA . ILE A 1 300 ? -13.194 8.570 29.931 1.00 55.88 300 ILE A CA 1
ATOM 2388 C C . ILE A 1 300 ? -13.232 10.101 29.970 1.00 55.88 300 ILE A C 1
ATOM 2390 O O . ILE A 1 300 ? -13.243 10.764 28.934 1.00 55.88 300 ILE A O 1
ATOM 2394 N N . LYS A 1 301 ? -13.299 10.667 31.181 1.00 46.41 301 LYS A N 1
ATOM 2395 C CA . LYS A 1 301 ? -13.185 12.112 31.414 1.00 46.41 301 LYS A CA 1
ATOM 2396 C C . LYS A 1 301 ? -11.704 12.456 31.538 1.00 46.41 301 LYS A C 1
ATOM 2398 O O . LYS A 1 301 ? -11.055 11.979 32.462 1.00 46.41 301 LYS A O 1
ATOM 2403 N N . TYR A 1 302 ? -11.184 13.278 30.633 1.00 51.66 302 TYR A N 1
ATOM 2404 C CA . TYR A 1 302 ? -9.804 13.759 30.697 1.00 51.66 302 TYR A CA 1
ATOM 2405 C C . TYR A 1 302 ? -9.754 15.140 31.354 1.00 51.66 302 TYR A C 1
ATOM 2407 O O . TYR A 1 302 ? -10.527 16.024 30.985 1.00 51.66 302 TYR A O 1
ATOM 2415 N N . HIS A 1 303 ? -8.840 15.339 32.306 1.00 44.03 303 HIS A N 1
ATOM 2416 C CA . HIS A 1 303 ? -8.568 16.654 32.895 1.00 44.03 303 HIS A CA 1
ATOM 2417 C C . HIS A 1 303 ? -7.447 17.414 32.156 1.00 44.03 303 HIS A C 1
ATOM 2419 O O . HIS A 1 303 ? -7.375 18.636 32.267 1.00 44.03 303 HIS A O 1
ATOM 2425 N N . SER A 1 304 ? -6.633 16.734 31.329 1.00 48.56 304 SER A N 1
ATOM 2426 C CA . SER A 1 304 ? -5.667 17.355 30.406 1.00 48.56 304 SER A CA 1
ATOM 2427 C C . SER A 1 304 ? -5.430 16.519 29.134 1.00 48.56 304 SER A C 1
ATOM 2429 O O . SER A 1 304 ? -5.609 15.301 29.143 1.00 48.56 304 SER A O 1
ATOM 2431 N N . VAL A 1 305 ? -5.004 17.159 28.032 1.00 48.78 305 VAL A N 1
ATOM 2432 C CA . VAL A 1 305 ? -4.679 16.487 26.750 1.00 48.78 305 VAL A CA 1
ATOM 2433 C C . VAL A 1 305 ? -3.506 15.514 26.916 1.00 48.78 305 VAL A C 1
ATOM 2435 O O . VAL A 1 305 ? -3.548 14.409 26.385 1.00 48.78 305 VAL A O 1
ATOM 2438 N N . ALA A 1 306 ? -2.494 15.879 27.709 1.00 45.88 306 ALA A N 1
ATOM 2439 C CA . ALA A 1 306 ? -1.350 15.015 27.998 1.00 45.88 306 ALA A CA 1
ATOM 2440 C C . ALA A 1 306 ? -1.749 13.785 28.830 1.00 45.88 306 ALA A C 1
ATOM 2442 O O . ALA A 1 306 ? -1.357 12.673 28.497 1.00 45.88 306 ALA A O 1
ATOM 2443 N N . GLU A 1 307 ? -2.579 13.954 29.862 1.00 45.59 307 GLU A N 1
ATOM 2444 C CA . GLU A 1 307 ? -3.114 12.839 30.654 1.00 45.59 307 GLU A CA 1
ATOM 2445 C C . GLU A 1 307 ? -4.063 11.966 29.828 1.00 45.59 307 GLU A C 1
ATOM 2447 O O . GLU A 1 307 ? -4.081 10.754 30.004 1.00 45.59 307 GLU A O 1
ATOM 2452 N N . GLY A 1 308 ? -4.787 12.543 28.866 1.00 48.44 308 GLY A N 1
ATOM 2453 C CA . GLY A 1 308 ? -5.549 11.788 27.877 1.00 48.44 308 GLY A CA 1
ATOM 2454 C C . GLY A 1 308 ? -4.662 10.927 26.993 1.00 48.44 308 GLY A C 1
ATOM 2455 O O . GLY A 1 308 ? -4.807 9.716 26.998 1.00 48.44 308 GLY A O 1
ATOM 2456 N N . VAL A 1 309 ? -3.662 11.500 26.326 1.00 49.94 309 VAL A N 1
ATOM 2457 C CA . VA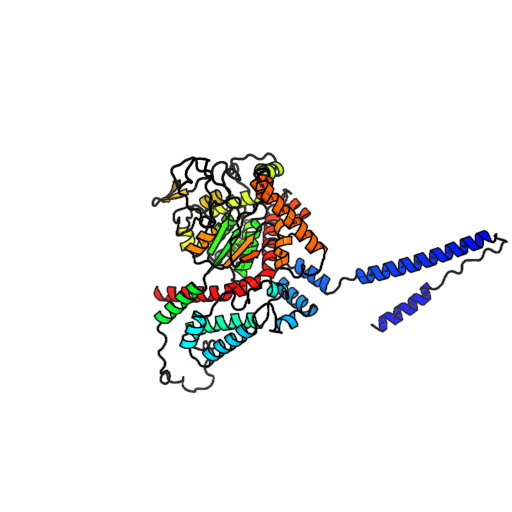L A 1 309 ? -2.767 10.733 25.443 1.00 49.94 309 VAL A CA 1
ATOM 2458 C C . VAL A 1 309 ? -1.929 9.696 26.210 1.00 49.94 309 VAL A C 1
ATOM 2460 O O . VAL A 1 309 ? -1.659 8.617 25.681 1.00 49.94 309 VAL A O 1
ATOM 2463 N N . ILE A 1 310 ? -1.550 9.984 27.460 1.00 48.66 310 ILE A N 1
ATOM 2464 C CA . ILE A 1 310 ? -0.779 9.072 28.321 1.00 48.66 310 ILE A CA 1
ATOM 2465 C C . ILE A 1 310 ? -1.673 7.983 28.945 1.00 48.66 310 ILE A C 1
ATOM 2467 O O . ILE A 1 310 ? -1.220 6.846 29.067 1.00 48.66 310 ILE A O 1
ATOM 2471 N N . SER A 1 311 ? -2.929 8.285 29.309 1.00 45.22 311 SER A N 1
ATOM 2472 C CA . SER A 1 311 ? -3.843 7.314 29.944 1.00 45.22 311 SER A CA 1
ATOM 2473 C C . SER A 1 311 ? -4.710 6.516 28.965 1.00 45.22 311 SER A C 1
ATOM 2475 O O . SER A 1 311 ? -4.987 5.353 29.241 1.00 45.22 311 SER A O 1
ATOM 2477 N N . SER A 1 312 ? -5.112 7.085 27.822 1.00 48.06 312 SER A N 1
ATOM 2478 C CA . SER A 1 312 ? -5.931 6.414 26.797 1.00 48.06 312 SER A CA 1
ATOM 2479 C C . SER A 1 312 ? -5.156 5.947 25.574 1.00 48.06 312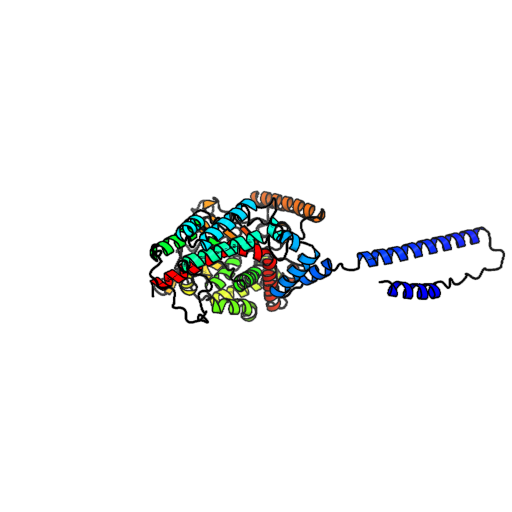 SER A C 1
ATOM 2481 O O . SER A 1 312 ? -5.731 5.330 24.681 1.00 48.06 312 SER A O 1
ATOM 2483 N N . MET A 1 313 ? -3.846 6.213 25.516 1.00 57.50 313 MET A N 1
ATOM 2484 C CA . MET A 1 313 ? -2.961 5.761 24.434 1.00 57.50 313 MET A CA 1
ATOM 2485 C C . MET A 1 313 ? -3.408 6.202 23.017 1.00 57.50 313 MET A C 1
ATOM 2487 O O . MET A 1 313 ? -2.880 5.695 22.019 1.00 57.50 313 MET A O 1
ATOM 2491 N N . CYS A 1 314 ? -4.344 7.158 22.908 1.00 65.44 314 CYS A N 1
ATOM 2492 C CA . CYS A 1 314 ? -4.936 7.635 21.658 1.00 65.44 314 CYS A CA 1
ATOM 2493 C C . CYS A 1 314 ? -4.994 9.174 21.606 1.00 65.44 314 CYS A C 1
ATOM 2495 O O . CYS A 1 314 ? -5.562 9.800 22.501 1.00 65.44 314 CYS A O 1
ATOM 2497 N N . PRO A 1 315 ? -4.452 9.800 20.546 1.00 71.75 315 PRO A N 1
ATOM 2498 C CA . PRO A 1 315 ? -4.605 11.230 20.295 1.00 71.75 315 PRO A CA 1
ATOM 2499 C C . PRO A 1 315 ? -6.060 11.678 20.148 1.00 71.75 315 PRO A C 1
ATOM 2501 O O . PRO A 1 315 ? -6.874 10.921 19.600 1.00 71.75 315 PRO A O 1
ATOM 2504 N N . PRO A 1 316 ? -6.383 12.919 20.555 1.00 74.12 316 PRO A N 1
ATOM 2505 C CA . PRO A 1 316 ? -7.727 13.476 20.414 1.00 74.12 316 PRO A CA 1
ATOM 2506 C C . PRO A 1 316 ? -8.210 13.503 18.957 1.00 74.12 316 PRO A C 1
ATOM 2508 O O . PRO A 1 316 ? -9.399 13.335 18.702 1.00 74.12 316 PRO A O 1
ATOM 2511 N N . GLU A 1 317 ? -7.303 13.635 17.988 1.00 78.69 317 GLU A N 1
ATOM 2512 C CA . GLU A 1 317 ? -7.625 13.649 16.559 1.00 78.69 317 GLU A CA 1
ATOM 2513 C C . GLU A 1 317 ? -8.242 12.321 16.092 1.00 78.69 317 GLU A C 1
ATOM 2515 O O . GLU A 1 317 ? -9.136 12.311 15.250 1.00 78.69 317 GLU A O 1
ATOM 2520 N N . ILE A 1 318 ? -7.815 11.194 16.669 1.00 82.25 318 ILE A N 1
ATOM 2521 C CA . ILE A 1 318 ? -8.346 9.866 16.327 1.00 82.25 318 ILE A CA 1
ATOM 2522 C C . ILE A 1 318 ? -9.737 9.668 16.920 1.00 82.25 318 ILE A C 1
ATOM 2524 O O . ILE A 1 318 ? -10.583 9.049 16.283 1.00 82.25 318 ILE A O 1
ATOM 2528 N N . LEU A 1 319 ? -9.986 10.206 18.117 1.00 82.12 319 LEU A N 1
ATOM 2529 C CA . LEU A 1 319 ? -11.306 10.164 18.753 1.00 82.12 319 LEU A CA 1
ATOM 2530 C C . LEU A 1 319 ? -12.333 10.940 17.928 1.00 82.12 319 LEU A C 1
ATOM 2532 O O . LEU A 1 319 ? -13.413 10.432 17.634 1.00 82.12 319 LEU A O 1
ATOM 2536 N N . ILE A 1 320 ? -11.959 12.147 17.501 1.00 84.75 320 ILE A N 1
ATOM 2537 C CA . ILE A 1 320 ? -12.778 12.975 16.612 1.00 84.75 320 ILE A CA 1
ATOM 2538 C C . ILE A 1 320 ? -13.023 12.248 15.286 1.00 84.75 320 ILE A C 1
ATOM 2540 O O . ILE A 1 320 ? -14.145 12.229 14.782 1.00 84.75 320 ILE A O 1
ATOM 2544 N N . PHE A 1 321 ? -11.991 11.602 14.738 1.00 87.62 321 PHE A N 1
ATOM 2545 C CA . PHE A 1 321 ? -12.114 10.838 13.503 1.00 87.62 321 PHE A CA 1
ATOM 2546 C C . PHE A 1 321 ? -13.043 9.626 13.632 1.00 87.62 321 PHE A C 1
ATOM 2548 O O . PHE A 1 321 ? -13.832 9.357 12.729 1.00 87.62 321 PHE A O 1
ATOM 2555 N N . GLU A 1 322 ? -12.974 8.901 14.749 1.00 88.06 322 GLU A N 1
ATOM 2556 C CA . GLU A 1 322 ? -13.846 7.760 15.029 1.00 88.06 322 GLU A CA 1
ATOM 2557 C C . GLU A 1 322 ? -15.312 8.197 15.133 1.00 88.06 322 GLU A C 1
ATOM 2559 O O . GLU A 1 322 ? -16.172 7.585 14.498 1.00 88.06 322 GLU A O 1
ATOM 2564 N N . GLN A 1 323 ? -15.583 9.310 15.825 1.00 87.56 323 GLN A N 1
ATOM 2565 C CA . GLN A 1 323 ? -16.917 9.912 15.874 1.00 87.56 323 GLN A CA 1
ATOM 2566 C C . GLN A 1 323 ? -17.408 10.318 14.478 1.00 87.56 323 GLN A C 1
ATOM 2568 O O . GLN A 1 323 ? -18.519 9.961 14.090 1.00 87.56 323 GLN A O 1
ATOM 2573 N N . TYR A 1 324 ? -16.578 11.024 13.706 1.00 89.19 324 TYR A N 1
ATOM 2574 C CA . TYR A 1 324 ? -16.905 11.436 12.339 1.00 89.19 324 TYR A CA 1
ATOM 2575 C C . TYR A 1 324 ? -17.271 10.234 11.456 1.00 89.19 324 TYR A C 1
ATOM 2577 O O . TYR A 1 324 ? -18.287 10.247 10.762 1.00 89.19 324 TYR A O 1
ATOM 2585 N N . ILE A 1 325 ? -16.486 9.156 11.529 1.00 90.12 325 ILE A N 1
ATOM 2586 C CA . ILE A 1 325 ? -16.743 7.928 10.774 1.00 90.12 325 ILE A CA 1
ATOM 2587 C C . ILE A 1 325 ? -18.048 7.271 11.205 1.00 90.12 325 ILE A C 1
ATOM 2589 O O . ILE A 1 325 ? -18.815 6.834 10.350 1.00 90.12 325 ILE A O 1
ATOM 2593 N N . ARG A 1 326 ? -18.321 7.206 12.508 1.00 90.44 326 ARG A N 1
ATOM 2594 C CA . ARG A 1 326 ? -19.566 6.634 13.022 1.00 90.44 326 ARG A CA 1
ATOM 2595 C C . ARG A 1 326 ? -20.788 7.409 12.532 1.00 90.44 326 ARG A C 1
ATOM 2597 O O . ARG A 1 326 ? -21.770 6.797 12.120 1.00 90.44 326 ARG A O 1
ATOM 2604 N N . GLU A 1 327 ? -20.718 8.738 12.538 1.00 90.06 327 GLU A N 1
ATOM 2605 C CA . GLU A 1 327 ? -21.785 9.602 12.024 1.00 90.06 327 GLU A CA 1
ATOM 2606 C C . GLU A 1 327 ? -21.974 9.433 10.508 1.00 90.06 327 GLU A C 1
ATOM 2608 O O . GLU A 1 327 ? -23.108 9.337 10.041 1.00 90.06 327 GLU A O 1
ATOM 2613 N N . LYS A 1 328 ? -20.878 9.317 9.746 1.00 89.25 328 LYS A N 1
ATOM 2614 C CA . LYS A 1 328 ? -20.912 9.179 8.281 1.00 89.25 328 LYS A CA 1
ATOM 2615 C C . LYS A 1 328 ? -21.356 7.793 7.799 1.00 89.25 328 LYS A C 1
ATOM 2617 O O . LYS A 1 328 ? -22.066 7.695 6.802 1.00 89.25 328 LYS A O 1
ATOM 2622 N N . LEU A 1 329 ? -20.947 6.723 8.482 1.00 90.69 329 LEU A N 1
ATOM 2623 C CA . LEU A 1 329 ? -21.311 5.343 8.131 1.00 90.69 329 LEU A CA 1
ATOM 2624 C C . LEU A 1 329 ? -22.754 4.992 8.510 1.00 90.69 329 LEU A C 1
ATOM 2626 O O . LEU A 1 329 ? -23.352 4.113 7.887 1.00 90.69 329 LEU A O 1
ATOM 2630 N N . GLY A 1 330 ? -23.297 5.614 9.561 1.00 90.69 330 GLY A N 1
ATOM 2631 C CA . GLY A 1 330 ? -24.565 5.189 10.149 1.00 90.69 330 GLY A CA 1
ATOM 2632 C C . GLY A 1 330 ? -24.517 3.712 10.554 1.00 90.69 330 GLY A C 1
ATOM 2633 O O . GLY A 1 330 ? -23.533 3.253 11.120 1.00 90.69 330 GLY A O 1
ATOM 2634 N N . ASN A 1 331 ? -25.556 2.938 10.234 1.00 93.31 331 ASN A N 1
ATOM 2635 C CA . ASN A 1 331 ? -25.631 1.501 10.540 1.00 93.31 331 ASN A CA 1
ATOM 2636 C C . ASN A 1 331 ? -25.371 0.618 9.310 1.00 93.31 331 ASN A C 1
ATOM 2638 O O . ASN A 1 331 ? -26.049 -0.394 9.119 1.00 93.31 331 ASN A O 1
ATOM 2642 N N . MET A 1 332 ? -24.425 1.025 8.461 1.00 94.00 332 MET A N 1
ATOM 2643 C CA . MET A 1 332 ? -24.081 0.277 7.256 1.00 94.00 332 MET A CA 1
ATOM 2644 C C . MET A 1 332 ? -23.360 -1.036 7.587 1.00 94.00 332 MET A C 1
ATOM 2646 O O . MET A 1 332 ? -22.446 -1.080 8.419 1.00 94.00 332 MET A O 1
ATOM 2650 N N . THR A 1 333 ? -23.786 -2.109 6.926 1.00 95.81 333 THR A N 1
ATOM 2651 C CA . THR A 1 333 ? -23.196 -3.449 7.048 1.00 95.81 333 THR A CA 1
ATOM 2652 C C . THR A 1 333 ? -22.107 -3.706 6.003 1.00 95.81 333 THR A C 1
ATOM 2654 O O . THR A 1 333 ? -21.965 -2.949 5.040 1.00 95.81 333 THR A O 1
ATOM 2657 N N . PHE A 1 334 ? -21.317 -4.771 6.178 1.00 95.88 334 PHE A N 1
ATOM 2658 C CA . PHE A 1 334 ? -20.291 -5.157 5.198 1.00 95.88 334 PHE A CA 1
ATOM 2659 C C . PHE A 1 334 ? -20.878 -5.486 3.822 1.00 95.88 334 PHE A C 1
ATOM 2661 O O . PHE A 1 334 ? -20.272 -5.145 2.805 1.00 95.88 334 PHE A O 1
ATOM 2668 N N . GLU A 1 335 ? -22.039 -6.141 3.781 1.00 94.69 335 GLU A N 1
ATOM 2669 C CA . GLU A 1 335 ? -22.722 -6.451 2.526 1.00 94.69 335 GLU A CA 1
ATOM 2670 C C . GLU A 1 335 ? -23.226 -5.183 1.828 1.00 94.69 335 GLU A C 1
ATOM 2672 O O . GLU A 1 335 ? -22.944 -4.987 0.647 1.00 94.69 335 GLU A O 1
ATOM 2677 N N . GLU A 1 336 ? -23.892 -4.285 2.561 1.00 94.19 336 GLU A N 1
ATOM 2678 C CA . GLU A 1 336 ? -24.373 -3.003 2.025 1.00 94.19 336 GLU A CA 1
ATOM 2679 C C . GLU A 1 336 ? -23.215 -2.149 1.478 1.00 94.19 336 GLU A C 1
ATOM 2681 O O . GLU A 1 336 ? -23.313 -1.590 0.383 1.00 94.19 336 GLU A O 1
ATOM 2686 N N . ALA A 1 337 ? -22.084 -2.098 2.192 1.00 94.44 337 ALA A N 1
ATOM 2687 C CA . ALA A 1 337 ? -20.889 -1.391 1.735 1.00 94.44 337 ALA A CA 1
ATOM 2688 C C . ALA A 1 337 ? -20.325 -1.990 0.432 1.00 94.44 337 ALA A C 1
ATOM 2690 O O . ALA A 1 337 ? -19.997 -1.250 -0.499 1.00 94.44 337 ALA A O 1
ATOM 2691 N N . TYR A 1 338 ? -20.259 -3.325 0.335 1.00 94.88 338 TYR A N 1
ATOM 2692 C CA . TYR A 1 338 ? -19.785 -4.018 -0.866 1.00 94.88 338 TYR A CA 1
ATOM 2693 C C . TYR A 1 338 ? -20.722 -3.820 -2.062 1.00 94.88 338 TYR A C 1
ATOM 2695 O O . TYR A 1 338 ? -20.250 -3.585 -3.171 1.00 94.88 338 TYR A O 1
ATOM 2703 N N . GLN A 1 339 ? -22.039 -3.883 -1.857 1.00 93.00 339 GLN A N 1
ATOM 2704 C CA . GLN A 1 339 ? -23.015 -3.655 -2.925 1.00 93.00 339 GLN A CA 1
ATOM 2705 C C . GLN A 1 339 ? -22.967 -2.212 -3.440 1.00 93.00 339 GLN A C 1
ATOM 2707 O O . GLN A 1 339 ? -23.106 -1.989 -4.642 1.00 93.00 339 GLN A O 1
ATOM 2712 N N . ARG A 1 340 ? -22.721 -1.238 -2.553 1.00 91.06 340 ARG A N 1
ATOM 2713 C CA . ARG A 1 340 ? -22.649 0.184 -2.910 1.00 91.06 340 ARG A CA 1
ATOM 2714 C C . ARG A 1 340 ? -21.387 0.547 -3.690 1.00 91.06 340 ARG A C 1
ATOM 2716 O O . ARG A 1 340 ? -21.476 1.283 -4.667 1.00 91.06 340 ARG A O 1
ATOM 2723 N N . THR A 1 341 ? -20.215 0.091 -3.249 1.00 90.94 341 THR A N 1
ATOM 2724 C CA . THR A 1 341 ? -18.927 0.545 -3.816 1.00 90.94 341 THR A CA 1
ATOM 2725 C C . THR A 1 341 ? -18.231 -0.503 -4.673 1.00 90.94 341 THR A C 1
ATOM 2727 O O . THR A 1 341 ? -17.302 -0.195 -5.414 1.00 90.94 341 THR A O 1
ATOM 2730 N N . GLY A 1 342 ? -18.611 -1.772 -4.540 1.00 90.25 342 GLY A N 1
ATOM 2731 C CA . GLY A 1 342 ? -17.883 -2.900 -5.101 1.00 90.25 342 GLY A CA 1
ATOM 2732 C C . GLY A 1 342 ? -16.555 -3.196 -4.397 1.00 90.25 342 GLY A C 1
ATOM 2733 O O . GLY A 1 342 ? -15.974 -4.244 -4.674 1.00 90.25 342 GLY A O 1
ATOM 2734 N N . ARG A 1 343 ? -16.049 -2.349 -3.492 1.00 93.06 343 ARG A N 1
ATOM 2735 C CA . ARG A 1 343 ? -14.764 -2.563 -2.803 1.00 93.06 343 ARG A CA 1
ATOM 2736 C C . ARG A 1 343 ? -14.903 -3.582 -1.681 1.00 93.06 343 ARG A C 1
ATOM 2738 O O . ARG A 1 343 ? -15.914 -3.647 -0.991 1.00 93.06 343 ARG A O 1
ATOM 2745 N N . ILE A 1 344 ? -13.869 -4.395 -1.499 1.00 95.75 344 ILE A N 1
ATOM 2746 C CA . ILE A 1 344 ? -13.869 -5.482 -0.522 1.00 95.75 344 ILE A CA 1
ATOM 2747 C C . ILE A 1 344 ? -13.203 -4.983 0.760 1.00 95.75 344 ILE A C 1
ATOM 2749 O O . ILE A 1 344 ? -11.975 -4.909 0.836 1.00 95.75 344 ILE A O 1
ATOM 2753 N N . LEU A 1 345 ? -14.024 -4.668 1.763 1.00 96.69 345 LEU A N 1
ATOM 2754 C CA . LEU A 1 345 ? -13.572 -4.281 3.097 1.00 96.69 345 LEU A CA 1
ATOM 2755 C C . LEU A 1 345 ? -13.279 -5.514 3.957 1.00 96.69 345 LEU A C 1
ATOM 2757 O O . LEU A 1 345 ? -14.120 -6.404 4.086 1.00 96.69 345 LEU A O 1
ATOM 2761 N N . ASN A 1 346 ? -12.106 -5.526 4.585 1.00 95.75 346 ASN A N 1
ATOM 2762 C CA . ASN A 1 346 ? -11.701 -6.538 5.552 1.00 95.75 346 ASN A CA 1
ATOM 2763 C C . ASN A 1 346 ? -11.225 -5.885 6.851 1.00 95.75 346 ASN A C 1
ATOM 2765 O O . ASN A 1 346 ? -10.357 -5.007 6.829 1.00 95.75 346 ASN A O 1
ATOM 2769 N N . ILE A 1 347 ? -11.757 -6.342 7.983 1.00 94.62 347 ILE A N 1
ATOM 2770 C CA . ILE A 1 347 ? -11.373 -5.860 9.312 1.00 94.62 347 ILE A CA 1
ATOM 2771 C C . ILE A 1 347 ? -10.968 -7.062 10.174 1.00 94.62 347 ILE A C 1
ATOM 2773 O O . ILE A 1 347 ? -11.801 -7.933 10.430 1.00 94.62 347 ILE A O 1
ATOM 2777 N N . PRO A 1 348 ? -9.706 -7.140 10.629 1.00 91.00 348 PRO A N 1
ATOM 2778 C CA . PRO A 1 348 ? -9.282 -8.156 11.566 1.00 91.00 348 PRO A CA 1
ATOM 2779 C C . PRO A 1 348 ? -9.753 -7.805 12.979 1.00 91.00 348 PRO A C 1
ATOM 2781 O O . PRO A 1 348 ? -9.615 -6.659 13.428 1.00 91.00 348 PRO A O 1
ATOM 2784 N N . VAL A 1 349 ? -10.281 -8.803 13.679 1.00 88.88 349 VAL A N 1
ATOM 2785 C CA . VAL A 1 349 ? -10.762 -8.700 15.058 1.00 88.88 349 VAL A CA 1
ATOM 2786 C C . VAL A 1 349 ? -10.212 -9.875 15.855 1.00 88.88 349 VAL A C 1
ATOM 2788 O O . VAL A 1 349 ? -10.239 -11.015 15.399 1.00 88.88 349 VAL A O 1
ATOM 2791 N N . THR A 1 350 ? -9.707 -9.600 17.056 1.00 85.06 350 THR A N 1
ATOM 2792 C CA . THR A 1 350 ? -9.097 -10.622 17.909 1.00 85.06 350 THR A CA 1
ATOM 2793 C C . THR A 1 350 ? -9.770 -10.615 19.276 1.00 85.06 350 THR A C 1
ATOM 2795 O O . THR A 1 350 ? -9.498 -9.723 20.084 1.00 85.06 350 THR A O 1
ATOM 2798 N N . PRO A 1 351 ? -10.661 -11.574 19.568 1.00 84.69 351 PRO A N 1
ATOM 2799 C CA . PRO A 1 351 ? -11.227 -11.693 20.902 1.00 84.69 351 PRO A CA 1
ATOM 2800 C C . PRO A 1 351 ? -10.160 -12.169 21.902 1.00 84.69 351 PRO A C 1
ATOM 2802 O O . PRO A 1 351 ? -9.347 -13.047 21.604 1.00 84.69 351 PRO A O 1
ATOM 2805 N N . LYS A 1 352 ? -10.160 -11.606 23.112 1.00 78.25 352 LYS A N 1
ATOM 2806 C CA . LYS A 1 352 ? -9.320 -12.058 24.223 1.00 78.25 352 LYS A CA 1
ATOM 2807 C C . LYS A 1 352 ? -9.800 -13.422 24.688 1.00 78.25 352 LYS A C 1
ATOM 2809 O O . LYS A 1 352 ? -10.942 -13.585 25.110 1.00 78.25 352 LYS A O 1
ATOM 2814 N N . THR A 1 353 ? -8.888 -14.384 24.678 1.00 70.50 353 THR A N 1
ATOM 2815 C CA . THR A 1 353 ? -9.136 -15.697 25.272 1.00 70.50 353 THR A CA 1
ATOM 2816 C C . THR A 1 353 ? -8.676 -15.664 26.725 1.00 70.50 353 THR A C 1
ATOM 2818 O O . THR A 1 353 ? -7.492 -15.464 26.999 1.00 70.50 353 THR A O 1
ATOM 2821 N N . LYS A 1 354 ? -9.609 -15.822 27.674 1.00 68.88 354 LYS A N 1
ATOM 2822 C CA . LYS A 1 354 ? -9.264 -15.963 29.097 1.00 68.88 354 LYS A CA 1
ATOM 2823 C C . LYS A 1 354 ? -8.541 -17.312 29.299 1.00 68.88 354 LYS A C 1
ATOM 2825 O O . LYS A 1 354 ? -8.946 -18.299 28.681 1.00 68.88 354 LYS A O 1
ATOM 2830 N N . PRO A 1 355 ? -7.495 -17.395 30.145 1.00 61.00 355 PRO A N 1
ATOM 2831 C CA . PRO A 1 355 ? -6.785 -18.650 30.393 1.00 61.00 355 PRO A CA 1
ATOM 2832 C C . PRO A 1 355 ? -7.754 -19.761 30.827 1.00 61.00 355 PRO A C 1
ATOM 2834 O O . PRO A 1 355 ? -8.504 -19.582 31.784 1.00 61.00 355 PRO A O 1
ATOM 2837 N N . GLY A 1 356 ? -7.752 -20.894 30.119 1.00 58.06 356 GLY A N 1
ATOM 2838 C CA . GLY A 1 356 ? -8.636 -22.034 30.403 1.00 58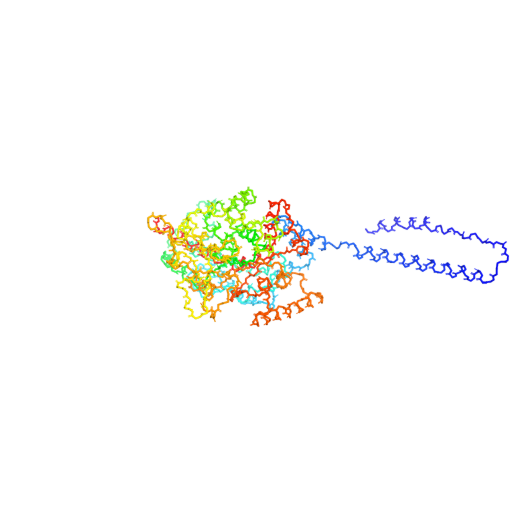.06 356 GLY A CA 1
ATOM 2839 C C . GLY A 1 356 ? -10.027 -21.982 29.753 1.00 58.06 356 GLY A C 1
ATOM 2840 O O . GLY A 1 356 ? -10.814 -22.899 29.972 1.00 58.06 356 GLY A O 1
ATOM 2841 N N . GLN A 1 357 ? -10.338 -20.961 28.944 1.00 64.75 357 GLN A N 1
ATOM 2842 C CA . GLN A 1 357 ? -11.553 -20.908 28.121 1.00 64.75 357 GLN A CA 1
ATOM 2843 C C . GLN A 1 357 ? -11.230 -21.129 26.640 1.00 64.75 357 GLN A C 1
ATOM 2845 O O . GLN A 1 357 ? -10.159 -20.760 26.163 1.00 64.75 357 GLN A O 1
ATOM 2850 N N . VAL A 1 358 ? -12.168 -21.737 25.910 1.00 66.56 358 VAL A N 1
ATOM 2851 C CA . VAL A 1 358 ? -12.090 -21.847 24.447 1.00 66.56 358 VAL A CA 1
ATOM 2852 C C . VAL A 1 358 ? -12.304 -20.457 23.849 1.00 66.56 358 VAL A C 1
ATOM 2854 O O . VAL A 1 358 ? -13.167 -19.713 24.321 1.00 66.56 358 VAL A O 1
ATOM 2857 N N . ALA A 1 359 ? -11.517 -20.102 22.831 1.00 67.56 359 ALA A N 1
ATOM 2858 C CA . ALA A 1 359 ? -11.684 -18.842 22.116 1.00 67.56 359 ALA A CA 1
ATOM 2859 C C . ALA A 1 359 ? -13.137 -18.709 21.616 1.00 67.56 359 ALA A C 1
ATOM 2861 O O . ALA A 1 359 ? -13.693 -19.684 21.097 1.00 67.56 359 ALA A O 1
ATOM 2862 N N . PRO A 1 360 ? -13.780 -17.540 21.780 1.00 72.69 360 PRO A N 1
ATOM 2863 C CA . PRO A 1 360 ? -15.148 -17.366 21.316 1.00 72.69 360 PRO A CA 1
ATOM 2864 C C . PRO A 1 360 ? -15.210 -17.553 19.790 1.00 72.69 360 PRO A C 1
ATOM 2866 O O . PRO A 1 360 ? -14.240 -17.229 19.100 1.00 72.69 360 PRO A O 1
ATOM 2869 N N . PRO A 1 361 ? -16.335 -18.054 19.245 1.00 76.69 361 PRO A N 1
ATOM 2870 C CA . PRO A 1 361 ? -16.478 -18.418 17.834 1.00 76.69 361 PRO A CA 1
ATOM 2871 C C . PRO A 1 361 ? -16.665 -17.181 16.936 1.00 76.69 361 PRO A C 1
ATOM 2873 O O . PRO A 1 361 ? -17.612 -17.089 16.161 1.00 76.69 361 PRO A O 1
ATOM 2876 N N . VAL A 1 362 ? -15.781 -16.193 17.067 1.00 80.81 362 VAL A N 1
ATOM 2877 C CA . VAL A 1 362 ? -15.754 -14.985 16.243 1.00 80.81 362 VAL A CA 1
ATOM 2878 C C . VAL A 1 362 ? -14.682 -15.171 15.170 1.00 80.81 362 VAL A C 1
ATOM 2880 O O . VAL A 1 362 ? -13.534 -15.465 15.512 1.00 80.81 362 VAL A O 1
ATOM 2883 N N . PRO A 1 363 ? -15.010 -15.000 13.877 1.00 83.56 363 PRO A N 1
ATOM 2884 C CA . PRO A 1 363 ? -14.010 -15.036 12.819 1.00 83.56 363 PRO A CA 1
ATOM 2885 C C . PRO A 1 363 ? -12.925 -13.977 13.041 1.00 83.56 363 PRO A C 1
ATOM 2887 O O . PRO A 1 363 ? -13.231 -12.819 13.322 1.00 83.56 363 PRO A O 1
ATOM 2890 N N . THR A 1 364 ? -11.657 -14.346 12.842 1.00 85.44 364 THR A N 1
ATOM 2891 C CA . THR A 1 364 ? -10.522 -13.416 12.988 1.00 85.44 364 THR A CA 1
ATOM 2892 C C . THR A 1 364 ? -10.512 -12.314 11.928 1.00 85.44 364 THR A C 1
ATOM 2894 O O . THR A 1 364 ? -9.944 -11.248 12.155 1.00 85.44 364 THR A O 1
ATOM 2897 N N . LEU A 1 365 ? -11.148 -12.552 10.774 1.00 90.50 365 LEU A N 1
ATOM 2898 C CA . LEU A 1 365 ? -11.278 -11.609 9.664 1.00 90.50 365 LEU A CA 1
ATOM 2899 C C . LEU A 1 365 ? -12.752 -11.428 9.283 1.00 90.50 365 LEU A C 1
ATOM 2901 O O . LEU A 1 365 ? -13.397 -12.344 8.760 1.00 90.50 365 LEU A O 1
ATOM 2905 N N . LEU A 1 366 ? -13.266 -10.224 9.517 1.00 93.56 366 LEU A N 1
ATOM 2906 C CA . LEU A 1 366 ? -14.626 -9.820 9.181 1.00 93.56 366 LEU A CA 1
ATOM 2907 C C . LEU A 1 366 ? -14.655 -9.176 7.794 1.00 93.56 366 LEU A C 1
ATOM 2909 O O . LEU A 1 366 ? -13.862 -8.276 7.504 1.00 93.56 366 LEU A O 1
ATOM 2913 N N . ASN A 1 367 ? -15.554 -9.652 6.937 1.00 95.00 367 ASN A N 1
ATOM 2914 C CA . ASN A 1 367 ? -15.784 -9.134 5.591 1.00 95.00 367 ASN A CA 1
ATOM 2915 C C . ASN A 1 367 ? -17.202 -9.478 5.108 1.00 95.00 367 ASN A C 1
ATOM 2917 O O . ASN A 1 367 ? -17.987 -10.090 5.831 1.00 95.00 367 ASN A O 1
ATOM 2921 N N . TYR A 1 368 ? -17.527 -9.109 3.866 1.00 95.50 368 TYR A N 1
ATOM 2922 C CA . TYR A 1 368 ? -18.847 -9.368 3.281 1.00 95.50 368 TYR A CA 1
ATOM 2923 C C . TYR A 1 368 ? -19.161 -10.864 3.061 1.00 95.50 368 TYR A C 1
ATOM 2925 O O . TYR A 1 368 ? -20.327 -11.213 2.924 1.00 95.50 368 TYR A O 1
ATOM 2933 N N . LEU A 1 369 ? -18.155 -11.751 3.034 1.00 93.56 369 LEU A N 1
ATOM 2934 C CA . LEU A 1 369 ? -18.337 -13.203 2.884 1.00 93.56 369 LEU A CA 1
ATOM 2935 C C . LEU A 1 369 ? -18.477 -13.915 4.235 1.00 93.56 369 LEU A C 1
ATOM 2937 O O . LEU A 1 369 ? -19.304 -14.810 4.377 1.00 93.56 369 LEU A O 1
ATOM 2941 N N . SER A 1 370 ? -17.652 -13.554 5.221 1.00 91.56 370 SER A N 1
ATOM 2942 C CA . SER A 1 370 ? -17.636 -14.180 6.546 1.00 91.56 370 SER A CA 1
ATOM 2943 C C . SER A 1 370 ? -18.707 -13.611 7.474 1.00 91.56 370 SER A C 1
ATOM 2945 O O . SER A 1 370 ? -19.250 -14.339 8.302 1.00 91.56 370 SER A O 1
ATOM 2947 N N . SER A 1 371 ? -19.014 -12.320 7.348 1.00 93.06 371 SER A N 1
ATOM 2948 C CA . SER A 1 371 ? -19.892 -11.589 8.261 1.00 93.06 371 SER A CA 1
ATOM 2949 C C . SER A 1 371 ? -20.669 -10.465 7.543 1.00 93.06 371 SER A C 1
ATOM 2951 O O . SER A 1 371 ? -20.473 -9.290 7.867 1.00 93.06 371 SER A O 1
ATOM 2953 N N . PRO A 1 372 ? -21.560 -10.792 6.583 1.00 94.50 372 PRO A N 1
ATOM 2954 C CA . PRO A 1 372 ? -22.257 -9.805 5.744 1.00 94.50 372 PRO A CA 1
ATOM 2955 C C . PRO A 1 372 ? -23.084 -8.794 6.547 1.00 94.50 372 PRO A C 1
ATOM 2957 O O . PRO A 1 372 ? -23.000 -7.594 6.299 1.00 94.50 372 PRO A O 1
ATOM 2960 N N . ASN A 1 373 ? -23.813 -9.275 7.558 1.00 94.62 373 ASN A N 1
ATOM 2961 C CA . ASN A 1 373 ? -24.770 -8.489 8.347 1.00 94.62 373 ASN A CA 1
ATOM 2962 C C . ASN A 1 373 ? -24.134 -7.703 9.508 1.00 94.62 373 ASN A C 1
ATOM 2964 O O . ASN A 1 373 ? -24.841 -7.033 10.263 1.00 94.62 373 ASN A O 1
ATOM 2968 N N . VAL A 1 374 ? -22.818 -7.809 9.708 1.00 94.81 374 VAL A N 1
ATOM 2969 C CA . VAL A 1 374 ? -22.126 -7.083 10.781 1.00 94.81 374 VAL A CA 1
ATOM 2970 C C . VAL A 1 374 ? -21.993 -5.611 10.408 1.00 94.81 374 VAL A C 1
ATOM 2972 O O . VAL A 1 374 ? -21.668 -5.269 9.271 1.00 94.81 374 VAL A O 1
ATOM 2975 N N . VAL A 1 375 ? -22.225 -4.734 11.382 1.00 95.50 375 VAL A N 1
ATOM 2976 C CA . VAL A 1 375 ? -22.122 -3.285 11.207 1.00 95.50 375 VAL A CA 1
ATOM 2977 C C . VAL A 1 375 ? -20.661 -2.845 11.223 1.00 95.50 375 VAL A C 1
ATOM 2979 O O . VAL A 1 375 ? -19.921 -3.129 12.169 1.00 95.50 375 VAL A O 1
ATOM 2982 N N . VAL A 1 376 ? -20.257 -2.094 10.198 1.00 95.56 376 VAL A N 1
ATOM 2983 C CA . VAL A 1 376 ? -18.849 -1.774 9.923 1.00 95.56 376 VAL A CA 1
ATOM 2984 C C . VAL A 1 376 ? -18.188 -0.974 11.051 1.00 95.56 376 VAL A C 1
ATOM 2986 O O . VAL A 1 376 ? -17.084 -1.316 11.474 1.00 95.56 376 VAL A O 1
ATOM 2989 N N . TRP A 1 377 ? -18.851 0.057 11.591 1.00 93.69 377 TRP A N 1
ATOM 2990 C CA . TRP A 1 377 ? -18.262 0.860 12.673 1.00 93.69 377 TRP A CA 1
ATOM 2991 C C . TRP A 1 377 ? -18.052 0.042 13.953 1.00 93.69 377 TRP A C 1
ATOM 2993 O O . TRP A 1 377 ? -17.039 0.224 14.625 1.00 93.69 377 TRP A O 1
ATOM 3003 N N . SER A 1 378 ? -18.950 -0.904 14.259 1.00 93.50 378 SER A N 1
ATOM 3004 C CA . SER A 1 378 ? -18.803 -1.783 15.428 1.00 93.50 378 SER A CA 1
ATOM 3005 C C . SER A 1 378 ? -17.588 -2.703 15.276 1.00 93.50 378 SER A C 1
ATOM 3007 O O . SER A 1 378 ? -16.778 -2.830 16.191 1.00 93.50 378 SER A O 1
ATOM 3009 N N . ALA A 1 379 ? -17.375 -3.245 14.071 1.00 93.44 379 ALA A N 1
ATOM 3010 C CA . ALA A 1 379 ? -16.192 -4.035 13.748 1.00 93.44 379 ALA A CA 1
ATOM 3011 C C . ALA A 1 379 ? -14.899 -3.207 13.843 1.00 93.44 379 ALA A C 1
ATOM 3013 O O . ALA A 1 379 ? -13.893 -3.687 14.371 1.00 93.44 379 ALA A O 1
ATOM 3014 N N . ALA A 1 380 ? -14.917 -1.952 13.381 1.00 92.75 380 ALA A N 1
ATOM 3015 C CA . ALA A 1 380 ? -13.770 -1.054 13.492 1.00 92.75 380 ALA A CA 1
ATOM 3016 C C . ALA A 1 380 ? -13.414 -0.751 14.960 1.00 92.75 380 ALA A C 1
ATOM 3018 O O . ALA A 1 380 ? -12.238 -0.805 15.322 1.00 92.75 380 ALA A O 1
ATOM 3019 N N . GLN A 1 381 ? -14.410 -0.521 15.824 1.00 90.31 381 GLN A N 1
ATOM 3020 C CA . GLN A 1 381 ? -14.193 -0.358 17.265 1.00 90.31 381 GLN A CA 1
ATOM 3021 C C . GLN A 1 381 ? -13.632 -1.636 17.909 1.00 90.31 381 GLN A C 1
ATOM 3023 O O . GLN A 1 381 ? -12.672 -1.559 18.679 1.00 90.31 381 GLN A O 1
ATOM 3028 N N . CYS A 1 382 ? -14.160 -2.817 17.561 1.00 89.50 382 CYS A N 1
ATOM 3029 C CA . CYS A 1 382 ? -13.623 -4.100 18.034 1.00 89.50 382 CYS A CA 1
ATOM 3030 C C . CYS A 1 382 ? -12.161 -4.303 17.603 1.00 89.50 382 CYS A C 1
ATOM 3032 O O . CYS A 1 382 ? -11.365 -4.837 18.369 1.00 89.50 382 CYS A O 1
ATOM 3034 N N . SER A 1 383 ? -11.788 -3.843 16.403 1.00 89.19 383 SER A N 1
ATOM 3035 C CA . SER A 1 383 ? -10.408 -3.907 15.902 1.00 89.19 383 SER A CA 1
ATOM 3036 C C . SER A 1 383 ? -9.452 -2.983 16.666 1.00 89.19 383 SER A C 1
ATOM 3038 O O . SER A 1 383 ? -8.277 -3.320 16.829 1.00 89.19 383 SER A O 1
ATOM 3040 N N . ILE A 1 384 ? -9.932 -1.824 17.141 1.00 85.50 384 ILE A N 1
ATOM 3041 C CA . ILE A 1 384 ? -9.167 -0.920 18.017 1.00 85.50 384 ILE A CA 1
ATOM 3042 C C . ILE A 1 384 ? -8.928 -1.580 19.375 1.00 85.50 384 ILE A C 1
ATOM 3044 O O . ILE A 1 384 ? -7.817 -1.490 19.884 1.00 85.50 384 ILE A O 1
ATOM 3048 N N . GLY A 1 385 ? -9.923 -2.288 19.909 1.00 83.81 385 GLY A N 1
ATOM 3049 C CA . GLY A 1 385 ? -9.820 -3.071 21.138 1.00 83.81 385 GLY A CA 1
ATOM 3050 C C . GLY A 1 385 ? -10.535 -2.438 22.333 1.00 83.81 385 GLY A C 1
ATOM 3051 O O . GLY A 1 385 ? -10.766 -1.228 22.401 1.00 83.81 385 GLY A O 1
ATOM 3052 N N . THR A 1 386 ? -10.893 -3.285 23.297 1.00 80.69 386 THR A N 1
ATOM 3053 C CA . THR A 1 386 ? -11.627 -2.895 24.507 1.00 80.69 386 THR A CA 1
ATOM 3054 C C . THR A 1 386 ? -10.711 -2.157 25.484 1.00 80.69 386 THR A C 1
ATOM 3056 O O . THR A 1 386 ? -9.620 -2.637 25.793 1.00 80.69 386 THR A O 1
ATOM 3059 N N . GLY A 1 387 ? -11.158 -1.008 26.001 1.00 71.00 387 GLY A N 1
ATOM 3060 C CA . GLY A 1 387 ? -10.431 -0.230 27.009 1.00 71.00 387 GLY A CA 1
ATOM 3061 C C . GLY A 1 387 ? -9.431 0.791 26.458 1.00 71.00 387 GLY A C 1
ATOM 3062 O O . GLY A 1 387 ? -8.778 1.457 27.255 1.00 71.00 387 GLY A O 1
ATOM 3063 N N . ILE A 1 388 ? -9.321 0.944 25.131 1.00 73.69 388 ILE A N 1
ATOM 3064 C CA . ILE A 1 388 ? -8.507 2.009 24.519 1.00 73.69 388 ILE A CA 1
ATOM 3065 C C . ILE A 1 388 ? -9.312 3.306 24.410 1.00 73.69 388 ILE A C 1
ATOM 3067 O O . ILE A 1 388 ? -9.007 4.294 25.071 1.00 73.69 388 ILE A O 1
ATOM 3071 N N . ILE A 1 389 ? -10.358 3.293 23.578 1.00 74.12 389 ILE A N 1
ATOM 3072 C CA . ILE A 1 389 ? -11.248 4.446 23.376 1.00 74.12 389 ILE A CA 1
ATOM 3073 C C . ILE A 1 389 ? -12.492 4.307 24.256 1.00 74.12 389 ILE A C 1
ATOM 3075 O O . ILE A 1 389 ? -12.805 5.178 25.065 1.00 74.12 389 ILE A O 1
ATOM 3079 N N . HIS A 1 390 ? -13.187 3.180 24.096 1.00 77.56 390 HIS A N 1
ATOM 3080 C CA . HIS A 1 390 ? -14.434 2.863 24.786 1.00 77.56 390 HIS A CA 1
ATOM 3081 C C . HIS A 1 390 ? -14.180 1.771 25.827 1.00 77.56 390 HIS A C 1
ATOM 3083 O O . HIS A 1 390 ? -13.426 0.825 25.572 1.00 77.56 390 HIS A O 1
ATOM 3089 N N . LYS A 1 391 ? -14.803 1.887 27.010 1.00 75.06 391 LYS A N 1
ATOM 3090 C CA . LYS A 1 391 ? -14.611 0.917 28.106 1.00 75.06 391 LYS A CA 1
ATOM 3091 C C . LYS A 1 391 ? -15.134 -0.467 27.743 1.00 75.06 391 LYS A C 1
ATOM 3093 O O . LYS A 1 391 ? -14.489 -1.459 28.065 1.00 75.06 391 LYS A O 1
ATOM 3098 N N . LYS A 1 392 ? -16.276 -0.524 27.058 1.00 81.38 392 LYS A N 1
ATOM 3099 C CA . LYS A 1 392 ? -16.885 -1.751 26.544 1.00 81.38 392 LYS A CA 1
ATOM 3100 C C . LYS A 1 392 ? -17.132 -1.593 25.048 1.00 81.38 392 LYS A C 1
ATOM 3102 O O . LYS A 1 392 ? -17.586 -0.540 24.611 1.00 81.38 392 LYS A O 1
ATOM 3107 N N . VAL A 1 393 ? -16.812 -2.629 24.280 1.00 85.12 393 VAL A N 1
ATOM 3108 C CA . VAL A 1 393 ? -17.021 -2.668 22.830 1.00 85.12 393 VAL A CA 1
ATOM 3109 C C . VAL A 1 393 ? -17.657 -4.002 22.484 1.00 85.12 393 VAL A C 1
ATOM 3111 O O . VAL A 1 393 ? -17.185 -5.041 22.941 1.00 85.12 393 VAL A O 1
ATOM 3114 N N . GLU A 1 394 ? -18.713 -3.967 21.681 1.00 88.38 394 GLU A N 1
ATOM 3115 C CA . GLU A 1 394 ? -19.466 -5.145 21.267 1.00 88.38 394 GLU A CA 1
ATOM 3116 C C . GLU A 1 394 ? -19.630 -5.148 19.749 1.00 88.38 394 GLU A C 1
ATOM 3118 O O . GLU A 1 394 ? -19.806 -4.101 19.123 1.00 88.38 394 GLU A O 1
ATOM 3123 N N . LEU A 1 395 ? -19.571 -6.342 19.160 1.00 90.38 395 LEU A N 1
ATOM 3124 C CA . LEU A 1 395 ? -19.799 -6.521 17.734 1.00 90.38 395 LEU A CA 1
ATOM 3125 C C . LEU A 1 395 ? -21.306 -6.557 17.479 1.00 90.38 395 LEU A C 1
ATOM 3127 O O . LEU A 1 395 ? -22.010 -7.348 18.108 1.00 90.38 395 LEU A O 1
ATOM 3131 N N . LEU A 1 396 ? -21.794 -5.726 16.559 1.00 93.12 396 LEU A N 1
ATOM 3132 C CA . LEU A 1 396 ? -23.223 -5.587 16.286 1.00 93.12 396 LEU A CA 1
ATOM 3133 C C . LEU A 1 396 ? -23.588 -6.161 14.919 1.00 93.12 396 LEU A C 1
ATOM 3135 O O . LEU A 1 396 ? -22.897 -5.943 13.922 1.00 93.12 396 LEU A O 1
ATOM 3139 N N . VAL A 1 397 ? -24.717 -6.858 14.878 1.00 93.38 397 VAL A N 1
ATOM 3140 C CA . VAL A 1 397 ? -25.342 -7.412 13.680 1.00 93.38 397 VAL A CA 1
ATOM 3141 C C . VAL A 1 397 ? -26.651 -6.693 13.433 1.00 93.38 397 VAL A C 1
ATOM 3143 O O . VAL A 1 397 ? -27.446 -6.478 14.350 1.00 93.38 397 VAL A O 1
ATOM 3146 N N . LYS A 1 398 ? -26.888 -6.350 12.174 1.00 94.31 398 LYS A N 1
ATOM 3147 C CA . LYS A 1 398 ? -28.170 -5.842 11.713 1.00 94.31 398 LYS A CA 1
ATOM 3148 C C . LYS A 1 398 ? -29.075 -7.026 11.381 1.00 94.31 398 LYS A C 1
ATOM 3150 O O . LYS A 1 398 ? -28.746 -7.842 10.523 1.00 94.31 398 LYS A O 1
ATOM 3155 N N . GLY A 1 399 ? -30.189 -7.147 12.097 1.00 90.44 399 GLY A N 1
ATOM 3156 C CA . GLY A 1 399 ? -31.215 -8.139 11.796 1.00 90.44 399 GLY A CA 1
ATOM 3157 C C . GLY A 1 399 ? -31.986 -7.798 10.518 1.00 90.44 399 GLY A C 1
ATOM 3158 O O . GLY A 1 399 ? -31.906 -6.684 9.999 1.00 90.44 399 GLY A O 1
ATOM 3159 N N . LEU A 1 400 ? -32.783 -8.751 10.029 1.00 88.31 400 LEU A N 1
ATOM 3160 C CA . LEU A 1 400 ? -33.696 -8.534 8.894 1.00 88.31 400 LEU A CA 1
ATOM 3161 C C . LEU A 1 400 ? -34.755 -7.456 9.189 1.00 88.31 400 LEU A C 1
ATOM 3163 O O . LEU A 1 400 ? -35.274 -6.821 8.280 1.00 88.31 400 LEU A O 1
ATOM 3167 N N . ASP A 1 401 ? -35.052 -7.239 10.470 1.00 88.56 401 ASP A N 1
ATOM 3168 C CA . ASP A 1 401 ? -35.916 -6.184 11.001 1.00 88.56 401 ASP A CA 1
ATOM 3169 C C . ASP A 1 401 ? -35.238 -4.801 11.042 1.00 88.56 401 ASP A C 1
ATOM 3171 O O . ASP A 1 401 ? -35.855 -3.819 11.453 1.00 88.56 401 ASP A O 1
ATOM 3175 N N . GLY A 1 402 ? -33.964 -4.711 10.647 1.00 87.06 402 GLY A N 1
ATOM 3176 C CA . GLY A 1 402 ? -33.163 -3.491 10.700 1.00 87.06 402 GLY A CA 1
ATOM 3177 C C . GLY A 1 402 ? -32.694 -3.109 12.106 1.00 87.06 402 GLY A C 1
ATOM 3178 O O . GLY A 1 402 ? -32.034 -2.080 12.259 1.00 87.06 402 GLY A O 1
ATOM 3179 N N . GLN A 1 403 ? -33.000 -3.919 13.125 1.00 91.44 403 GLN A N 1
ATOM 3180 C CA . GLN A 1 403 ? -32.580 -3.677 14.503 1.00 91.44 403 GLN A CA 1
ATOM 3181 C C . GLN A 1 403 ? -31.166 -4.198 14.746 1.00 91.44 403 GLN A C 1
ATOM 3183 O O . GLN A 1 403 ? -30.747 -5.212 14.184 1.00 91.44 403 GLN A O 1
ATOM 3188 N N . LEU A 1 404 ? -30.432 -3.499 15.610 1.00 92.12 404 LEU A N 1
ATOM 3189 C CA . LEU A 1 404 ? -29.083 -3.890 15.999 1.00 92.12 404 LEU A CA 1
ATOM 3190 C C . LEU A 1 404 ? -29.136 -4.868 17.167 1.00 92.12 404 LEU A C 1
ATOM 3192 O O . LEU A 1 404 ? -29.759 -4.588 18.190 1.00 92.12 404 LEU A O 1
ATOM 3196 N N . ARG A 1 405 ? -28.459 -6.004 17.015 1.00 92.25 405 ARG A N 1
ATOM 3197 C CA . ARG A 1 405 ? -28.324 -7.033 18.049 1.00 92.25 405 ARG A CA 1
ATOM 3198 C C . ARG A 1 405 ? -26.851 -7.406 18.222 1.00 92.25 405 ARG A C 1
ATOM 3200 O O . ARG A 1 405 ? -26.099 -7.311 17.250 1.00 92.25 405 ARG A O 1
ATOM 3207 N N . PRO A 1 406 ? -26.414 -7.824 19.417 1.00 89.00 406 PRO A N 1
ATOM 3208 C CA . PRO A 1 406 ? -25.070 -8.358 19.603 1.00 89.00 406 PRO A CA 1
ATOM 3209 C C . PRO A 1 406 ? -24.818 -9.565 18.685 1.00 89.00 406 PRO A C 1
ATOM 3211 O O . PRO A 1 406 ? -25.710 -10.381 18.469 1.00 89.00 406 PRO A O 1
ATOM 3214 N N . TYR A 1 407 ? -23.603 -9.686 18.142 1.00 83.62 407 TYR A N 1
ATOM 3215 C CA . TYR A 1 407 ? -23.194 -10.835 17.318 1.00 83.62 407 TYR A CA 1
ATOM 3216 C C . TYR A 1 407 ? -23.227 -12.153 18.104 1.00 83.62 407 TYR A C 1
ATOM 3218 O O . TYR A 1 407 ? -23.543 -13.205 17.555 1.00 83.62 407 TYR A O 1
ATOM 3226 N N . LEU A 1 408 ? -22.908 -12.087 19.397 1.00 80.88 408 LEU A N 1
ATOM 3227 C CA . LEU A 1 408 ? -23.008 -13.184 20.352 1.00 80.88 408 LEU A CA 1
ATOM 3228 C C . LEU A 1 408 ? -23.688 -12.653 21.614 1.00 80.88 408 LEU A C 1
ATOM 3230 O O . LEU A 1 408 ? -23.313 -11.590 22.103 1.00 80.88 408 LEU A O 1
ATOM 3234 N N . ASP A 1 409 ? -24.608 -13.428 22.189 1.00 68.00 409 ASP A N 1
ATOM 3235 C CA . ASP A 1 409 ? -25.317 -13.091 23.440 1.00 68.00 409 ASP A CA 1
ATOM 3236 C C . ASP A 1 409 ? -24.411 -13.146 24.695 1.00 68.00 409 ASP A C 1
ATOM 3238 O O . ASP A 1 409 ? -24.862 -12.991 25.832 1.00 68.00 409 ASP A O 1
ATOM 3242 N N . ALA A 1 410 ? -23.108 -13.382 24.511 1.00 62.00 410 ALA A N 1
ATOM 3243 C CA . ALA A 1 410 ? -22.117 -13.410 25.574 1.00 62.00 410 ALA A CA 1
ATOM 3244 C C . ALA A 1 410 ? -21.638 -11.984 25.895 1.00 62.00 410 ALA A C 1
ATOM 3246 O O . ALA A 1 410 ? -20.768 -11.437 25.222 1.00 62.00 410 ALA A O 1
ATOM 3247 N N . ASN A 1 411 ? -22.169 -11.416 26.978 1.00 58.88 411 ASN A N 1
ATOM 3248 C CA . ASN A 1 411 ? -21.913 -10.046 27.446 1.00 58.88 411 ASN A CA 1
ATOM 3249 C C . ASN A 1 411 ? -20.451 -9.701 27.817 1.00 58.88 411 ASN A C 1
ATOM 3251 O O . ASN A 1 411 ? -20.201 -8.563 28.216 1.00 58.88 411 ASN A O 1
ATOM 3255 N N . ASP A 1 412 ? -19.507 -10.639 27.691 1.00 67.50 412 ASP A N 1
ATOM 3256 C CA . ASP A 1 412 ? -18.193 -10.605 28.351 1.00 67.50 412 ASP A CA 1
ATOM 3257 C C . ASP A 1 412 ? -17.009 -10.921 27.412 1.00 67.50 412 ASP A C 1
ATOM 3259 O O . ASP A 1 412 ? -15.970 -11.434 27.840 1.00 67.50 412 ASP A O 1
ATOM 3263 N N . ILE A 1 413 ? -17.158 -10.635 26.113 1.00 76.81 413 ILE A N 1
ATOM 3264 C CA . ILE A 1 413 ? -16.054 -10.732 25.150 1.00 76.81 413 ILE A CA 1
ATOM 3265 C C . ILE A 1 413 ? -15.281 -9.414 25.155 1.00 76.81 413 ILE A C 1
ATOM 3267 O O . ILE A 1 413 ? -15.775 -8.378 24.716 1.00 76.81 413 ILE A O 1
ATOM 3271 N N . GLU A 1 414 ? -14.040 -9.463 25.623 1.00 81.75 414 GLU A N 1
ATOM 3272 C CA . GLU A 1 414 ? -13.090 -8.374 25.426 1.00 81.75 414 GLU A CA 1
ATOM 3273 C C . GLU A 1 414 ? -12.322 -8.579 24.122 1.00 81.75 414 GLU A C 1
ATOM 3275 O O . GLU A 1 414 ? -12.024 -9.709 23.744 1.00 81.75 414 GLU A O 1
ATOM 3280 N N . TYR A 1 415 ? -11.939 -7.493 23.461 1.00 83.38 415 TYR A N 1
ATOM 3281 C CA . TYR A 1 415 ? -11.151 -7.529 22.233 1.00 83.38 415 TYR A CA 1
ATOM 3282 C C . TYR A 1 415 ? -9.751 -6.973 22.473 1.00 83.38 415 TYR A C 1
ATOM 3284 O O . TYR A 1 415 ? -9.579 -5.928 23.109 1.00 83.38 415 TYR A O 1
ATOM 3292 N N . THR A 1 416 ? -8.745 -7.676 21.959 1.00 81.25 416 THR A N 1
ATOM 3293 C CA . THR A 1 416 ? -7.369 -7.178 21.884 1.00 81.25 416 THR A CA 1
ATOM 3294 C C . THR A 1 416 ? -7.231 -6.325 20.626 1.00 81.25 416 THR A C 1
ATOM 3296 O O . THR A 1 416 ? -7.764 -6.703 19.580 1.00 81.25 416 THR A O 1
ATOM 3299 N N . PRO A 1 417 ? -6.489 -5.208 20.681 1.00 76.38 417 PRO A N 1
ATOM 3300 C CA . PRO A 1 417 ? -6.145 -4.445 19.490 1.00 76.38 417 PRO A CA 1
ATOM 3301 C C . PRO A 1 417 ? -5.528 -5.346 18.418 1.00 76.38 417 PRO A C 1
ATOM 3303 O O . PRO A 1 417 ? -4.574 -6.082 18.683 1.00 76.38 417 PRO A O 1
ATOM 3306 N N . ALA A 1 418 ? -6.034 -5.271 17.187 1.00 68.50 418 ALA A N 1
ATOM 3307 C CA . ALA A 1 418 ? -5.629 -6.185 16.115 1.00 68.50 418 ALA A CA 1
ATOM 3308 C C . ALA A 1 418 ? -4.129 -6.106 15.760 1.00 68.50 418 ALA A C 1
ATOM 3310 O O . ALA A 1 418 ? -3.575 -7.028 15.170 1.00 68.50 418 ALA A O 1
ATOM 3311 N N . ASN A 1 419 ? -3.454 -5.010 16.119 1.00 67.12 419 ASN A N 1
ATOM 3312 C CA . ASN A 1 419 ? -2.016 -4.817 15.920 1.0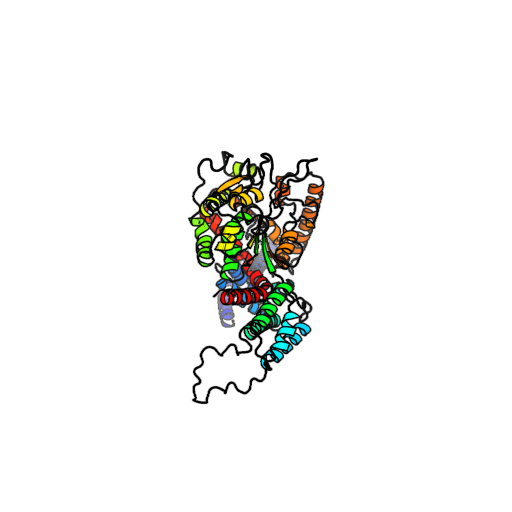0 67.12 419 ASN A CA 1
ATOM 3313 C C . ASN A 1 419 ? -1.130 -5.487 16.989 1.00 67.12 419 ASN A C 1
ATOM 3315 O O . ASN A 1 419 ? 0.076 -5.579 16.774 1.00 67.12 419 ASN A O 1
ATOM 3319 N N . GLN A 1 420 ? -1.707 -5.905 18.118 1.00 65.19 420 GLN A N 1
ATOM 3320 C CA . GLN A 1 420 ? -1.041 -6.587 19.237 1.00 65.19 420 GLN A CA 1
ATOM 3321 C C . GLN A 1 420 ? -1.430 -8.066 19.326 1.00 65.19 420 GLN A C 1
ATOM 3323 O O . GLN A 1 420 ? -0.949 -8.786 20.199 1.00 65.19 420 GLN A O 1
ATOM 3328 N N . ALA A 1 421 ? -2.328 -8.513 18.450 1.00 61.06 421 ALA A N 1
ATOM 3329 C CA . ALA A 1 421 ? -2.767 -9.889 18.394 1.00 61.06 421 ALA A CA 1
ATOM 3330 C C . ALA A 1 421 ? -1.586 -10.812 18.059 1.00 61.06 421 ALA A C 1
ATOM 3332 O O . ALA A 1 421 ? -1.040 -10.773 16.955 1.00 61.06 421 ALA A O 1
ATOM 3333 N N . VAL A 1 422 ? -1.206 -11.642 19.030 1.00 60.22 422 VAL A N 1
ATOM 3334 C CA . VAL A 1 422 ? -0.306 -12.775 18.821 1.00 60.22 422 VAL A CA 1
ATOM 3335 C C . VAL A 1 422 ? -1.186 -13.976 18.505 1.00 60.22 422 VAL A C 1
ATOM 3337 O O . VAL A 1 422 ? -1.919 -14.456 19.368 1.00 60.22 422 VAL A O 1
ATOM 3340 N N . TYR A 1 423 ? -1.149 -14.417 17.253 1.00 62.62 423 TYR A N 1
ATOM 3341 C CA . TYR A 1 423 ? -1.861 -15.612 16.808 1.00 62.62 423 TYR A CA 1
ATOM 3342 C C . TYR A 1 423 ? -1.027 -16.845 17.161 1.00 62.62 423 TYR A C 1
ATOM 3344 O O . TYR A 1 423 ? 0.193 -16.828 16.994 1.00 62.62 423 TYR A O 1
ATOM 3352 N N . ALA A 1 424 ? -1.669 -17.886 17.695 1.00 50.53 424 ALA A N 1
ATOM 3353 C CA . ALA A 1 424 ? -0.979 -19.107 18.110 1.00 50.53 424 ALA A CA 1
ATOM 3354 C C . ALA A 1 424 ? -0.473 -19.922 16.905 1.00 50.53 424 ALA A C 1
ATOM 3356 O O . ALA A 1 424 ? 0.555 -20.588 17.006 1.00 50.53 424 ALA A O 1
ATOM 3357 N N . ASP A 1 425 ? -1.175 -19.831 15.770 1.00 58.84 425 ASP A N 1
ATOM 3358 C CA . ASP A 1 425 ? -0.816 -20.440 14.487 1.00 58.84 425 ASP A CA 1
ATOM 3359 C C . ASP A 1 425 ? -0.808 -19.371 13.374 1.00 58.84 425 ASP A C 1
ATOM 3361 O O . ASP A 1 425 ? -1.690 -18.510 13.300 1.00 58.84 425 ASP A O 1
ATOM 3365 N N . ASP A 1 426 ? 0.160 -19.445 12.458 1.00 60.84 426 ASP A N 1
ATOM 3366 C CA . ASP A 1 426 ? 0.234 -18.594 11.261 1.00 60.84 426 ASP A CA 1
ATOM 3367 C C . ASP A 1 426 ? -0.999 -18.765 10.353 1.00 60.84 426 ASP A C 1
ATOM 3369 O O . ASP A 1 426 ? -1.376 -17.845 9.611 1.00 60.84 426 ASP A O 1
ATOM 3373 N N . ARG A 1 427 ? -1.661 -19.930 10.430 1.00 59.25 427 ARG A N 1
ATOM 3374 C CA . ARG A 1 427 ? -2.934 -20.209 9.742 1.00 59.25 427 ARG A CA 1
ATOM 3375 C C . ARG A 1 427 ? -4.102 -19.387 10.278 1.00 59.25 427 ARG A C 1
ATOM 3377 O O . ARG A 1 427 ? -5.014 -19.073 9.522 1.00 59.25 427 ARG A O 1
ATOM 3384 N N . GLU A 1 428 ? -4.068 -19.009 11.552 1.00 65.94 428 GLU A N 1
ATOM 3385 C CA . GLU A 1 428 ? -5.102 -18.172 12.171 1.00 65.94 428 GLU A CA 1
ATOM 3386 C C . GLU A 1 428 ? -4.890 -16.683 11.887 1.00 65.94 428 GLU A C 1
ATOM 3388 O O . GLU A 1 428 ? -5.763 -15.859 12.185 1.00 65.94 428 GLU A O 1
ATOM 3393 N N . SER A 1 429 ? -3.749 -16.324 11.285 1.00 77.62 429 SER A N 1
ATOM 3394 C CA . SER A 1 429 ? -3.465 -14.937 10.968 1.00 77.62 429 SER A CA 1
ATOM 3395 C C . SER A 1 429 ? -4.501 -14.383 9.974 1.00 77.62 429 SER A C 1
ATOM 3397 O O . SER A 1 429 ? -4.866 -15.036 8.986 1.00 77.62 429 SER A O 1
ATOM 3399 N N . PRO A 1 430 ? -4.967 -13.140 10.184 1.00 82.38 430 PRO A N 1
ATOM 3400 C CA . PRO A 1 430 ? -5.970 -12.519 9.327 1.00 82.38 430 PRO A CA 1
ATOM 3401 C C . PRO A 1 430 ? -5.475 -12.375 7.886 1.00 82.38 430 PRO A C 1
ATOM 3403 O O . PRO A 1 430 ? -6.275 -12.355 6.955 1.00 82.38 430 PRO A O 1
ATOM 3406 N N . TYR A 1 431 ? -4.158 -12.304 7.688 1.00 84.94 431 TYR A N 1
ATOM 3407 C CA . TYR A 1 431 ? -3.541 -12.174 6.376 1.00 84.94 431 TYR A CA 1
ATOM 3408 C C . TYR A 1 431 ? -3.530 -13.488 5.597 1.00 84.94 431 TYR A C 1
ATOM 3410 O O . TYR A 1 431 ? -3.860 -13.477 4.414 1.00 84.94 431 TYR A O 1
ATOM 3418 N N . THR A 1 432 ? -3.245 -14.623 6.246 1.00 86.00 432 THR A N 1
ATOM 3419 C CA . THR A 1 432 ? -3.414 -15.942 5.612 1.00 86.00 432 THR A CA 1
ATOM 3420 C C . THR A 1 432 ? -4.870 -16.125 5.191 1.00 86.00 432 THR A C 1
ATOM 3422 O O . THR A 1 432 ? -5.143 -16.466 4.040 1.00 86.00 432 THR A O 1
ATOM 3425 N N . ARG A 1 433 ? -5.820 -15.770 6.066 1.00 87.88 433 ARG A N 1
ATOM 3426 C CA . ARG A 1 433 ? -7.248 -15.849 5.739 1.00 87.88 433 ARG A CA 1
ATOM 3427 C C . ARG A 1 433 ? -7.653 -14.921 4.589 1.00 87.88 433 ARG A C 1
ATOM 3429 O O . ARG A 1 433 ? -8.473 -15.296 3.756 1.00 87.88 433 ARG A O 1
ATOM 3436 N N . LEU A 1 434 ? -7.066 -13.728 4.516 1.00 90.50 434 LEU A N 1
ATOM 3437 C CA . LEU A 1 434 ? -7.269 -12.783 3.417 1.00 90.50 434 LEU A CA 1
ATOM 3438 C C . LEU A 1 434 ? -6.754 -13.350 2.081 1.00 90.50 434 LEU A C 1
ATOM 3440 O O . LEU A 1 434 ? -7.456 -13.264 1.071 1.00 90.50 434 LEU A O 1
ATOM 3444 N N . SER A 1 435 ? -5.567 -13.969 2.084 1.00 90.00 435 SER A N 1
ATOM 3445 C CA . SER A 1 435 ? -5.019 -14.703 0.935 1.00 90.00 435 SER A CA 1
ATOM 3446 C C . SER A 1 435 ? -5.938 -15.833 0.481 1.00 90.00 435 SER A C 1
ATOM 3448 O O . SER A 1 435 ? -6.190 -15.951 -0.715 1.00 90.00 435 SER A O 1
ATOM 3450 N N . GLU A 1 436 ? -6.461 -16.632 1.413 1.00 89.69 436 GLU A N 1
ATOM 3451 C CA . GLU A 1 436 ? -7.349 -17.760 1.109 1.00 89.69 436 GLU A CA 1
ATOM 3452 C C . GLU A 1 436 ? -8.683 -17.316 0.503 1.00 89.69 436 GLU A C 1
ATOM 3454 O O . GLU A 1 436 ? -9.124 -17.879 -0.496 1.00 89.69 436 GLU A O 1
ATOM 3459 N N . LEU A 1 437 ? -9.330 -16.305 1.092 1.00 91.75 437 LEU A N 1
ATOM 3460 C CA . LEU A 1 437 ? -10.671 -15.886 0.679 1.00 91.75 437 LEU A CA 1
ATOM 3461 C C . LEU A 1 437 ? -10.682 -15.148 -0.664 1.00 91.75 437 LEU A C 1
ATOM 3463 O O . LEU A 1 437 ? -11.640 -15.283 -1.422 1.00 91.75 437 LEU A O 1
ATOM 3467 N N . PHE A 1 438 ? -9.637 -14.370 -0.963 1.00 92.12 438 PHE A N 1
ATOM 3468 C CA . PHE A 1 438 ? -9.615 -13.496 -2.142 1.00 92.12 438 PHE A CA 1
ATOM 3469 C C . PHE A 1 438 ? -8.450 -13.756 -3.103 1.00 92.12 438 PHE A C 1
ATOM 3471 O O . PHE A 1 438 ? -8.211 -12.938 -3.988 1.00 92.12 438 PHE A O 1
ATOM 3478 N N . ASN A 1 439 ? -7.732 -14.876 -2.958 1.00 92.00 439 ASN A N 1
ATOM 3479 C CA . ASN A 1 439 ? -6.580 -15.230 -3.798 1.00 92.00 439 ASN A CA 1
ATOM 3480 C C . ASN A 1 439 ? -5.522 -14.103 -3.855 1.00 92.00 439 ASN A C 1
ATOM 3482 O O . ASN A 1 439 ? -4.982 -13.757 -4.913 1.00 92.00 439 ASN A O 1
ATOM 3486 N N . VAL A 1 440 ? -5.259 -13.483 -2.700 1.00 91.81 440 VAL A N 1
ATOM 3487 C CA . VAL A 1 440 ? -4.291 -12.384 -2.582 1.00 91.81 440 VAL A CA 1
ATOM 3488 C C . VAL A 1 440 ? -2.882 -12.954 -2.531 1.00 91.81 440 VAL A C 1
ATOM 3490 O O . VAL A 1 440 ? -2.559 -13.746 -1.645 1.00 91.81 440 VAL A O 1
ATOM 3493 N N . ASN A 1 441 ? -2.026 -12.511 -3.450 1.00 90.69 441 ASN A N 1
ATOM 3494 C CA . ASN A 1 441 ? -0.616 -12.909 -3.507 1.00 90.69 441 ASN A CA 1
ATOM 3495 C C . ASN A 1 441 ? 0.367 -11.728 -3.449 1.00 90.69 441 ASN A C 1
ATOM 3497 O O . ASN A 1 441 ? 1.579 -11.936 -3.341 1.00 90.69 441 ASN A O 1
ATOM 3501 N N . ASN A 1 442 ? -0.145 -10.497 -3.510 1.00 91.25 442 ASN A N 1
ATOM 3502 C CA . ASN A 1 442 ? 0.632 -9.268 -3.441 1.00 91.25 442 ASN A CA 1
ATOM 3503 C C . ASN A 1 442 ? 0.020 -8.313 -2.414 1.00 91.25 442 ASN A C 1
ATOM 3505 O O . ASN A 1 442 ? -1.190 -8.099 -2.378 1.00 91.25 442 ASN A O 1
ATOM 3509 N N . TYR A 1 443 ? 0.879 -7.717 -1.596 1.00 91.44 443 TYR A N 1
ATOM 3510 C CA . TYR A 1 443 ? 0.475 -6.862 -0.491 1.00 91.44 443 TYR A CA 1
ATOM 3511 C C . TYR A 1 443 ? 1.084 -5.471 -0.631 1.00 91.44 443 TYR A C 1
ATOM 3513 O O . TYR A 1 443 ? 2.303 -5.315 -0.720 1.00 91.44 443 TYR A O 1
ATOM 3521 N N . ILE A 1 444 ? 0.246 -4.440 -0.594 1.00 91.56 444 ILE A N 1
ATOM 3522 C CA . ILE A 1 444 ? 0.694 -3.065 -0.370 1.00 91.56 444 ILE A CA 1
ATOM 3523 C C . ILE A 1 444 ? 0.466 -2.792 1.108 1.00 91.56 444 ILE A C 1
ATOM 3525 O O . ILE A 1 444 ? -0.671 -2.649 1.543 1.00 91.56 444 ILE A O 1
ATOM 3529 N N . VAL A 1 445 ? 1.532 -2.780 1.902 1.00 88.25 445 VAL A N 1
ATOM 3530 C CA . VAL A 1 445 ? 1.431 -2.616 3.353 1.00 88.25 445 VAL A CA 1
ATOM 3531 C C . VAL A 1 445 ? 1.762 -1.179 3.698 1.00 88.25 445 VAL A C 1
ATOM 3533 O O . VAL A 1 445 ? 2.899 -0.733 3.591 1.00 88.25 445 VAL A O 1
ATOM 3536 N N . SER A 1 446 ? 0.759 -0.446 4.137 1.00 87.62 446 SER A N 1
ATOM 3537 C CA . SER A 1 446 ? 0.919 0.910 4.621 1.00 87.62 446 SER A CA 1
ATOM 3538 C C . SER A 1 446 ? 1.060 0.846 6.142 1.00 87.62 446 SER A C 1
ATOM 3540 O O . SER A 1 446 ? 0.117 0.482 6.846 1.00 87.62 446 SER A O 1
ATOM 3542 N N . VAL A 1 447 ? 2.248 1.177 6.645 1.00 82.56 447 VAL A N 1
ATOM 3543 C CA . VAL A 1 447 ? 2.590 1.069 8.066 1.00 82.56 447 VAL A CA 1
ATOM 3544 C C . VAL A 1 447 ? 2.712 2.472 8.652 1.00 82.56 447 VAL A C 1
ATOM 3546 O O . VAL A 1 447 ? 3.687 3.176 8.397 1.00 82.56 447 VAL A O 1
ATOM 3549 N N . ALA A 1 448 ? 1.753 2.878 9.487 1.00 71.00 448 ALA A N 1
ATOM 3550 C CA . ALA A 1 448 ? 1.739 4.185 10.158 1.00 71.00 448 ALA A CA 1
ATOM 3551 C C . ALA A 1 448 ? 2.680 4.230 11.379 1.00 71.00 448 ALA A C 1
ATOM 3553 O O . ALA A 1 448 ? 2.285 4.526 12.504 1.00 71.00 448 ALA A O 1
ATOM 3554 N N . ARG A 1 449 ? 3.951 3.879 11.170 1.00 71.56 449 ARG A N 1
ATOM 3555 C CA . ARG A 1 449 ? 4.959 3.789 12.230 1.00 71.56 449 ARG A CA 1
ATOM 3556 C C . ARG A 1 449 ? 6.242 4.479 11.768 1.00 71.56 449 ARG A C 1
ATOM 3558 O O . ARG A 1 449 ? 7.148 3.823 11.257 1.00 71.56 449 ARG A O 1
ATOM 3565 N N . PRO A 1 450 ? 6.352 5.804 11.935 1.00 57.81 450 PRO A N 1
ATOM 3566 C CA . PRO A 1 450 ? 7.469 6.578 11.403 1.00 57.81 450 PRO A CA 1
ATOM 3567 C C . PRO A 1 450 ? 8.797 6.229 12.062 1.00 57.81 450 PRO A C 1
ATOM 3569 O O . PRO A 1 450 ? 9.853 6.450 11.476 1.00 57.81 450 PRO A O 1
ATOM 3572 N N . TYR A 1 451 ? 8.779 5.613 13.248 1.00 61.44 451 TYR A N 1
ATOM 3573 C CA . TYR A 1 451 ? 9.992 5.015 13.763 1.00 61.44 451 TYR A CA 1
ATOM 3574 C C . TYR A 1 451 ? 10.504 3.958 12.786 1.00 61.44 451 TYR A C 1
ATOM 3576 O O . TYR A 1 451 ? 11.698 3.970 12.569 1.00 61.44 451 TYR A O 1
ATOM 3584 N N . PHE A 1 452 ? 9.719 3.090 12.140 1.00 59.28 452 PHE A N 1
ATOM 3585 C CA . PHE A 1 452 ? 10.246 2.109 11.167 1.00 59.28 452 PHE A CA 1
ATOM 3586 C C . PHE A 1 452 ? 10.853 2.725 9.897 1.00 59.28 452 PHE A C 1
ATOM 3588 O O . PHE A 1 452 ? 11.588 2.036 9.182 1.00 59.28 452 PHE A O 1
ATOM 3595 N N . ALA A 1 453 ? 10.622 4.016 9.645 1.00 56.88 453 ALA A N 1
ATOM 3596 C CA . ALA A 1 453 ? 11.064 4.712 8.444 1.00 56.88 453 ALA A CA 1
ATOM 3597 C C . ALA A 1 453 ? 12.570 4.514 8.152 1.00 56.88 453 ALA A C 1
ATOM 3599 O O . ALA A 1 453 ? 12.898 4.075 7.058 1.00 56.88 453 ALA A O 1
ATOM 3600 N N . PRO A 1 454 ? 13.529 4.689 9.084 1.00 53.97 454 PRO A N 1
ATOM 3601 C CA . PRO A 1 454 ? 14.952 4.517 8.783 1.00 53.97 454 PRO A CA 1
ATOM 3602 C C . PRO A 1 454 ? 15.362 3.069 8.455 1.00 53.97 454 PRO A C 1
ATOM 3604 O O . PRO A 1 454 ? 16.371 2.875 7.779 1.00 53.97 454 PRO A O 1
ATOM 3607 N N . ILE A 1 455 ? 14.610 2.059 8.920 1.00 53.50 455 ILE A N 1
ATOM 3608 C CA . ILE A 1 455 ? 14.882 0.642 8.623 1.00 53.50 455 ILE A CA 1
ATOM 3609 C C . ILE A 1 455 ? 14.324 0.290 7.242 1.00 53.50 455 ILE A C 1
ATOM 3611 O O . ILE A 1 455 ? 15.079 -0.150 6.376 1.00 53.50 455 ILE A O 1
ATOM 3615 N N . LEU A 1 456 ? 13.027 0.520 7.024 1.00 53.12 456 LEU A N 1
ATOM 3616 C CA . LEU A 1 456 ? 12.322 0.106 5.807 1.00 53.12 456 LEU A CA 1
ATOM 3617 C C . LEU A 1 456 ? 12.636 1.012 4.611 1.00 53.12 456 LEU A C 1
ATOM 3619 O O . LEU A 1 456 ? 12.793 0.532 3.493 1.00 53.12 456 LEU A O 1
ATOM 3623 N N . LEU A 1 457 ? 12.848 2.313 4.829 1.00 51.69 457 LEU A N 1
ATOM 3624 C CA . LEU A 1 457 ? 13.237 3.226 3.750 1.00 51.69 457 LEU A CA 1
ATOM 3625 C C . LEU A 1 457 ? 14.673 2.994 3.273 1.00 51.69 457 LEU A C 1
ATOM 3627 O O . LEU A 1 457 ? 15.034 3.496 2.211 1.00 51.69 457 LEU A O 1
ATOM 3631 N N . SER A 1 458 ? 15.500 2.227 3.999 1.00 47.41 458 SER A N 1
ATOM 3632 C CA . SER A 1 458 ? 16.792 1.789 3.452 1.00 47.41 458 SER A CA 1
ATOM 3633 C C . SER A 1 458 ? 16.626 0.885 2.224 1.00 47.41 458 SER A C 1
ATOM 3635 O O . SER A 1 458 ? 17.510 0.864 1.368 1.00 47.41 458 SER A O 1
ATOM 3637 N N . ASP A 1 459 ? 15.458 0.247 2.091 1.00 50.50 459 ASP A N 1
ATOM 3638 C CA . ASP A 1 459 ? 15.102 -0.614 0.968 1.00 50.50 459 ASP A CA 1
ATOM 3639 C C . ASP A 1 459 ? 14.335 0.120 -0.141 1.00 50.50 459 ASP A C 1
ATOM 3641 O O . ASP A 1 459 ? 14.096 -0.497 -1.175 1.00 50.50 459 ASP A O 1
ATOM 3645 N N . PHE A 1 460 ? 13.990 1.407 0.031 1.00 50.59 460 PHE A N 1
ATOM 3646 C CA . PHE A 1 460 ? 13.244 2.212 -0.958 1.00 50.59 460 PHE A CA 1
ATOM 3647 C C . PHE A 1 460 ? 13.864 3.580 -1.296 1.00 50.59 460 PHE A C 1
ATOM 3649 O O . PHE A 1 460 ? 13.390 4.278 -2.190 1.00 50.59 460 PHE A O 1
ATOM 3656 N N . LYS A 1 461 ? 14.946 3.995 -0.617 1.00 52.69 461 LYS A N 1
ATOM 3657 C CA . LYS A 1 461 ? 15.595 5.291 -0.866 1.00 52.69 461 LYS A CA 1
ATOM 3658 C C . LYS A 1 461 ? 17.020 5.205 -1.393 1.00 52.69 461 LYS A C 1
ATOM 3660 O O . LYS A 1 461 ? 17.929 4.676 -0.755 1.00 52.69 461 LYS A O 1
ATOM 3665 N N . TYR A 1 462 ? 17.236 6.019 -2.419 1.00 50.94 462 TYR A N 1
ATOM 3666 C CA . TYR A 1 462 ? 18.481 6.610 -2.930 1.00 50.94 462 TYR A CA 1
ATOM 3667 C C . TYR A 1 462 ? 19.497 7.074 -1.873 1.00 50.94 462 TYR A C 1
ATOM 3669 O O . TYR A 1 462 ? 20.687 7.208 -2.162 1.00 50.94 462 TYR A O 1
ATOM 3677 N N . ARG A 1 463 ? 19.044 7.343 -0.639 1.00 49.34 463 ARG A N 1
ATOM 3678 C CA . ARG A 1 463 ? 19.866 7.862 0.467 1.00 49.34 463 ARG A CA 1
ATOM 3679 C C . ARG A 1 463 ? 20.749 6.791 1.131 1.00 49.34 463 ARG A C 1
ATOM 3681 O O . ARG A 1 463 ? 21.711 7.153 1.804 1.00 49.34 463 ARG A O 1
ATOM 3688 N N . ALA A 1 464 ? 20.466 5.496 0.961 1.00 45.50 464 ALA A N 1
ATOM 3689 C CA . ALA A 1 464 ? 20.976 4.467 1.878 1.00 45.50 464 ALA A CA 1
ATOM 3690 C C . ALA A 1 464 ? 22.304 3.781 1.493 1.00 45.50 464 ALA A C 1
ATOM 3692 O O . ALA A 1 464 ? 22.862 3.034 2.295 1.00 45.50 464 ALA A O 1
ATOM 3693 N N . ALA A 1 465 ? 22.870 4.009 0.305 1.00 48.72 465 ALA A N 1
ATOM 3694 C CA . ALA A 1 465 ? 23.928 3.107 -0.167 1.00 48.72 465 ALA A CA 1
ATOM 3695 C C . ALA A 1 465 ? 25.358 3.380 0.358 1.00 48.72 465 ALA A C 1
ATOM 3697 O O . ALA A 1 465 ? 26.203 2.488 0.249 1.00 48.72 465 ALA A O 1
ATOM 3698 N N . LYS A 1 466 ? 25.695 4.557 0.915 1.00 53.50 466 LYS A N 1
ATOM 3699 C CA . LYS A 1 466 ? 27.129 4.927 1.053 1.00 53.50 466 LYS A CA 1
ATOM 3700 C C . LYS A 1 466 ? 27.652 5.386 2.417 1.00 53.50 466 LYS A C 1
ATOM 3702 O O . LYS A 1 466 ? 28.868 5.421 2.566 1.00 53.50 466 LYS A O 1
ATOM 3707 N N . SER A 1 467 ? 26.826 5.689 3.423 1.00 64.00 467 SER A N 1
ATOM 3708 C CA . SER A 1 467 ? 27.358 6.230 4.690 1.00 64.00 467 SER A CA 1
ATOM 3709 C C . SER A 1 467 ? 27.432 5.185 5.805 1.00 64.00 467 SER A C 1
ATOM 3711 O O . SER A 1 467 ? 26.415 4.608 6.188 1.00 64.00 467 SER A O 1
ATOM 3713 N N . PHE A 1 468 ? 28.621 4.981 6.381 1.00 70.38 468 PHE A N 1
ATOM 3714 C CA . PHE A 1 468 ? 28.860 4.091 7.529 1.00 70.38 468 PHE A CA 1
ATOM 3715 C C . PHE A 1 468 ? 27.885 4.350 8.692 1.00 70.38 468 PHE A C 1
ATOM 3717 O O . PHE A 1 468 ? 27.373 3.407 9.290 1.00 70.38 468 PHE A O 1
ATOM 3724 N N . LYS A 1 469 ? 27.526 5.622 8.927 1.00 67.62 469 LYS A N 1
ATOM 3725 C CA . LYS A 1 469 ? 26.553 6.035 9.953 1.00 67.62 469 LYS A CA 1
ATOM 3726 C C . LYS A 1 469 ? 25.191 5.356 9.785 1.00 67.62 469 LYS A C 1
ATOM 3728 O O . LYS A 1 469 ? 24.605 4.911 10.763 1.00 67.62 469 LYS A O 1
ATOM 3733 N N . THR A 1 470 ? 24.707 5.236 8.547 1.00 68.19 470 THR A N 1
ATOM 3734 C CA . THR A 1 470 ? 23.405 4.606 8.258 1.00 68.19 470 THR A CA 1
ATOM 3735 C C . THR A 1 470 ? 23.429 3.098 8.494 1.00 68.19 470 THR A C 1
ATOM 3737 O O . THR A 1 470 ? 22.467 2.551 9.023 1.00 68.19 470 THR A O 1
ATOM 3740 N N . ARG A 1 471 ? 24.549 2.430 8.183 1.00 73.06 471 ARG A N 1
ATOM 3741 C CA . ARG A 1 471 ? 24.721 0.993 8.451 1.00 73.06 471 ARG A CA 1
ATOM 3742 C C . ARG A 1 471 ? 24.827 0.715 9.946 1.00 73.06 471 ARG A C 1
ATOM 3744 O O . ARG A 1 471 ? 24.166 -0.193 10.430 1.00 73.06 471 ARG A O 1
ATOM 3751 N N . PHE A 1 472 ? 25.601 1.520 10.672 1.00 77.50 472 PHE A N 1
ATOM 3752 C CA . PHE A 1 472 ? 25.721 1.403 12.123 1.00 77.50 472 PHE A CA 1
ATOM 3753 C C . PHE A 1 472 ? 24.373 1.621 12.820 1.00 77.50 472 PHE A C 1
ATOM 3755 O O . PHE A 1 472 ? 23.964 0.789 13.620 1.00 77.50 472 PHE A O 1
ATOM 3762 N N . LEU A 1 473 ? 23.637 2.675 12.447 1.00 70.94 473 LEU A N 1
ATOM 3763 C CA . LEU A 1 473 ? 22.303 2.944 12.989 1.00 70.94 473 LEU A CA 1
ATOM 3764 C C . LEU A 1 473 ? 21.301 1.821 12.672 1.00 70.94 473 LEU A C 1
ATOM 3766 O O . LEU A 1 473 ? 20.434 1.523 13.488 1.00 70.94 473 LEU A O 1
ATOM 3770 N N . LYS A 1 474 ? 21.415 1.182 11.499 1.00 71.88 474 LYS A N 1
ATOM 3771 C CA . LYS A 1 474 ? 20.606 0.006 11.150 1.00 71.88 474 LYS A CA 1
ATOM 3772 C C . LYS A 1 474 ? 20.938 -1.179 12.063 1.00 71.88 474 LYS A C 1
ATOM 3774 O O . LYS A 1 474 ? 20.021 -1.803 12.581 1.00 71.88 474 LYS A O 1
ATOM 3779 N N . LEU A 1 475 ? 22.223 -1.456 12.297 1.00 80.19 475 LEU A N 1
ATOM 3780 C CA . LEU A 1 475 ? 22.669 -2.562 13.154 1.00 80.19 475 LEU A CA 1
ATOM 3781 C C . LEU A 1 475 ? 22.241 -2.388 14.613 1.00 80.19 475 LEU A C 1
ATOM 3783 O O . LEU A 1 475 ? 21.615 -3.287 15.165 1.00 80.19 475 LEU A O 1
ATOM 3787 N N . THR A 1 476 ? 22.528 -1.233 15.226 1.00 75.44 476 THR A N 1
ATOM 3788 C CA . THR A 1 476 ? 22.163 -0.973 16.632 1.00 75.44 476 THR A CA 1
ATOM 3789 C C . THR A 1 476 ? 20.668 -1.116 16.861 1.00 75.44 476 THR A C 1
ATOM 3791 O O . THR A 1 476 ? 20.218 -1.569 17.910 1.00 75.44 476 THR A O 1
ATOM 3794 N N . ARG A 1 477 ? 19.887 -0.745 15.852 1.00 69.50 477 ARG A N 1
ATOM 3795 C CA . ARG A 1 477 ? 18.445 -0.784 15.927 1.00 69.50 477 ARG A CA 1
ATOM 3796 C C . ARG A 1 477 ? 17.855 -2.177 15.730 1.00 69.50 477 ARG A C 1
ATOM 3798 O O . ARG A 1 477 ? 16.904 -2.505 16.431 1.00 69.50 477 ARG A O 1
ATOM 3805 N N . LEU A 1 478 ? 18.403 -2.975 14.813 1.00 73.81 478 LEU A N 1
ATOM 3806 C CA . LEU A 1 478 ? 18.018 -4.383 14.673 1.00 73.81 478 LEU A CA 1
ATOM 3807 C C . LEU A 1 478 ? 18.287 -5.146 15.975 1.00 73.81 478 LEU A C 1
ATOM 3809 O O . LEU A 1 478 ? 17.434 -5.901 16.425 1.00 73.81 478 LEU A O 1
ATOM 3813 N N . GLU A 1 479 ? 19.421 -4.873 16.623 1.00 83.12 479 GLU A N 1
ATOM 3814 C CA . GLU A 1 479 ? 19.755 -5.446 17.929 1.00 83.12 479 GLU A CA 1
ATOM 3815 C C . GLU A 1 479 ? 18.781 -4.987 19.027 1.00 83.12 479 GLU A C 1
ATOM 3817 O O . GLU A 1 479 ? 18.316 -5.798 19.824 1.00 83.12 479 GLU A O 1
ATOM 3822 N N . LEU A 1 480 ? 18.419 -3.697 19.059 1.00 77.44 480 LEU A N 1
ATOM 3823 C CA . LEU A 1 480 ? 17.440 -3.177 20.017 1.00 77.44 480 LEU A CA 1
ATOM 3824 C C . LEU A 1 480 ? 16.065 -3.835 19.838 1.00 77.44 480 LEU A C 1
ATOM 3826 O O . LEU A 1 480 ? 15.452 -4.237 20.820 1.00 77.44 480 LEU A O 1
ATOM 3830 N N . GLN A 1 481 ? 15.594 -3.962 18.597 1.00 71.81 481 GLN A N 1
ATOM 3831 C CA . GLN A 1 481 ? 14.321 -4.611 18.280 1.00 71.81 481 GLN A CA 1
ATOM 3832 C C . GLN A 1 481 ? 14.341 -6.087 18.680 1.00 71.81 481 GLN A C 1
ATOM 3834 O O . GLN A 1 481 ? 13.415 -6.562 19.331 1.00 71.81 481 GLN A O 1
ATOM 3839 N N . TYR A 1 482 ? 15.426 -6.792 18.360 1.00 75.38 482 TYR A N 1
ATOM 3840 C CA . TYR A 1 482 ? 15.605 -8.182 18.757 1.00 75.38 482 TYR A CA 1
ATOM 3841 C C . TYR A 1 482 ? 15.547 -8.348 20.283 1.00 75.38 482 TYR A C 1
ATOM 3843 O O . TYR A 1 482 ? 14.793 -9.182 20.782 1.00 75.38 482 TYR A O 1
ATOM 3851 N N . ARG A 1 483 ? 16.251 -7.494 21.038 1.00 81.00 483 ARG A N 1
ATOM 3852 C CA . ARG A 1 483 ? 16.216 -7.502 22.511 1.00 81.00 483 ARG A CA 1
ATOM 3853 C C . ARG A 1 483 ? 14.844 -7.145 23.078 1.00 81.00 483 ARG A C 1
ATOM 3855 O O . ARG A 1 483 ? 14.422 -7.755 24.052 1.00 81.00 483 ARG A O 1
ATOM 3862 N N . LEU A 1 484 ? 14.134 -6.186 22.484 1.00 71.75 484 LEU A N 1
ATOM 3863 C CA . LEU A 1 484 ? 12.774 -5.831 22.903 1.00 71.75 484 LEU A CA 1
ATOM 3864 C C . LEU A 1 484 ? 11.790 -6.981 22.662 1.00 71.75 484 LEU A C 1
ATOM 3866 O O . LEU A 1 484 ? 10.974 -7.261 23.536 1.00 71.75 484 LEU A O 1
ATOM 3870 N N . ASN A 1 485 ? 11.914 -7.695 21.541 1.00 71.69 485 ASN A N 1
ATOM 3871 C CA . ASN A 1 485 ? 11.111 -8.886 21.271 1.00 71.69 485 ASN A CA 1
ATOM 3872 C C . ASN A 1 485 ? 11.416 -10.011 22.277 1.00 71.69 485 ASN A C 1
ATOM 3874 O O . ASN A 1 485 ? 10.484 -10.621 22.796 1.00 71.69 485 ASN A O 1
ATOM 3878 N N . GLN A 1 486 ? 12.685 -10.231 22.639 1.00 79.88 486 GLN A N 1
ATOM 3879 C CA . GLN A 1 486 ? 13.053 -11.177 23.705 1.00 79.88 486 GLN A CA 1
ATOM 3880 C C . GLN A 1 486 ? 12.459 -10.785 25.066 1.00 79.88 486 GLN A C 1
ATOM 3882 O O . GLN A 1 486 ? 11.849 -11.611 25.741 1.00 79.88 486 GLN A O 1
ATOM 3887 N N . LEU A 1 487 ? 12.580 -9.512 25.456 1.00 79.19 487 LEU A N 1
ATOM 3888 C CA . LEU A 1 487 ? 12.002 -9.007 26.704 1.00 79.19 487 LEU A CA 1
ATOM 3889 C C . LEU A 1 487 ? 10.472 -9.118 26.710 1.00 79.19 487 LEU A C 1
ATOM 3891 O O . LEU A 1 487 ? 9.878 -9.379 27.756 1.00 79.19 487 LEU A O 1
ATOM 3895 N N . SER A 1 488 ? 9.834 -8.928 25.551 1.00 70.00 488 SER A N 1
ATOM 3896 C CA . SER A 1 488 ? 8.389 -9.084 25.401 1.00 70.00 488 SER A CA 1
ATOM 3897 C C . SER A 1 488 ? 7.957 -10.533 25.568 1.00 70.00 488 SER A C 1
ATOM 3899 O O . SER A 1 488 ? 6.936 -10.777 26.202 1.00 70.00 488 SER A O 1
ATOM 3901 N N . GLN A 1 489 ? 8.720 -11.491 25.034 1.00 74.12 489 GLN A N 1
ATOM 3902 C CA . GLN A 1 489 ? 8.460 -12.919 25.246 1.00 74.12 489 GLN A CA 1
ATOM 3903 C C . GLN A 1 489 ? 8.595 -13.306 26.722 1.00 74.12 489 GLN A C 1
ATOM 3905 O O . GLN A 1 489 ? 7.890 -14.192 27.193 1.00 74.12 489 GLN A O 1
ATOM 3910 N N . TRP A 1 490 ? 9.459 -12.616 27.469 1.00 77.81 490 TRP A N 1
ATOM 3911 C CA . TRP A 1 490 ? 9.596 -12.788 28.917 1.00 77.81 490 TRP A CA 1
ATOM 3912 C C . TRP A 1 490 ? 8.547 -12.022 29.737 1.00 77.81 490 TRP A C 1
ATOM 3914 O O . TRP A 1 490 ? 8.564 -12.101 30.962 1.00 77.81 490 TRP A O 1
ATOM 3924 N N . GLY A 1 491 ? 7.644 -11.271 29.095 1.00 72.75 491 GLY A N 1
ATOM 3925 C CA . GLY A 1 491 ? 6.607 -10.488 29.775 1.00 72.75 491 GLY A CA 1
ATOM 3926 C C . GLY A 1 491 ? 7.139 -9.303 30.592 1.00 72.75 491 GLY A C 1
ATOM 3927 O O . GLY A 1 491 ? 6.413 -8.753 31.413 1.00 72.75 491 GLY A O 1
ATOM 3928 N N . LEU A 1 492 ? 8.398 -8.898 30.384 1.00 77.94 492 LEU A N 1
ATOM 3929 C CA . LEU A 1 492 ? 9.065 -7.832 31.150 1.00 77.94 492 LEU A CA 1
ATOM 3930 C C . LEU A 1 492 ? 8.869 -6.435 30.548 1.00 77.94 492 LEU A C 1
ATOM 3932 O O . LEU A 1 492 ? 9.314 -5.439 31.118 1.00 77.94 492 LEU A O 1
ATOM 3936 N N . VAL A 1 493 ? 8.247 -6.348 29.373 1.00 68.62 493 VAL A N 1
ATOM 3937 C CA . VAL A 1 493 ? 8.043 -5.088 28.657 1.00 68.62 493 VAL A CA 1
ATOM 3938 C C . VAL A 1 493 ? 6.722 -4.464 29.112 1.00 68.62 493 VAL A C 1
ATOM 3940 O O . VAL A 1 493 ? 5.682 -5.105 28.973 1.00 68.62 493 VAL A O 1
ATOM 3943 N N . PRO A 1 494 ? 6.722 -3.214 29.618 1.00 70.44 494 PRO A N 1
ATOM 3944 C CA . PRO A 1 494 ? 5.489 -2.497 29.914 1.00 70.44 494 PRO A CA 1
ATOM 3945 C C . PRO A 1 494 ? 4.559 -2.467 28.690 1.00 70.44 494 PRO A C 1
ATOM 3947 O O . PRO A 1 494 ? 5.053 -2.279 27.573 1.00 70.44 494 PRO A O 1
ATOM 3950 N N . PRO A 1 495 ? 3.228 -2.546 28.866 1.00 61.31 495 PRO A N 1
ATOM 3951 C CA . PRO A 1 495 ? 2.273 -2.585 27.752 1.00 61.31 495 PRO A CA 1
ATOM 3952 C C . PRO A 1 495 ? 2.415 -1.382 26.804 1.00 61.31 495 PRO A C 1
ATOM 3954 O O . PRO A 1 495 ? 2.244 -1.516 25.594 1.00 61.31 495 PRO A O 1
ATOM 3957 N N . MET A 1 496 ? 2.841 -0.226 27.328 1.00 58.88 496 MET A N 1
ATOM 3958 C CA . MET A 1 496 ? 3.176 0.956 26.530 1.00 58.88 496 MET A CA 1
ATOM 3959 C C . MET A 1 496 ? 4.326 0.691 25.547 1.00 58.88 496 MET A C 1
ATOM 3961 O O . MET A 1 496 ? 4.228 1.035 24.380 1.00 58.88 496 MET A O 1
ATOM 3965 N N . ILE A 1 497 ? 5.413 0.047 25.974 1.00 62.81 497 ILE A N 1
ATOM 3966 C CA . ILE A 1 497 ? 6.544 -0.256 25.085 1.00 62.81 497 ILE A CA 1
ATOM 3967 C C . ILE A 1 497 ? 6.168 -1.390 24.125 1.00 62.81 497 ILE A C 1
ATOM 3969 O O . ILE A 1 497 ? 6.547 -1.343 22.957 1.00 62.81 497 ILE A O 1
ATOM 3973 N N . GLN A 1 498 ? 5.370 -2.362 24.573 1.00 60.19 498 GLN A N 1
ATOM 3974 C CA . GLN A 1 498 ? 4.888 -3.457 23.731 1.00 60.19 498 GLN A CA 1
ATOM 3975 C C . GLN A 1 498 ? 4.057 -2.933 22.552 1.00 60.19 498 GLN A C 1
ATOM 3977 O O . GLN A 1 498 ? 4.323 -3.285 21.407 1.00 60.19 498 GLN A O 1
ATOM 3982 N N . GLN A 1 499 ? 3.140 -1.995 22.800 1.00 57.66 499 GLN A N 1
ATOM 3983 C CA . GLN A 1 499 ? 2.352 -1.343 21.751 1.00 57.66 499 GLN A CA 1
ATOM 3984 C C . GLN A 1 499 ? 3.217 -0.593 20.720 1.00 57.66 499 GLN A C 1
ATOM 3986 O O . GLN A 1 499 ? 2.814 -0.445 19.564 1.00 57.66 499 GLN A O 1
ATOM 3991 N N . TRP A 1 500 ? 4.386 -0.098 21.131 1.00 57.12 500 TRP A N 1
ATOM 3992 C CA . TRP A 1 500 ? 5.243 0.750 20.302 1.00 57.12 500 TRP A CA 1
ATOM 3993 C C . TRP A 1 500 ? 6.327 -0.048 19.576 1.00 57.12 500 TRP A C 1
ATOM 3995 O O . TRP A 1 500 ? 6.722 0.332 18.479 1.00 57.12 500 TRP A O 1
ATOM 4005 N N . PHE A 1 501 ? 6.821 -1.143 20.152 1.00 55.16 501 PHE A N 1
ATOM 4006 C CA . PHE A 1 501 ? 8.023 -1.823 19.661 1.00 55.16 501 PHE A CA 1
ATOM 4007 C C . PHE A 1 501 ? 7.845 -3.300 19.338 1.00 55.16 501 PHE A C 1
ATOM 4009 O O . PHE A 1 501 ? 8.683 -3.827 18.612 1.00 55.16 501 PHE A O 1
ATOM 4016 N N . VAL A 1 502 ? 6.809 -3.958 19.859 1.00 51.03 502 VAL A N 1
ATOM 4017 C CA . VAL A 1 502 ? 6.623 -5.395 19.649 1.00 51.03 502 VAL A CA 1
ATOM 4018 C C . VAL A 1 502 ? 5.781 -5.598 18.403 1.00 51.03 502 VAL A C 1
ATOM 4020 O O . VAL A 1 502 ? 4.690 -5.045 18.244 1.00 51.03 502 VAL A O 1
ATOM 4023 N N . ASP A 1 503 ? 6.373 -6.322 17.464 1.00 55.69 503 ASP A N 1
ATOM 4024 C CA . ASP A 1 503 ? 5.859 -6.469 16.116 1.00 55.69 503 ASP A CA 1
ATOM 4025 C C . ASP A 1 503 ? 4.586 -7.320 16.104 1.00 55.69 503 ASP A C 1
ATOM 4027 O O . ASP A 1 503 ? 4.583 -8.463 16.551 1.00 55.69 503 ASP A O 1
ATOM 4031 N N . GLY A 1 504 ? 3.509 -6.768 15.541 1.00 55.22 504 GLY A N 1
ATOM 4032 C CA . GLY A 1 504 ? 2.433 -7.583 14.987 1.00 55.22 504 GLY A CA 1
ATOM 4033 C C . GLY A 1 504 ? 2.918 -8.232 13.691 1.00 55.22 504 GLY A C 1
ATOM 4034 O O . GLY A 1 504 ? 3.725 -7.638 12.967 1.00 55.22 504 GLY A O 1
ATOM 4035 N N . ASN A 1 505 ? 2.444 -9.442 13.401 1.00 57.38 505 ASN A N 1
ATOM 4036 C CA . ASN A 1 505 ? 2.838 -10.188 12.208 1.00 57.38 505 ASN A CA 1
ATOM 4037 C C . ASN A 1 505 ? 2.505 -9.380 10.944 1.00 57.38 505 ASN A C 1
ATOM 4039 O O . ASN A 1 505 ? 1.341 -9.196 10.605 1.00 57.38 505 ASN A O 1
ATOM 4043 N N . ILE A 1 506 ? 3.523 -8.891 10.239 1.00 62.88 506 ILE A N 1
ATOM 4044 C CA . ILE A 1 506 ? 3.362 -8.299 8.905 1.00 62.88 506 ILE A CA 1
ATOM 4045 C C . ILE A 1 506 ? 3.113 -9.461 7.925 1.00 62.88 506 ILE A C 1
ATOM 4047 O O . ILE A 1 506 ? 3.779 -10.490 8.058 1.00 62.88 506 ILE A O 1
ATOM 4051 N N . PRO A 1 507 ? 2.185 -9.343 6.954 1.00 57.94 507 PRO A N 1
ATOM 4052 C CA . PRO A 1 507 ? 1.896 -10.415 6.003 1.00 57.94 507 PRO A CA 1
ATOM 4053 C C . PRO A 1 507 ? 3.162 -10.955 5.323 1.00 57.94 507 PRO A C 1
ATOM 4055 O O . PRO A 1 507 ? 3.951 -10.200 4.749 1.00 57.94 507 PRO A O 1
ATOM 4058 N N . ALA A 1 508 ? 3.335 -12.277 5.354 1.00 51.06 508 ALA A N 1
ATOM 4059 C CA . ALA A 1 508 ? 4.382 -12.963 4.607 1.00 51.06 508 ALA A CA 1
ATOM 4060 C C . ALA A 1 508 ? 4.011 -13.017 3.110 1.00 51.06 508 ALA A C 1
ATOM 4062 O O . ALA A 1 508 ? 2.923 -13.461 2.752 1.00 51.06 508 ALA A O 1
ATOM 4063 N N . GLY A 1 509 ? 4.903 -12.560 2.220 1.00 58.97 509 GLY A N 1
ATOM 4064 C CA . GLY A 1 509 ? 4.682 -12.591 0.767 1.00 58.97 509 GLY A CA 1
ATOM 4065 C C . GLY A 1 509 ? 5.389 -11.474 -0.008 1.00 58.97 509 GLY A C 1
ATOM 4066 O O . GLY A 1 509 ? 6.293 -10.807 0.504 1.00 58.97 509 GLY A O 1
ATOM 4067 N N . PHE A 1 510 ? 4.979 -11.254 -1.265 1.00 57.12 510 PHE A N 1
ATOM 4068 C CA . PHE A 1 510 ? 5.447 -10.112 -2.056 1.00 57.12 510 PHE A CA 1
ATOM 4069 C C . PHE A 1 510 ? 4.817 -8.828 -1.521 1.00 57.12 510 PHE A C 1
ATOM 4071 O O . PHE A 1 510 ? 3.680 -8.499 -1.848 1.00 57.12 510 PHE A O 1
ATOM 4078 N N . GLN A 1 511 ? 5.574 -8.096 -0.707 1.00 77.94 511 GLN A N 1
ATOM 4079 C CA . GLN A 1 511 ? 5.108 -6.856 -0.098 1.00 77.94 511 GLN A CA 1
ATOM 4080 C C . GLN A 1 511 ? 5.805 -5.619 -0.663 1.00 77.94 511 GLN A C 1
ATOM 4082 O O . GLN A 1 511 ? 6.978 -5.657 -1.051 1.00 77.94 511 GLN A O 1
ATOM 4087 N N . VAL A 1 512 ? 5.054 -4.526 -0.741 1.00 77.19 512 VAL A N 1
ATOM 4088 C CA . VAL A 1 512 ? 5.565 -3.164 -0.875 1.00 77.19 512 VAL A CA 1
ATOM 4089 C C . VAL A 1 512 ? 5.175 -2.431 0.396 1.00 77.19 512 VAL A C 1
ATOM 4091 O O . VAL A 1 512 ? 3.991 -2.197 0.626 1.00 77.19 512 VAL A O 1
ATOM 4094 N N . THR A 1 513 ? 6.156 -2.103 1.233 1.00 81.75 513 THR A N 1
ATOM 4095 C CA . THR A 1 513 ? 5.891 -1.441 2.509 1.00 81.75 513 THR A CA 1
ATOM 4096 C C . THR A 1 513 ? 6.100 0.060 2.377 1.00 81.75 513 THR A C 1
ATOM 4098 O O . THR A 1 513 ? 7.210 0.509 2.096 1.00 81.75 513 THR A O 1
ATOM 4101 N N . VAL A 1 514 ? 5.040 0.832 2.603 1.00 79.31 514 VAL A N 1
ATOM 4102 C CA . VAL A 1 514 ? 5.080 2.295 2.619 1.00 79.31 514 VAL A CA 1
ATOM 4103 C C . VAL A 1 514 ? 5.066 2.773 4.064 1.00 79.31 514 VAL A C 1
ATOM 4105 O O . VAL A 1 514 ? 4.234 2.343 4.866 1.00 79.31 514 VAL A O 1
ATOM 4108 N N . VAL A 1 515 ? 6.011 3.650 4.401 1.00 78.81 515 VAL A N 1
ATOM 4109 C CA . VAL A 1 515 ? 6.183 4.182 5.756 1.00 78.81 515 VAL A CA 1
ATOM 4110 C C . VAL A 1 515 ? 6.282 5.704 5.689 1.00 78.81 515 VAL A C 1
ATOM 4112 O O . VAL A 1 515 ? 7.101 6.205 4.915 1.00 78.81 515 VAL A O 1
ATOM 4115 N N . PRO A 1 516 ? 5.510 6.446 6.506 1.00 73.50 516 PRO A N 1
ATOM 4116 C CA . PRO A 1 516 ? 5.559 7.898 6.528 1.00 73.50 516 PRO A CA 1
ATOM 4117 C C . PRO A 1 516 ? 6.941 8.403 6.942 1.00 73.50 516 PRO A C 1
ATOM 4119 O O . PRO A 1 516 ? 7.580 7.884 7.862 1.00 73.50 516 PRO A O 1
ATOM 4122 N N . GLU A 1 517 ? 7.387 9.451 6.260 1.00 68.38 517 GLU A N 1
ATOM 4123 C CA . GLU A 1 517 ? 8.676 10.081 6.500 1.00 68.38 517 GLU A CA 1
ATOM 4124 C C . GLU A 1 517 ? 8.496 11.296 7.395 1.00 68.38 517 GLU A C 1
ATOM 4126 O O . GLU A 1 517 ? 7.787 12.231 7.034 1.00 68.38 517 GLU A O 1
ATOM 4131 N N . LEU A 1 518 ? 9.173 11.311 8.542 1.00 68.12 518 LEU A N 1
ATOM 4132 C CA . LEU A 1 518 ? 9.239 12.507 9.375 1.00 68.12 518 LEU A CA 1
ATOM 4133 C C . LEU A 1 518 ? 10.524 13.273 9.050 1.00 68.12 518 LEU A C 1
ATOM 4135 O O . LEU A 1 518 ? 11.613 12.746 9.309 1.00 68.12 518 LEU A O 1
ATOM 4139 N N . PRO A 1 519 ? 10.434 14.506 8.513 1.00 62.34 519 PRO A N 1
ATOM 4140 C CA . PRO A 1 519 ? 11.596 15.367 8.311 1.00 62.34 519 PRO A CA 1
ATOM 4141 C C . PRO A 1 519 ? 12.352 15.644 9.617 1.00 62.34 519 PRO A C 1
ATOM 4143 O O . PRO A 1 519 ? 13.564 15.850 9.605 1.00 62.34 519 PRO A O 1
ATOM 4146 N N . SER A 1 520 ? 11.659 15.667 10.760 1.00 63.09 520 SER A N 1
ATOM 4147 C CA . SER A 1 520 ? 12.256 15.876 12.078 1.00 63.09 520 SER A CA 1
ATOM 4148 C C . SER A 1 520 ? 11.522 15.058 13.136 1.00 63.09 520 SER A C 1
ATOM 4150 O O . SER A 1 520 ? 10.658 15.574 13.835 1.00 63.09 520 SER A O 1
ATOM 4152 N N . LEU A 1 521 ? 11.920 13.790 13.298 1.00 60.00 521 LEU A N 1
ATOM 4153 C CA . LEU A 1 521 ? 11.271 12.813 14.186 1.00 60.00 521 LEU A CA 1
ATOM 4154 C C . LEU A 1 521 ? 10.955 13.364 15.591 1.00 60.00 521 LEU A C 1
ATOM 4156 O O . LEU A 1 521 ? 9.861 13.141 16.081 1.00 60.00 521 LEU A O 1
ATOM 4160 N N . ILE A 1 522 ? 11.853 14.136 16.212 1.00 60.31 522 ILE A N 1
ATOM 4161 C CA . ILE A 1 522 ? 11.637 14.694 17.563 1.00 60.31 522 ILE A CA 1
ATOM 4162 C C . ILE A 1 522 ? 10.601 15.828 17.559 1.00 60.31 522 ILE A C 1
ATOM 4164 O O . ILE A 1 522 ? 9.676 15.821 18.364 1.00 60.31 522 ILE A O 1
ATOM 4168 N N . ARG A 1 523 ? 10.733 16.795 16.642 1.00 66.31 523 ARG A N 1
ATOM 4169 C CA . ARG A 1 523 ? 9.814 17.940 16.549 1.00 66.31 523 ARG A CA 1
ATOM 4170 C C . ARG A 1 523 ? 8.421 17.495 16.120 1.00 66.31 523 ARG A C 1
ATOM 4172 O O . ARG A 1 523 ? 7.431 17.982 16.645 1.00 66.31 523 ARG A O 1
ATOM 4179 N N . ASP A 1 524 ? 8.357 16.576 15.166 1.00 66.00 524 ASP A N 1
ATOM 4180 C CA . ASP A 1 524 ? 7.100 16.124 14.586 1.00 66.00 524 ASP A CA 1
ATOM 4181 C C . ASP A 1 524 ? 6.366 15.162 15.536 1.00 66.00 524 ASP A C 1
ATOM 4183 O O . ASP A 1 524 ? 5.143 15.167 15.551 1.00 66.00 524 ASP A O 1
ATOM 4187 N N . ILE A 1 525 ? 7.081 14.420 16.398 1.00 65.81 525 ILE A N 1
ATOM 4188 C CA . ILE A 1 525 ? 6.477 13.736 17.556 1.00 65.81 525 ILE A CA 1
ATOM 4189 C C . ILE A 1 525 ? 5.976 14.759 18.585 1.00 65.81 525 ILE A C 1
ATOM 4191 O O . ILE A 1 525 ? 4.860 14.612 19.065 1.00 65.81 525 ILE A O 1
ATOM 4195 N N . GLY A 1 526 ? 6.746 15.814 18.884 1.00 62.56 526 GLY A N 1
ATOM 4196 C CA . GLY A 1 526 ? 6.317 16.904 19.774 1.00 62.56 526 GLY A CA 1
ATOM 4197 C C . GLY A 1 526 ? 5.002 17.559 19.333 1.00 62.56 526 GLY A C 1
ATOM 4198 O O . GLY A 1 526 ? 4.093 17.703 20.140 1.00 62.56 526 GLY A O 1
ATOM 4199 N N . LYS A 1 527 ? 4.842 17.806 18.026 1.00 66.00 527 LYS A N 1
ATOM 4200 C CA . LYS A 1 527 ? 3.597 18.324 17.426 1.00 66.00 527 LYS A CA 1
ATOM 4201 C C . LYS A 1 527 ? 2.374 17.428 17.621 1.00 66.00 527 LYS A C 1
ATOM 4203 O O . LYS A 1 527 ? 1.248 17.913 17.552 1.00 66.00 527 LYS A O 1
ATOM 4208 N N . VAL A 1 528 ? 2.562 16.122 17.823 1.00 63.78 528 VAL A N 1
ATOM 4209 C CA . VAL A 1 528 ? 1.441 15.232 18.160 1.00 63.78 528 VAL A CA 1
ATOM 4210 C C . VAL A 1 528 ? 0.872 15.599 19.533 1.00 63.78 528 VAL A C 1
ATOM 4212 O O . VAL A 1 528 ? -0.338 15.537 19.722 1.00 63.78 528 VAL A O 1
ATOM 4215 N N . PHE A 1 529 ? 1.732 16.035 20.456 1.00 59.81 529 PHE A N 1
ATOM 4216 C CA . PHE A 1 529 ? 1.380 16.365 21.837 1.00 59.81 529 PHE A CA 1
ATOM 4217 C C . PHE A 1 529 ? 0.965 17.829 22.055 1.00 59.81 529 PHE A C 1
ATOM 4219 O O . PHE A 1 529 ? 0.348 18.117 23.079 1.00 59.81 529 PHE A O 1
ATOM 4226 N N . ASP A 1 530 ? 1.258 18.739 21.121 1.00 66.31 530 ASP A N 1
ATOM 4227 C CA . ASP A 1 530 ? 0.782 20.130 21.184 1.00 66.31 530 ASP A CA 1
ATOM 4228 C C . ASP A 1 530 ? -0.748 20.188 21.036 1.00 66.31 530 ASP A C 1
ATOM 4230 O O . ASP A 1 530 ? -1.310 19.470 20.227 1.00 66.31 530 ASP A O 1
ATOM 4234 N N . SER A 1 531 ? -1.470 21.024 21.777 1.00 59.09 531 SER A N 1
ATOM 4235 C CA . SER A 1 531 ? -2.946 21.099 21.708 1.00 59.09 531 SER A CA 1
ATOM 4236 C C . SER A 1 531 ? -3.492 22.035 20.623 1.00 59.09 531 SER A C 1
ATOM 4238 O O . SER A 1 531 ? -4.705 22.229 20.532 1.00 59.09 531 SER A O 1
ATOM 4240 N N . ASP A 1 532 ? -2.618 22.629 19.815 1.00 63.12 532 ASP A N 1
ATOM 4241 C CA . ASP A 1 532 ? -2.985 23.694 18.883 1.00 63.12 532 ASP A CA 1
ATOM 4242 C C . ASP A 1 532 ? -3.546 23.147 17.555 1.00 63.12 532 ASP A C 1
ATOM 4244 O O . ASP A 1 532 ? -3.169 22.068 17.098 1.00 63.12 532 ASP A O 1
ATOM 4248 N N . ASN A 1 533 ? -4.481 23.905 16.967 1.00 74.06 533 ASN A N 1
ATOM 4249 C CA . ASN A 1 533 ? -5.176 23.703 15.683 1.00 74.06 533 ASN A CA 1
ATOM 4250 C C . ASN A 1 533 ? -5.193 22.257 15.124 1.00 74.06 533 ASN A C 1
ATOM 4252 O O . ASN A 1 533 ? -4.421 21.894 14.233 1.00 74.06 533 ASN A O 1
ATOM 4256 N N . ILE A 1 534 ? -6.147 21.446 15.602 1.00 75.50 534 ILE A N 1
ATOM 4257 C CA . ILE A 1 534 ? -6.370 20.052 15.167 1.00 75.50 534 ILE A CA 1
ATOM 4258 C C . ILE A 1 534 ? -6.470 19.929 13.639 1.00 75.50 534 ILE A C 1
ATOM 4260 O O . ILE A 1 534 ? -5.919 18.993 13.060 1.00 75.50 534 ILE A O 1
ATOM 4264 N N . LYS A 1 535 ? -7.117 20.891 12.970 1.00 79.50 535 LYS A N 1
ATOM 4265 C CA . LYS A 1 535 ? -7.307 20.866 11.516 1.00 79.50 535 LYS A CA 1
ATOM 4266 C C . LYS A 1 535 ? -5.977 20.898 10.762 1.00 79.50 535 LYS A C 1
ATOM 4268 O O . LYS A 1 535 ? -5.722 20.039 9.921 1.00 79.50 535 LYS A O 1
ATOM 4273 N N . GLU A 1 536 ? -5.098 21.834 11.119 1.00 81.81 536 GLU A N 1
ATOM 4274 C CA . GLU A 1 536 ? -3.772 21.957 10.499 1.00 81.81 536 GLU A CA 1
ATOM 4275 C C . GLU A 1 536 ? -2.912 20.709 10.717 1.00 81.81 536 GLU A C 1
ATOM 4277 O O . GLU A 1 536 ? -2.143 20.314 9.836 1.00 81.81 536 GLU A O 1
ATOM 4282 N N . LYS A 1 537 ? -3.052 20.049 11.871 1.00 81.69 537 LYS A N 1
ATOM 4283 C CA . LYS A 1 537 ? -2.361 18.785 12.130 1.00 81.69 537 LYS A CA 1
ATOM 4284 C C . LYS A 1 537 ? -2.865 17.658 11.242 1.00 81.69 537 LYS A C 1
ATOM 4286 O O . LYS A 1 537 ? -2.050 16.905 10.714 1.00 81.69 537 LYS A O 1
ATOM 4291 N N . VAL A 1 538 ? -4.183 17.518 11.088 1.00 84.56 538 VAL A N 1
ATOM 4292 C CA . VAL A 1 538 ? -4.779 16.494 10.218 1.00 84.56 538 VAL A CA 1
ATOM 4293 C C . VAL A 1 538 ? -4.263 16.680 8.789 1.00 84.56 538 VAL A C 1
ATOM 4295 O O . VAL A 1 538 ? -3.721 15.733 8.219 1.00 84.56 538 VAL A O 1
ATOM 4298 N N . ASP A 1 539 ? -4.301 17.908 8.264 1.00 87.00 539 ASP A N 1
ATOM 4299 C CA . ASP A 1 539 ? -3.771 18.238 6.932 1.00 87.00 539 ASP A CA 1
ATOM 4300 C C . ASP A 1 539 ? -2.273 17.918 6.811 1.00 87.00 539 ASP A C 1
ATOM 4302 O O . ASP A 1 539 ? -1.806 17.377 5.804 1.00 87.00 539 ASP A O 1
ATOM 4306 N N . TYR A 1 540 ? -1.500 18.205 7.861 1.00 86.25 540 TYR A N 1
ATOM 4307 C CA . TYR A 1 540 ? -0.078 17.883 7.918 1.00 86.25 540 TYR A CA 1
ATOM 4308 C C . TYR A 1 540 ? 0.187 16.369 7.850 1.00 86.25 540 TYR A C 1
ATOM 4310 O O . TYR A 1 540 ? 1.045 15.935 7.072 1.00 86.25 540 TYR A O 1
ATOM 4318 N N . TRP A 1 541 ? -0.556 15.554 8.607 1.00 85.75 541 TRP A N 1
ATOM 4319 C CA . TRP A 1 541 ? -0.418 14.092 8.592 1.00 85.75 541 TRP A CA 1
ATOM 4320 C C . TRP A 1 541 ? -0.845 13.480 7.261 1.00 85.75 541 TRP A C 1
ATOM 4322 O O . TRP A 1 541 ? -0.148 12.604 6.741 1.00 85.75 541 TRP A O 1
ATOM 4332 N N . ILE A 1 542 ? -1.933 13.978 6.669 1.00 88.81 542 ILE A N 1
ATOM 4333 C CA . ILE A 1 542 ? -2.374 13.575 5.330 1.00 88.81 542 ILE A CA 1
ATOM 4334 C C . ILE A 1 542 ? -1.257 13.857 4.321 1.00 88.81 542 ILE A C 1
ATOM 4336 O O . ILE A 1 542 ? -0.839 12.955 3.597 1.00 88.81 542 ILE A O 1
ATOM 4340 N N . LYS A 1 543 ? -0.669 15.057 4.340 1.00 88.31 543 LYS A N 1
ATOM 4341 C CA . LYS A 1 543 ? 0.411 15.426 3.416 1.00 88.31 543 LYS A CA 1
ATOM 4342 C C . LYS A 1 543 ? 1.683 14.591 3.586 1.00 88.31 543 LYS A C 1
ATOM 4344 O O . LYS A 1 543 ? 2.352 14.275 2.601 1.00 88.31 543 LYS A O 1
ATOM 4349 N N . ILE A 1 544 ? 2.040 14.216 4.818 1.00 86.56 544 ILE A N 1
ATOM 4350 C CA . ILE A 1 544 ? 3.142 13.269 5.062 1.00 86.56 544 ILE A CA 1
ATOM 4351 C C . ILE A 1 544 ? 2.818 11.902 4.455 1.00 86.56 544 ILE A C 1
ATOM 4353 O O . ILE A 1 544 ? 3.685 11.284 3.831 1.00 86.56 544 ILE A O 1
ATOM 4357 N N . GLY A 1 545 ? 1.577 11.442 4.630 1.00 88.31 545 GLY A N 1
ATOM 4358 C CA . GLY A 1 545 ? 1.067 10.225 4.013 1.00 88.31 545 GLY A CA 1
ATOM 4359 C C . GLY A 1 545 ? 1.241 10.242 2.498 1.00 88.31 545 GLY A C 1
ATOM 4360 O O . GLY A 1 545 ? 1.870 9.336 1.955 1.00 88.31 545 GLY A O 1
ATOM 4361 N N . GLU A 1 546 ? 0.780 11.302 1.830 1.00 89.81 546 GLU A N 1
ATOM 4362 C CA . GLU A 1 546 ? 0.896 11.458 0.373 1.00 89.81 546 GLU A CA 1
ATOM 4363 C C . GLU A 1 546 ? 2.355 11.350 -0.097 1.00 89.81 546 GLU A C 1
ATOM 4365 O O . GLU A 1 546 ? 2.696 10.518 -0.941 1.00 89.81 546 GLU A O 1
ATOM 4370 N N . ARG A 1 547 ? 3.246 12.127 0.533 1.00 87.38 547 ARG A N 1
ATOM 4371 C CA . ARG A 1 547 ? 4.682 12.170 0.216 1.00 87.38 547 ARG A CA 1
ATOM 4372 C C . ARG A 1 547 ? 5.377 10.820 0.331 1.00 87.38 547 ARG A C 1
ATOM 4374 O O . ARG A 1 547 ? 6.306 10.541 -0.424 1.00 87.38 547 ARG A O 1
ATOM 4381 N N . SER A 1 548 ? 4.946 9.987 1.275 1.00 85.94 548 SER A N 1
ATOM 4382 C CA . SER A 1 548 ? 5.564 8.681 1.510 1.00 85.94 548 SER A CA 1
ATOM 4383 C C . SER A 1 548 ? 5.323 7.677 0.380 1.00 85.94 548 SER A C 1
ATOM 4385 O O . SER A 1 548 ? 6.148 6.786 0.175 1.00 85.94 548 SER A O 1
ATOM 4387 N N . VAL A 1 549 ? 4.238 7.836 -0.387 1.00 89.06 549 VAL A N 1
ATOM 4388 C CA . VAL A 1 549 ? 3.906 6.936 -1.502 1.00 89.06 549 VAL A CA 1
ATOM 4389 C C . VAL A 1 549 ? 4.679 7.299 -2.767 1.00 89.06 549 VAL A C 1
ATOM 4391 O O . VAL A 1 549 ? 5.059 6.396 -3.507 1.00 89.06 549 VAL A O 1
ATOM 4394 N N . TRP A 1 550 ? 4.959 8.586 -3.011 1.00 89.75 550 TRP A N 1
ATOM 4395 C CA . TRP A 1 550 ? 5.556 9.082 -4.263 1.00 89.75 550 TRP A CA 1
ATOM 4396 C C . TRP A 1 550 ? 6.761 8.278 -4.785 1.00 89.75 550 TRP A C 1
ATOM 4398 O O . TRP A 1 550 ? 6.702 7.827 -5.930 1.00 89.75 550 TRP A O 1
ATOM 4408 N N . PRO A 1 551 ? 7.814 7.994 -3.986 1.00 85.62 551 PRO A N 1
ATOM 4409 C CA . PRO A 1 551 ? 8.962 7.218 -4.468 1.00 85.62 551 PRO A CA 1
ATOM 4410 C C . PRO A 1 551 ? 8.646 5.743 -4.756 1.00 85.62 551 PRO A C 1
ATOM 4412 O O . PRO A 1 551 ? 9.412 5.066 -5.438 1.00 85.62 551 PRO A O 1
ATOM 4415 N N . VAL A 1 552 ? 7.537 5.228 -4.226 1.00 86.62 552 VAL A N 1
ATOM 4416 C CA . VAL A 1 552 ? 7.135 3.820 -4.303 1.00 86.62 552 VAL A CA 1
ATOM 4417 C C . VAL A 1 552 ? 6.059 3.597 -5.382 1.00 86.62 552 VAL A C 1
ATOM 4419 O O . VAL A 1 552 ? 5.788 2.459 -5.763 1.00 86.62 552 VAL A O 1
ATOM 4422 N N . LEU A 1 553 ? 5.485 4.660 -5.958 1.00 90.38 553 LEU A N 1
ATOM 4423 C CA . LEU A 1 553 ? 4.435 4.555 -6.981 1.00 90.38 553 LEU A CA 1
ATOM 4424 C C . LEU A 1 553 ? 4.855 3.700 -8.178 1.00 90.38 553 LEU A C 1
ATOM 4426 O O . LEU A 1 553 ? 4.097 2.835 -8.602 1.00 90.38 553 LEU A O 1
ATOM 4430 N N . ASN A 1 554 ? 6.090 3.850 -8.656 1.00 90.06 554 ASN A N 1
ATOM 4431 C CA . ASN A 1 554 ? 6.575 3.119 -9.829 1.00 90.06 554 ASN A CA 1
ATOM 4432 C C . ASN A 1 554 ? 6.651 1.600 -9.606 1.00 90.06 554 ASN A C 1
ATOM 4434 O O . ASN A 1 554 ? 6.346 0.825 -10.512 1.00 90.06 554 ASN A O 1
ATOM 4438 N N . ILE A 1 555 ? 7.021 1.148 -8.399 1.00 90.00 555 ILE A N 1
ATOM 4439 C CA . ILE A 1 555 ? 7.022 -0.290 -8.083 1.00 90.00 555 ILE A CA 1
ATOM 4440 C C . ILE A 1 555 ? 5.601 -0.816 -7.866 1.00 90.00 555 ILE A C 1
ATOM 4442 O O . ILE A 1 555 ? 5.317 -1.957 -8.230 1.00 90.00 555 ILE A O 1
ATOM 4446 N N . ILE A 1 556 ? 4.704 0.002 -7.305 1.00 92.00 556 ILE A N 1
ATOM 4447 C CA . ILE A 1 556 ? 3.287 -0.350 -7.151 1.00 92.00 556 ILE A CA 1
ATOM 4448 C C . ILE A 1 556 ? 2.644 -0.499 -8.529 1.00 92.00 556 ILE A C 1
ATOM 4450 O O . ILE A 1 556 ? 2.048 -1.540 -8.800 1.00 92.00 556 ILE A O 1
ATOM 4454 N N . TRP A 1 557 ? 2.849 0.473 -9.421 1.00 93.31 557 TRP A N 1
ATOM 4455 C CA . TRP A 1 557 ? 2.399 0.424 -10.809 1.00 93.31 557 TRP A CA 1
ATOM 4456 C C . TRP A 1 557 ? 2.918 -0.828 -11.511 1.00 93.31 557 TRP A C 1
ATOM 4458 O O . TRP A 1 557 ? 2.126 -1.621 -12.015 1.00 93.31 557 TRP A O 1
ATOM 4468 N N . ALA A 1 558 ? 4.226 -1.094 -11.439 1.00 91.62 558 ALA A N 1
ATOM 4469 C CA . ALA A 1 558 ? 4.810 -2.247 -12.116 1.00 91.62 558 ALA A CA 1
ATOM 4470 C C . ALA A 1 558 ? 4.256 -3.598 -11.624 1.00 91.62 558 ALA A C 1
ATOM 4472 O O . ALA A 1 558 ? 4.247 -4.581 -12.366 1.00 91.62 558 ALA A O 1
ATOM 4473 N N . ARG A 1 559 ? 3.791 -3.662 -10.370 1.00 90.44 559 ARG A N 1
ATOM 4474 C CA . ARG A 1 559 ? 3.173 -4.861 -9.792 1.00 90.44 559 ARG A CA 1
ATOM 4475 C C . ARG A 1 559 ? 1.682 -4.970 -10.087 1.00 90.44 559 ARG A C 1
ATOM 4477 O O . ARG A 1 559 ? 1.215 -6.099 -10.210 1.00 90.44 559 ARG A O 1
ATOM 4484 N N . CYS A 1 560 ? 0.949 -3.860 -10.152 1.00 92.31 560 CYS A N 1
ATOM 4485 C CA . CYS A 1 560 ? -0.519 -3.861 -10.162 1.00 92.31 560 CYS A CA 1
ATOM 4486 C C . CYS A 1 560 ? -1.133 -3.551 -11.533 1.00 92.31 560 CYS A C 1
ATOM 4488 O O . CYS A 1 560 ? -2.254 -3.972 -11.784 1.00 92.31 560 CYS A O 1
ATOM 4490 N N . ALA A 1 561 ? -0.415 -2.886 -12.443 1.00 93.69 561 ALA A N 1
ATOM 4491 C CA . ALA A 1 561 ? -0.984 -2.408 -13.707 1.00 93.69 561 ALA A CA 1
ATOM 4492 C C . ALA A 1 561 ? -1.632 -3.524 -14.548 1.00 93.69 561 ALA A C 1
ATOM 4494 O O . ALA A 1 561 ? -2.731 -3.354 -15.064 1.00 93.69 561 ALA A O 1
ATOM 4495 N N . ILE A 1 562 ? -0.990 -4.696 -14.638 1.00 93.75 562 ILE A N 1
ATOM 4496 C CA . ILE A 1 562 ? -1.535 -5.853 -15.372 1.00 93.75 562 ILE A CA 1
ATOM 4497 C C . ILE A 1 562 ? -2.808 -6.389 -14.699 1.00 93.75 562 ILE A C 1
ATOM 4499 O O . ILE A 1 562 ? -3.754 -6.753 -15.390 1.00 93.75 562 ILE A O 1
ATOM 4503 N N . GLU A 1 563 ? -2.837 -6.439 -13.365 1.00 94.06 563 GLU A N 1
ATOM 4504 C CA . GLU A 1 563 ? -3.998 -6.912 -12.601 1.00 94.06 563 GLU A CA 1
ATOM 4505 C C . GLU A 1 563 ? -5.201 -5.995 -12.787 1.00 94.06 563 GLU A C 1
ATOM 4507 O O . GLU A 1 563 ? -6.283 -6.486 -13.079 1.00 94.06 563 GLU A O 1
ATOM 4512 N N . PHE A 1 564 ? -5.012 -4.681 -12.659 1.00 93.31 564 PHE A N 1
ATOM 4513 C CA . PHE A 1 564 ? -6.114 -3.727 -12.775 1.00 93.31 564 PHE A CA 1
ATOM 4514 C C . PHE A 1 564 ? -6.724 -3.746 -14.172 1.00 93.31 564 PHE A C 1
ATOM 4516 O O . PHE A 1 564 ? -7.939 -3.833 -14.300 1.00 93.31 564 PHE A O 1
ATOM 4523 N N . VAL A 1 565 ? -5.895 -3.829 -15.218 1.00 93.12 565 VAL A N 1
ATOM 4524 C CA . VAL A 1 565 ? -6.399 -4.014 -16.584 1.00 93.12 565 VAL A CA 1
ATOM 4525 C C . VAL A 1 565 ? -7.157 -5.340 -16.721 1.00 93.12 565 VAL A C 1
ATOM 4527 O O . VAL A 1 565 ? -8.225 -5.372 -17.323 1.00 93.12 565 VAL A O 1
ATOM 4530 N N . LEU A 1 566 ? -6.656 -6.447 -16.162 1.00 92.38 566 LEU A N 1
ATOM 4531 C CA . LEU A 1 566 ? -7.376 -7.729 -16.195 1.00 92.38 566 LEU A CA 1
ATOM 4532 C C . LEU A 1 566 ? -8.737 -7.652 -15.487 1.00 92.38 566 LEU A C 1
ATOM 4534 O O . LEU A 1 566 ? -9.717 -8.202 -15.996 1.00 92.38 566 LEU A O 1
ATOM 4538 N N . ASP A 1 567 ? -8.797 -6.978 -14.341 1.00 90.56 567 ASP A N 1
ATOM 4539 C CA . ASP A 1 567 ? -10.020 -6.786 -13.565 1.00 90.56 567 ASP A CA 1
ATOM 4540 C C . ASP A 1 567 ? -11.028 -5.901 -14.307 1.00 90.56 567 ASP A C 1
ATOM 4542 O O . ASP A 1 567 ? -12.194 -6.287 -14.428 1.00 90.56 567 ASP A O 1
ATOM 4546 N N . ASP A 1 568 ? -10.590 -4.778 -14.877 1.00 89.81 568 ASP A N 1
ATOM 4547 C CA . ASP A 1 568 ? -11.437 -3.870 -15.656 1.00 89.81 568 ASP A CA 1
ATOM 4548 C C . ASP A 1 568 ? -12.031 -4.577 -16.879 1.00 89.81 568 ASP A C 1
ATOM 4550 O O . ASP A 1 568 ? -13.241 -4.517 -17.124 1.00 89.81 568 ASP A O 1
ATOM 4554 N N . LEU A 1 569 ? -11.203 -5.327 -17.614 1.00 89.25 569 LEU A N 1
ATOM 4555 C CA . LEU A 1 569 ? -11.638 -6.089 -18.786 1.00 89.25 569 LEU A CA 1
ATOM 4556 C C . LEU A 1 569 ? -12.636 -7.198 -18.427 1.00 89.25 569 LEU A C 1
ATOM 4558 O O . LEU A 1 569 ? -13.581 -7.457 -19.180 1.00 89.25 569 LEU A O 1
ATOM 4562 N N . TYR A 1 570 ? -12.451 -7.854 -17.281 1.00 87.62 570 TYR A N 1
ATOM 4563 C CA . TYR A 1 570 ? -13.384 -8.863 -16.786 1.00 87.62 570 TYR A CA 1
ATOM 4564 C C . TYR A 1 570 ? -14.718 -8.238 -16.350 1.00 87.62 570 TYR A C 1
ATOM 4566 O O . TYR A 1 570 ? -15.788 -8.732 -16.714 1.00 87.62 570 TYR A O 1
ATOM 4574 N N . HIS A 1 571 ? -14.673 -7.130 -15.606 1.00 84.44 571 HIS A N 1
ATOM 4575 C CA . HIS A 1 571 ? -15.867 -6.461 -15.093 1.00 84.44 571 HIS A CA 1
ATOM 4576 C C . HIS A 1 571 ? -16.692 -5.778 -16.178 1.00 84.44 571 HIS A C 1
ATOM 4578 O O . HIS A 1 571 ? -17.917 -5.908 -16.148 1.00 84.44 571 HIS A O 1
ATOM 4584 N N . SER A 1 572 ? -16.050 -5.123 -17.150 1.00 81.75 572 SER A N 1
ATOM 4585 C CA . SER A 1 572 ? -16.740 -4.540 -18.306 1.00 81.75 572 SER A CA 1
ATOM 4586 C C . SER A 1 572 ? -17.577 -5.599 -19.021 1.00 81.75 572 SER A C 1
ATOM 4588 O O . SER A 1 572 ? -18.761 -5.399 -19.261 1.00 81.75 572 SER A O 1
ATOM 4590 N N . ARG A 1 573 ? -17.003 -6.782 -19.270 1.00 74.38 573 ARG A N 1
ATOM 4591 C CA . ARG A 1 573 ? -17.706 -7.844 -20.002 1.00 74.38 573 ARG A CA 1
ATOM 4592 C C . ARG A 1 573 ? -18.820 -8.515 -19.221 1.00 74.38 573 ARG A C 1
ATOM 4594 O O . ARG A 1 573 ? -19.768 -8.989 -19.841 1.00 74.38 573 ARG A O 1
ATOM 4601 N N . ARG A 1 574 ? -18.685 -8.607 -17.896 1.00 76.50 574 ARG A N 1
ATOM 4602 C CA . ARG A 1 574 ? -19.737 -9.158 -17.038 1.00 76.50 574 ARG A CA 1
ATOM 4603 C C . ARG A 1 574 ? -20.957 -8.236 -17.001 1.00 76.50 574 ARG A C 1
ATOM 4605 O O . ARG A 1 574 ? -22.070 -8.740 -16.932 1.00 76.50 574 ARG A O 1
ATOM 4612 N N . LYS A 1 575 ? -20.758 -6.914 -17.057 1.00 74.38 575 LYS A N 1
ATOM 4613 C CA . LYS A 1 575 ? -21.864 -5.953 -17.200 1.00 74.38 575 LYS A CA 1
ATOM 4614 C C . LYS A 1 575 ? -22.580 -6.147 -18.538 1.00 74.38 575 LYS A C 1
ATOM 4616 O O . LYS A 1 575 ? -23.776 -6.387 -18.529 1.00 74.38 575 LYS A O 1
ATOM 4621 N N . ASP A 1 576 ? -21.827 -6.247 -19.634 1.00 69.75 576 ASP A N 1
ATOM 4622 C CA . ASP A 1 576 ? -22.375 -6.513 -20.975 1.00 69.75 576 ASP A CA 1
ATOM 4623 C C . ASP A 1 576 ? -23.134 -7.861 -21.111 1.00 69.75 576 ASP A C 1
ATOM 4625 O O . ASP A 1 576 ? -23.631 -8.172 -22.194 1.00 69.75 576 ASP A O 1
ATOM 4629 N N . GLU A 1 577 ? -23.052 -8.778 -20.135 1.00 61.94 577 GLU A N 1
ATOM 4630 C CA . GLU A 1 577 ? -23.832 -10.035 -20.117 1.00 61.94 577 GLU A CA 1
ATOM 4631 C C . GLU A 1 577 ? -25.154 -9.913 -19.359 1.00 61.94 577 GLU A C 1
ATOM 4633 O O . GLU A 1 577 ? -26.045 -10.736 -19.563 1.00 61.94 577 GLU A O 1
ATOM 4638 N N . LEU A 1 578 ? -25.237 -8.954 -18.437 1.00 57.84 578 LEU A N 1
ATOM 4639 C CA . LEU A 1 578 ? -26.427 -8.691 -17.634 1.00 57.84 578 LEU A CA 1
ATOM 4640 C C . LEU A 1 578 ? -27.375 -7.711 -18.339 1.00 57.84 578 LEU A C 1
ATOM 4642 O O . LEU A 1 578 ? -28.578 -7.778 -18.088 1.00 57.84 578 LEU A O 1
ATOM 4646 N N . ASP A 1 579 ? -26.823 -6.861 -19.208 1.00 45.84 579 ASP A N 1
ATOM 4647 C CA . ASP A 1 579 ? -27.533 -5.999 -20.161 1.00 45.84 579 ASP A CA 1
ATOM 4648 C C . ASP A 1 579 ? -27.812 -6.741 -21.482 1.00 45.84 579 ASP A C 1
ATOM 4650 O O . ASP A 1 579 ? -28.924 -6.565 -22.038 1.00 45.84 579 ASP A O 1
#

Radius of gyration: 31.7 Å; chains: 1; bounding box: 104×77×84 Å

Sequence (579 aa):
MIRAAYGSVTRARESLTLRAPSFPTTAVDVRDKILWILYAWIGMFTDVFSFWTERVWGYVSTPTKESILRKQLDEAKSYHEWEELSYKLDSILGNDIWRQNPVSRKYDYRLISSRLKELVAARDNRNIELLMDRLRSGLLRNIGSIASTHLYNRAYSGTKLLIEDYINVVIQCLEYVERGGRPLTASASKIPNGGEPPSPRTYNKPMITRQRKLNFFSDTRQSFGSTALVLHGGSLFGLCHIGMIKTLFNQGLLPRIICGSTVGALVASLVCSCVDEEVYETLDNVSSEMSPLRQGYTDIKYHSVAEGVISSMCPPEILIFEQYIREKLGNMTFEEAYQRTGRILNIPVTPKTKPGQVAPPVPTLLNYLSSPNVVVWSAAQCSIGTGIIHKKVELLVKGLDGQLRPYLDANDIEYTPANQAVYADDRESPYTRLSELFNVNNYIVSVARPYFAPILLSDFKYRAAKSFKTRFLKLTRLELQYRLNQLSQWGLVPPMIQQWFVDGNIPAGFQVTVVPELPSLIRDIGKVFDSDNIKEKVDYWIKIGERSVWPVLNIIWARCAIEFVLDDLYHSRRKDELD

Secondary structure (DSSP, 8-state):
--HHHHHHHHHHHHHT---------S---HHHHHHHHHHHHHHHHHHHHHHHHHHHHHHHHS--HHHHHHHHHHH--SHHHHHHHHHHHHHHHTHHHHHH----SSS-HHHHHHHHHHHHHHHHTT-HHHHHHHHHTT--TTGGGTT-HHHHTTBTTBS-HHHHHHHHHHHHHHHHHHTTS--GGGSS---SS-PPPPPGGG--SPPPPHHHHHHHHHHHHHHH-EEEEEEE--GGGTTHHHHHHHHHHHTT---SEEEE-THHHHHHHHHHHS-HHHHHHHHHHHHHH-PPPPTTSSS---SSHHHHHHHHSS-HHHHHHHHHHHHHHTT-BHHHHHHHH--EEEEE-EE---TTSPPPS--SEE-TTT-TTBBHHHHHHHHH-TTTSSSS---EEE-TTS-EEESSS-TT--EE-TTT---SSGGGSHHHHHHHHHTEEEEEEEE--GGGHHHHGGGT-TTSSS-HHHHHHHHHHHHHHHHHHHHHHTT-S-HHHHHHHSPP-PPPSEEEEE----TTHHHHHHHHH--S-HHHHHHHHHHHHHHHHGGGHHHHHHHHHHHHHHHHHHHHHHHHHH-

pLDDT: mean 78.08, std 16.45, range [34.75, 96.69]

Foldseek 3Di:
DVVVVVVVVVVVVVVPPPVPPPDPPDPDDPVVVVVVVVVVVVVVVVVVVVVVCVVVCVVVVPQDPLNVLVVQLVVDQDLVSNLVSLVVNCVVVVVVVVLADQDDPQFDSVVLVVLLVVLVVCLVVLPLVSNLVSLLVDDELQHRNLLALVQLARGLNFGRVSLVSSLVSSLLSLVCNLVQSDDPPPPDDPDPDPDDDPDPPPPPDPRQDPVNNLCSLVSSLLVHFFEEEEQQDAALLLLLVLLQQLLCLVVVLHGLHYEAFQSGLLSLLQQLQDASVCSNVCSVCLLVQQDPDDPPLFPDDDPDQVCLCVQLVHHPLSVSSLVSSCVVQPQDFQQNSCVRHVGKYKYAWAWDDDPPHDGPPDQRIDTCVRARQKGSSLSNVRLNWDRNGYPDGFIWGQDPVRDIDGPDPPRDTTIDNLFLDDDPDPCSNNLVVVCVVRVHFEYEYEYSQQVCCLQLCCSQHPPNDDDPVSVVVNVVVVVVLVVVCVCVVVVNDDVSVCSRRPGDDDDPHHYDYFYFHDPDVVVLVVVSSDPPDSSVNSVVSSSSSNSRCSSVVNSSCSSCVSSSSSVVSSVVVVVVVVD

Organism: Blastobotrys adeninivorans (NCBI:txid409370)

InterPro domains:
  IPR002641 Patatin-like phospholipase domain [PF01734] (229-395)
  IPR002641 Patatin-like phospholipase domain [PS51635] (229-417)
  IPR016035 Acyl transferase/acyl hydrolase/lysophospholipase [SSF52151] (224-568)
  IPR021771 Triacylglycerol lipase, N-terminal [PF11815] (64-179)
  IPR050301 Neuropathy target esterase [PTHR14226] (67-569)